Protein AF-A0A9D5IW85-F1 (afdb_monomer_lite)

Foldseek 3Di:
DDPPPVVVVVVVVVVVVVVVVVVVVVVVVVVVVCVVVVPPPDAWDKAWPPDDPPDAAEAQDKDKTKIKTADDPFWWAKKFKDKQQFTQDIDGDTHRMDIDIGIDHHHDFAKIKIKMWIATPVRHIDIDIDIHGYDYADQQCPLPQHPVQAPDSNAAAHVLLSRDDDPQQQQRLNDHDQLAPPSNAADDSVVSRHHDPCQDQQCPQPQHPVQALCSNAAPHVVVSRDHPVQQVDQQCPQNQRPSQAPDSVAAPHVVVSRHNDPDAPQQCPQPQHCVQAPPRNAAAHVLVSRHHAPAQQCPQRQHCVQAPCRNAADHVVVSRDHDPQQVAQQCPLPQGCVQAPCSNAADDVVNSRDQDPQQQQRQNAHCVQAPCSNAADHPVRRGTHGDDRDDPPDDDDDDDDDDPPDPQVVVQVDQQPCFQQQGHPLAPPSNDAPHSVVSRDHQEPCQQCQQSHHPVQAPPSNDQPDVVVSRDNDPQQCLQQPQGNVQAPCSNAADHSVNSRHFDPPDKFKKKKAFPKKFARQQFQDKWKWKDWPPDPDIQIAQPDDGDSDNGSRIGDNPPRRMDIDIDHLADKTKMKMWMWGHGPPPPDDIFTQFMDIDIDHNSQQNQGWDKDKGHGPVHIMMIIIGMHTPDND

Sequence (634 aa):
MQSNKGKVGFLKILIIGLLGVLLIAVFFVAYRYLKVAGQKVSSPAIEIILPQPPDSGTVQQPFNIKAIARERGDLVTSFQFYVNGFLAGSQTGSADFIPGNWNWTPTKEGVHTFSFLATNQSGIMNLFSMDFPVLPMADADSDGVADASDACPSEEGPALSSGCLLPDDIDRDGLTGSADVCPEEPGIVETKGCPSPDLPDSDRDGVPDPSDSCPGTPGLLEWDGCPPEAWVTDLDGDVTPDFMDTCPESTGSIEASGCPVTLPSDRDGDGVNDIEDRCIDEPGPASNGGCPVTEDRDGDGVPDSTDLCPDLAGLASYNGCRPEGWDSDEDADGVMDYLDRCFSEPGPIENFGCPYPGDRDGDGILDEEDNCPALPGPADNNGCPRLVLFVPGLSIQDVIFPGLTDPCALHDESCDFDGDGLTGDADDCPYQAGMVEYRGCPAFPNDQDGDGISDAYDECVTELGDPIMNGCPVAADPDRDTILGDMDDCPDQAGPPENHGCPRSGRITNVELHIVALITDPVWAGVYCYAQIPGQPTMLRLPERDWLFDRGSGAWNLGSRNRVTFAMRENGQASFKVFCWGQPWSASEFSRTLGEVIRTHRFEDWDGQIRAARGVGAGGWFEIHYRMCRNSCR

Radius of gyration: 37.79 Å; chains: 1; bounding box: 125×92×96 Å

Secondary structure (DSSP, 8-state):
----HHHHHHHHHHHHHHHHHHHHHHHHHHHHHHHHHT---PPPEEEEEES-TT--EETT--EEEEEEEE-SSS-EEEEEEEETTEEEEEEEEEESEEEEEEEE---S-EEEEEEEEEEETTS-EEEEEEEEEEEPPP-SS-SSS-TTT-SSTTS---GGGTTPPPTT-SS-SS--TTS-S-TTS--BTTTTSBPPP----SS-SSS-TTT-SSTTS---GGGTT--GGGGT--SS-SSS-TTT-SSTTS---GGGTT-----S--SS-SSS-TTT-SSTTS---GGGTTPPPS--SS-SSS-TTT-SSTTS---GGGTTPPPTTTT--SS-SSS-TTT-TTTTS---GGGTTPPPTT-SS-SSS-TTT-SSTTS---GGGTTPPB-----TT--SS------TT-TTTTSGGG--SSSSS--GGG-S-TTS---GGGTT--SSSS-SS-SSS-TTT-TTTTS---GGGTT---TT-TT-SS--GGG-S-TTS---GGGTT---TT-EEEEEEEEEEEEE-TTEEEEEEEEE-TT-SPEEEESSSS-----S-SB---TT--EEEEEEETTS-EEEEEEEEEEESSTTSPPEEEEEEEEEE-STT-EEEEEEEEEEETTEEEEEEEEEEES---

pLDDT: mean 76.3, std 12.68, range [28.84, 94.0]

Structure (mmCIF, N/CA/C/O backbone):
data_AF-A0A9D5IW85-F1
#
_entry.id   AF-A0A9D5IW85-F1
#
loop_
_atom_site.group_PDB
_atom_site.id
_atom_site.type_symbol
_atom_site.label_atom_id
_atom_site.label_alt_id
_atom_site.label_comp_id
_atom_site.label_asym_id
_atom_site.label_entity_id
_atom_site.label_seq_id
_atom_site.pdbx_PDB_ins_code
_atom_site.Cartn_x
_atom_site.Cartn_y
_atom_site.Cartn_z
_atom_site.occupancy
_atom_site.B_iso_or_equiv
_atom_site.auth_seq_id
_atom_site.auth_comp_id
_atom_site.auth_asym_id
_atom_site.auth_atom_id
_atom_site.pdbx_PDB_model_num
ATOM 1 N N . MET A 1 1 ? 85.967 -22.327 -43.381 1.00 52.03 1 MET A N 1
ATOM 2 C CA . MET A 1 1 ? 85.308 -21.015 -43.158 1.00 52.03 1 MET A CA 1
ATOM 3 C C . MET A 1 1 ? 85.175 -20.364 -44.533 1.00 52.03 1 MET A C 1
ATOM 5 O O . MET A 1 1 ? 86.185 -20.269 -45.195 1.00 52.03 1 MET A O 1
ATOM 9 N N . GLN A 1 2 ? 84.036 -19.998 -45.114 1.00 49.66 2 GLN A N 1
ATOM 10 C CA . GLN A 1 2 ? 82.841 -19.369 -44.562 1.00 49.66 2 GLN A CA 1
ATOM 11 C C . GLN A 1 2 ? 81.632 -19.699 -45.471 1.00 49.66 2 GLN A C 1
ATOM 13 O O . GLN A 1 2 ? 81.394 -19.015 -46.461 1.00 49.66 2 GLN A O 1
ATOM 18 N N . SER A 1 3 ? 80.842 -20.722 -45.134 1.00 52.91 3 SER A N 1
ATOM 19 C CA . SER A 1 3 ? 79.500 -20.922 -45.707 1.00 52.91 3 SER A CA 1
ATOM 20 C C . SER A 1 3 ? 78.474 -20.501 -44.657 1.00 52.91 3 SER A C 1
ATOM 22 O O . SER A 1 3 ? 77.940 -21.329 -43.933 1.00 52.91 3 SER A O 1
ATOM 24 N N . ASN A 1 4 ? 78.309 -19.189 -44.464 1.00 55.59 4 ASN A N 1
ATOM 25 C CA . ASN A 1 4 ? 77.299 -18.652 -43.536 1.00 55.59 4 ASN A CA 1
ATOM 26 C C . ASN A 1 4 ? 76.688 -17.307 -43.971 1.00 55.59 4 ASN A C 1
ATOM 28 O O . ASN A 1 4 ? 75.844 -16.764 -43.266 1.00 55.59 4 ASN A O 1
ATOM 32 N N . LYS A 1 5 ? 77.048 -16.770 -45.148 1.00 55.34 5 LYS A N 1
ATOM 33 C CA . LYS A 1 5 ? 76.490 -15.492 -45.633 1.00 55.34 5 LYS A CA 1
ATOM 34 C C . LYS A 1 5 ? 75.039 -15.600 -46.137 1.00 55.34 5 LYS A C 1
ATOM 36 O O . LYS A 1 5 ? 74.308 -14.624 -46.039 1.00 55.34 5 LYS A O 1
ATOM 41 N N . GLY A 1 6 ? 74.590 -16.774 -46.600 1.00 56.16 6 GLY A N 1
ATOM 42 C CA . GLY A 1 6 ? 73.223 -16.969 -47.120 1.00 56.16 6 GLY A CA 1
ATOM 43 C C . GLY A 1 6 ? 72.133 -17.106 -46.047 1.00 56.16 6 GLY A C 1
ATOM 44 O O . GLY A 1 6 ? 71.037 -16.577 -46.208 1.00 56.16 6 GLY A O 1
ATOM 45 N N . LYS A 1 7 ? 72.436 -17.751 -44.910 1.00 57.09 7 LYS A N 1
ATOM 46 C CA . LYS A 1 7 ? 71.456 -17.983 -43.828 1.00 57.09 7 LYS A CA 1
ATOM 47 C C . LYS A 1 7 ? 71.094 -16.706 -43.061 1.00 57.09 7 LYS A C 1
ATOM 49 O O . LYS A 1 7 ? 69.952 -16.546 -42.645 1.00 57.09 7 LYS A O 1
ATOM 54 N N . VAL A 1 8 ? 72.037 -15.771 -42.934 1.00 59.53 8 VAL A N 1
ATOM 55 C CA . VAL A 1 8 ? 71.808 -14.483 -42.254 1.00 59.53 8 VAL A CA 1
ATOM 56 C C . VAL A 1 8 ? 70.900 -13.561 -43.079 1.00 59.53 8 VAL A C 1
ATOM 58 O O . VAL A 1 8 ? 70.118 -12.810 -42.506 1.00 59.53 8 VAL A O 1
ATOM 61 N N . GLY A 1 9 ? 70.960 -13.630 -44.415 1.00 62.59 9 GLY A N 1
ATOM 62 C CA . GLY A 1 9 ? 70.079 -12.852 -45.295 1.00 62.59 9 GLY A CA 1
ATOM 63 C C . GLY A 1 9 ? 68.622 -13.314 -45.229 1.00 62.59 9 GLY A C 1
ATOM 64 O O . GLY A 1 9 ? 67.725 -12.490 -45.079 1.00 62.59 9 GLY A O 1
ATOM 65 N N . PHE A 1 10 ? 68.393 -14.629 -45.253 1.00 69.38 10 PHE A N 1
ATOM 66 C CA . PHE A 1 10 ? 67.047 -15.202 -45.176 1.00 69.38 10 PHE A CA 1
ATOM 67 C C . PHE A 1 10 ? 66.373 -14.931 -43.823 1.00 69.38 10 PHE A C 1
ATOM 69 O O . PHE A 1 10 ? 65.218 -14.517 -43.782 1.00 69.38 10 PHE A O 1
ATOM 76 N N . LEU A 1 11 ? 67.116 -15.066 -42.716 1.00 71.19 11 LEU A N 1
ATOM 77 C CA . LEU A 1 11 ? 66.591 -14.783 -41.378 1.00 71.19 11 LEU A CA 1
ATOM 78 C C . LEU A 1 11 ? 66.202 -13.303 -41.211 1.00 71.19 11 LEU A C 1
ATOM 80 O O . LEU A 1 11 ? 65.178 -13.001 -40.608 1.00 71.19 11 LEU A O 1
ATOM 84 N N . LYS A 1 12 ? 66.974 -12.376 -41.795 1.00 74.31 12 LYS A N 1
ATOM 85 C CA . LYS A 1 12 ? 66.642 -10.942 -41.781 1.00 74.31 12 LYS A CA 1
ATOM 86 C C . LYS A 1 12 ? 65.359 -10.633 -42.553 1.00 74.31 12 LYS A C 1
ATOM 88 O O . LYS A 1 12 ? 64.550 -9.855 -42.065 1.00 74.31 12 LYS A O 1
ATOM 93 N N . ILE A 1 13 ? 65.154 -11.252 -43.716 1.00 76.75 13 ILE A N 1
ATOM 94 C CA . ILE A 1 13 ? 63.927 -11.071 -44.511 1.00 76.75 13 ILE A CA 1
ATOM 95 C C . ILE A 1 13 ? 62.710 -11.610 -43.749 1.00 76.75 13 ILE A C 1
ATOM 97 O O . ILE A 1 13 ? 61.668 -10.962 -43.724 1.00 76.75 13 ILE A O 1
ATOM 101 N N . LEU A 1 14 ? 62.861 -12.748 -43.068 1.00 77.88 14 LEU A N 1
ATOM 102 C CA . LEU A 1 14 ? 61.782 -13.364 -42.296 1.00 77.88 14 LEU A CA 1
ATOM 103 C C . LEU A 1 14 ? 61.394 -12.521 -41.068 1.00 77.88 14 LEU A C 1
ATOM 105 O O . LEU A 1 14 ? 60.210 -12.334 -40.808 1.00 77.88 14 LEU A O 1
ATOM 109 N N . ILE A 1 15 ? 62.377 -11.942 -40.370 1.00 80.19 15 ILE A N 1
ATOM 110 C CA . ILE A 1 15 ? 62.146 -11.025 -39.240 1.00 80.19 15 ILE A CA 1
ATOM 111 C C . ILE A 1 15 ? 61.473 -9.725 -39.704 1.00 80.19 15 ILE A C 1
ATOM 113 O O . ILE A 1 15 ? 60.545 -9.256 -39.051 1.00 80.19 15 ILE A O 1
ATOM 117 N N . ILE A 1 16 ? 61.896 -9.157 -40.839 1.00 81.75 16 ILE A N 1
ATOM 118 C CA . ILE A 1 16 ? 61.271 -7.951 -41.408 1.00 81.75 16 ILE A CA 1
ATOM 119 C C . ILE A 1 16 ? 59.822 -8.240 -41.827 1.00 81.75 16 ILE A C 1
ATOM 121 O O . ILE A 1 16 ? 58.942 -7.424 -41.567 1.00 81.75 16 ILE A O 1
ATOM 125 N N . GLY A 1 17 ? 59.556 -9.412 -42.414 1.00 82.81 17 GLY A N 1
ATOM 126 C CA . GLY A 1 17 ? 58.199 -9.851 -42.743 1.00 82.81 17 GLY A CA 1
ATOM 127 C C . GLY A 1 17 ? 57.306 -9.990 -41.506 1.00 82.81 17 GLY A C 1
ATOM 128 O O . GLY A 1 17 ? 56.194 -9.470 -41.493 1.00 82.81 17 GLY A O 1
ATOM 129 N N . LEU A 1 18 ? 57.812 -10.617 -40.439 1.00 82.69 18 LEU A N 1
ATOM 130 C CA . LEU A 1 18 ? 57.090 -10.784 -39.170 1.00 82.69 18 LEU A CA 1
ATOM 131 C C . LEU A 1 18 ? 56.807 -9.448 -38.473 1.00 82.69 18 LEU A C 1
ATOM 133 O O . LEU A 1 18 ? 55.692 -9.231 -38.007 1.00 82.69 18 LEU A O 1
ATOM 137 N N . LEU A 1 19 ? 57.778 -8.530 -38.456 1.00 84.31 19 LEU A N 1
ATOM 138 C CA . LEU A 1 19 ? 57.585 -7.169 -37.943 1.00 84.31 19 LEU A CA 1
ATOM 139 C C . LEU A 1 19 ? 56.558 -6.385 -38.768 1.00 84.31 19 LEU A C 1
ATOM 141 O O . LEU A 1 19 ? 55.767 -5.641 -38.196 1.00 84.31 19 LEU A O 1
ATOM 145 N N . GLY A 1 20 ? 56.535 -6.574 -40.091 1.00 87.69 20 GLY A N 1
ATOM 146 C CA . GLY A 1 20 ? 55.529 -5.979 -40.970 1.00 87.69 20 GLY A CA 1
ATOM 147 C C . GLY A 1 20 ? 54.113 -6.473 -40.667 1.00 87.69 20 GLY A C 1
ATOM 148 O O . GLY A 1 20 ? 53.198 -5.664 -40.538 1.00 87.69 20 GLY A O 1
ATOM 149 N N . VAL A 1 21 ? 53.933 -7.785 -40.481 1.00 87.19 21 VAL A N 1
ATOM 150 C CA . VAL A 1 21 ? 52.634 -8.373 -40.101 1.00 87.19 21 VAL A CA 1
ATOM 151 C C . VAL A 1 21 ? 52.203 -7.912 -38.707 1.00 87.19 21 VAL A C 1
ATOM 153 O O . VAL A 1 21 ? 51.040 -7.562 -38.519 1.00 87.19 21 VAL A O 1
ATOM 156 N N . LEU A 1 22 ? 53.135 -7.838 -37.751 1.00 87.31 22 LEU A N 1
ATOM 157 C CA . LEU A 1 22 ? 52.861 -7.330 -36.406 1.00 87.31 22 LEU A CA 1
ATOM 158 C C . LEU A 1 22 ? 52.404 -5.863 -36.443 1.00 87.31 22 LEU A C 1
ATOM 160 O O . LEU A 1 22 ? 51.430 -5.511 -35.791 1.00 87.31 22 LEU A O 1
ATOM 164 N N . LEU A 1 23 ? 53.058 -5.017 -37.244 1.00 89.44 23 LEU A N 1
ATOM 165 C CA . LEU A 1 23 ? 52.668 -3.615 -37.427 1.00 89.44 23 LEU A CA 1
ATOM 166 C C . LEU A 1 23 ? 51.272 -3.473 -38.038 1.00 89.44 23 LEU A C 1
ATOM 168 O O . LEU A 1 23 ? 50.496 -2.635 -37.587 1.00 89.44 23 LEU A O 1
ATOM 172 N N . ILE A 1 24 ? 50.934 -4.303 -39.028 1.00 88.75 24 ILE A N 1
ATOM 173 C CA . ILE A 1 24 ? 49.595 -4.316 -39.633 1.00 88.75 24 ILE A CA 1
ATOM 174 C C . ILE A 1 24 ? 48.549 -4.772 -38.609 1.00 88.75 24 ILE A C 1
ATOM 176 O O . ILE A 1 24 ? 47.490 -4.157 -38.517 1.00 88.75 24 ILE A O 1
ATOM 180 N N . ALA A 1 25 ? 48.846 -5.797 -37.806 1.00 86.25 25 ALA A N 1
ATOM 181 C CA . ALA A 1 25 ? 47.953 -6.264 -36.749 1.00 86.25 25 ALA A CA 1
ATOM 182 C C . ALA A 1 25 ? 47.739 -5.191 -35.669 1.00 86.25 25 ALA A C 1
ATOM 184 O O . ALA A 1 25 ? 46.600 -4.908 -35.311 1.00 86.25 25 ALA A O 1
ATOM 185 N N . VAL A 1 26 ? 48.809 -4.531 -35.213 1.00 89.12 26 VAL A N 1
ATOM 186 C CA . VAL A 1 26 ? 48.731 -3.414 -34.257 1.00 89.12 26 VAL A CA 1
ATOM 187 C C . VAL A 1 26 ? 47.931 -2.252 -34.841 1.00 89.12 26 VAL A C 1
ATOM 189 O O . VAL A 1 26 ? 47.094 -1.691 -34.143 1.00 89.12 26 VAL A O 1
ATOM 192 N N . PHE A 1 27 ? 48.116 -1.921 -36.122 1.00 91.56 27 PHE A N 1
ATOM 193 C CA . PHE A 1 27 ? 47.315 -0.900 -36.795 1.00 91.56 27 PHE A CA 1
ATOM 194 C C . PHE A 1 27 ? 45.836 -1.292 -36.879 1.00 91.56 27 PHE A C 1
ATOM 196 O O . PHE A 1 27 ? 44.975 -0.455 -36.639 1.00 91.56 27 PHE A O 1
ATOM 203 N N . PHE A 1 28 ? 45.520 -2.555 -37.175 1.00 87.12 28 PHE A N 1
ATOM 204 C CA . PHE A 1 28 ? 44.138 -3.030 -37.255 1.00 87.12 28 PHE A CA 1
ATOM 205 C C . PHE A 1 28 ? 43.456 -3.026 -35.881 1.00 87.12 28 PHE A C 1
ATOM 207 O O . PHE A 1 28 ? 42.308 -2.600 -35.768 1.00 87.12 28 PHE A O 1
ATOM 214 N N . VAL A 1 29 ? 44.175 -3.430 -34.828 1.00 84.38 29 VAL A N 1
ATOM 215 C CA . VAL A 1 29 ? 43.710 -3.348 -33.435 1.00 84.38 29 VAL A CA 1
ATOM 216 C C . VAL A 1 29 ? 43.530 -1.892 -33.015 1.00 84.38 29 VAL A C 1
ATOM 218 O O . VAL A 1 29 ? 42.480 -1.554 -32.486 1.00 84.38 29 VAL A O 1
ATOM 221 N N . ALA A 1 30 ? 44.484 -1.009 -33.316 1.00 82.12 30 ALA A N 1
ATOM 222 C CA . ALA A 1 30 ? 44.379 0.419 -33.022 1.00 82.12 30 ALA A CA 1
ATOM 223 C C . ALA A 1 30 ? 43.234 1.087 -33.797 1.00 82.12 30 ALA A C 1
ATOM 225 O O . ALA A 1 30 ? 42.508 1.895 -33.235 1.00 82.12 30 ALA A O 1
ATOM 226 N N . TYR A 1 31 ? 43.019 0.726 -35.063 1.00 84.00 31 TYR A N 1
ATOM 227 C CA . TYR A 1 31 ? 41.902 1.215 -35.870 1.00 84.00 31 TYR A CA 1
ATOM 228 C C . TYR A 1 31 ? 40.554 0.734 -35.322 1.00 84.00 31 TYR A C 1
ATOM 230 O O . TYR A 1 31 ? 39.616 1.521 -35.222 1.00 84.00 31 TYR A O 1
ATOM 238 N N . ARG A 1 32 ? 40.450 -0.539 -34.918 1.00 77.00 32 ARG A N 1
ATOM 239 C CA . ARG A 1 32 ? 39.250 -1.082 -34.261 1.00 77.00 32 ARG A CA 1
ATOM 240 C C . ARG A 1 32 ? 39.013 -0.412 -32.910 1.00 77.00 32 ARG A C 1
ATOM 242 O O . ARG A 1 32 ? 37.892 0.005 -32.656 1.00 77.00 32 ARG A O 1
ATOM 249 N N . TYR A 1 33 ? 40.060 -0.232 -32.111 1.00 73.06 33 TYR A N 1
ATOM 250 C CA . TYR A 1 33 ? 40.008 0.477 -30.836 1.00 73.06 33 TYR A CA 1
ATOM 251 C C . TYR A 1 33 ? 39.564 1.931 -31.021 1.00 73.06 33 TYR A C 1
ATOM 253 O O . TYR A 1 33 ? 38.658 2.368 -30.334 1.00 73.06 33 TYR A O 1
ATOM 261 N N . LEU A 1 34 ? 40.110 2.663 -31.997 1.00 71.00 34 LEU A N 1
ATOM 262 C CA . LEU A 1 34 ? 39.708 4.043 -32.300 1.00 71.00 34 LEU A CA 1
ATOM 263 C C . LEU A 1 34 ? 38.285 4.138 -32.866 1.00 71.00 34 LEU A C 1
ATOM 265 O O . LEU A 1 34 ? 37.593 5.116 -32.600 1.00 71.00 34 LEU A O 1
ATOM 269 N N . LYS A 1 35 ? 37.829 3.136 -33.628 1.00 66.00 35 LYS A N 1
ATOM 270 C CA . LYS A 1 35 ? 36.449 3.073 -34.127 1.00 66.00 35 LYS A CA 1
ATOM 271 C C . LYS A 1 35 ? 35.448 2.819 -32.993 1.00 66.00 35 LYS A C 1
ATOM 273 O O . LYS A 1 35 ? 34.393 3.438 -32.990 1.00 66.00 35 LYS A O 1
ATOM 278 N N . VAL A 1 36 ? 35.789 1.947 -32.041 1.00 56.09 36 VAL A N 1
ATOM 279 C CA . VAL A 1 36 ? 34.958 1.639 -30.863 1.00 56.09 36 VAL A CA 1
ATOM 280 C C . VAL A 1 36 ? 35.003 2.783 -29.845 1.00 56.09 36 VAL A C 1
ATOM 282 O O . VAL A 1 36 ? 33.963 3.230 -29.385 1.00 56.09 36 VAL A O 1
ATOM 285 N N . ALA A 1 37 ? 36.180 3.348 -29.570 1.00 53.19 37 ALA A N 1
ATOM 286 C CA . ALA A 1 37 ? 36.353 4.484 -28.661 1.00 53.19 37 ALA A CA 1
ATOM 287 C C . ALA A 1 37 ? 35.798 5.815 -29.216 1.00 53.19 37 ALA A C 1
ATOM 289 O O . ALA A 1 37 ? 35.704 6.794 -28.481 1.00 53.19 37 ALA A O 1
ATOM 290 N N . GLY A 1 38 ? 35.465 5.875 -30.513 1.00 46.59 38 GLY A N 1
ATOM 291 C CA . GLY A 1 38 ? 34.928 7.060 -31.189 1.00 46.59 38 GLY A CA 1
ATOM 292 C C . GLY A 1 38 ? 33.399 7.126 -31.274 1.00 46.59 38 GLY A C 1
ATOM 293 O O . GLY A 1 38 ? 32.873 8.191 -31.597 1.00 46.59 38 GLY A O 1
ATOM 294 N N . GLN A 1 39 ? 32.677 6.035 -30.990 1.00 48.91 39 GLN A N 1
ATOM 295 C CA . GLN A 1 39 ? 31.220 6.081 -30.853 1.00 48.91 39 GLN A CA 1
ATOM 296 C C . GLN A 1 39 ? 30.882 6.646 -29.475 1.00 48.91 39 GLN A C 1
ATOM 298 O O . GLN A 1 39 ? 30.829 5.927 -28.482 1.00 48.91 39 GLN A O 1
ATOM 303 N N . LYS A 1 40 ? 30.674 7.963 -29.409 1.00 47.78 40 LYS A N 1
ATOM 304 C CA . LYS A 1 40 ? 29.948 8.552 -28.287 1.00 47.78 40 LYS A CA 1
ATOM 305 C C . LYS A 1 40 ? 28.507 8.073 -28.393 1.00 47.78 40 LYS A C 1
ATOM 307 O O . LYS A 1 40 ? 27.777 8.537 -29.260 1.00 47.78 40 LYS A O 1
ATOM 312 N N . VAL A 1 41 ? 28.152 7.118 -27.548 1.00 53.41 41 VAL A N 1
ATOM 313 C CA . VAL A 1 41 ? 26.770 6.750 -27.248 1.00 53.41 41 VAL A CA 1
ATOM 314 C C . VAL A 1 41 ? 26.140 8.002 -26.632 1.00 53.41 41 VAL A C 1
ATOM 316 O O . VAL A 1 41 ? 26.484 8.367 -25.509 1.00 53.41 41 VAL A O 1
ATOM 319 N N . SER A 1 42 ? 25.357 8.750 -27.411 1.00 63.31 42 SER A N 1
ATOM 320 C CA . SER A 1 42 ? 24.519 9.827 -26.881 1.00 63.31 42 SER A CA 1
ATOM 321 C C . SER A 1 42 ? 23.143 9.262 -26.582 1.00 63.31 42 SER A C 1
ATOM 323 O O . SER A 1 42 ? 22.664 8.394 -27.304 1.00 63.31 42 SER A O 1
ATOM 325 N N . SER A 1 43 ? 22.542 9.721 -25.494 1.00 74.94 43 SER A N 1
ATOM 326 C CA . SER A 1 43 ? 21.131 9.510 -25.212 1.00 74.94 43 SER A CA 1
ATOM 327 C C . SER A 1 43 ? 20.336 10.759 -25.628 1.00 74.94 43 SER A C 1
ATOM 329 O O . SER A 1 43 ? 20.909 11.860 -25.677 1.00 74.94 43 SER A O 1
ATOM 331 N N . PRO A 1 44 ? 19.032 10.628 -25.939 1.00 77.75 44 PRO A N 1
ATOM 332 C CA . PRO A 1 44 ? 18.173 11.772 -26.234 1.00 77.75 44 PRO A CA 1
ATOM 333 C C . PRO A 1 44 ? 18.155 12.784 -25.085 1.00 77.75 44 PRO A C 1
ATOM 335 O O . PRO A 1 44 ? 17.966 12.418 -23.933 1.00 77.75 44 PRO A O 1
ATOM 338 N N . ALA A 1 45 ? 18.308 14.073 -25.364 1.00 82.94 45 ALA A N 1
ATOM 339 C CA . ALA A 1 45 ? 18.104 15.126 -24.375 1.00 82.94 45 ALA A CA 1
ATOM 340 C C . ALA A 1 45 ? 16.605 15.411 -24.205 1.00 82.94 45 ALA A C 1
ATOM 342 O O . ALA A 1 45 ? 15.892 15.549 -25.199 1.00 82.94 45 ALA A O 1
ATOM 343 N N . ILE A 1 46 ? 16.146 15.544 -22.962 1.00 85.75 46 ILE A N 1
ATOM 344 C CA . ILE A 1 46 ? 14.760 15.888 -22.631 1.00 85.75 46 ILE A CA 1
ATOM 345 C C . ILE A 1 46 ? 14.724 17.327 -22.117 1.00 85.75 46 ILE A C 1
ATOM 347 O O . ILE A 1 46 ? 15.484 17.700 -21.227 1.00 85.75 46 ILE A O 1
ATOM 351 N N . GLU A 1 47 ? 13.856 18.138 -22.711 1.00 90.44 47 GLU A N 1
ATOM 352 C CA . GLU A 1 47 ? 13.626 19.538 -22.363 1.00 90.44 47 GLU A CA 1
ATOM 353 C C . GLU A 1 47 ? 12.159 19.710 -21.955 1.00 90.44 47 GLU A C 1
ATOM 355 O O . GLU A 1 47 ? 11.257 19.554 -22.782 1.00 90.44 47 GLU A O 1
ATOM 360 N N . ILE A 1 48 ? 11.908 20.021 -20.683 1.00 91.12 48 ILE A N 1
ATOM 361 C CA . ILE A 1 48 ? 10.556 20.288 -20.178 1.00 91.12 48 ILE A CA 1
ATOM 362 C C . ILE A 1 48 ? 10.192 21.741 -20.493 1.00 91.12 48 ILE A C 1
ATOM 364 O O . ILE A 1 48 ? 10.963 22.646 -20.182 1.00 91.12 48 ILE A O 1
ATOM 368 N N . ILE A 1 49 ? 9.031 21.964 -21.117 1.00 91.88 49 ILE A N 1
ATOM 369 C CA . ILE A 1 49 ? 8.488 23.301 -21.410 1.00 91.88 49 ILE A CA 1
ATOM 370 C C . ILE A 1 49 ? 7.498 23.725 -20.319 1.00 91.88 49 ILE A C 1
ATOM 372 O O . ILE A 1 49 ? 7.537 24.869 -19.879 1.00 91.88 49 ILE A O 1
ATOM 376 N N . LEU A 1 50 ? 6.595 22.822 -19.922 1.00 88.25 50 LEU A N 1
ATOM 377 C CA . LEU A 1 50 ? 5.602 23.003 -18.860 1.00 88.25 50 LEU A CA 1
ATOM 378 C C . LEU A 1 50 ? 5.392 21.655 -18.151 1.00 88.25 50 LEU A C 1
ATOM 380 O O . LEU A 1 50 ? 5.232 20.655 -18.860 1.00 88.25 50 LEU A O 1
ATOM 384 N N . PRO A 1 51 ? 5.347 21.606 -16.811 1.00 83.75 51 PRO A N 1
ATOM 385 C CA . PRO A 1 51 ? 5.515 22.721 -15.862 1.00 83.75 51 PRO A CA 1
ATOM 386 C C . PRO A 1 51 ? 6.972 23.220 -15.745 1.00 83.75 51 PRO A C 1
ATOM 388 O O . PRO A 1 51 ? 7.904 22.552 -16.190 1.00 83.75 51 PRO A O 1
ATOM 391 N N . GLN A 1 52 ? 7.186 24.408 -15.173 1.00 79.69 52 GLN A N 1
ATOM 392 C CA . GLN A 1 52 ? 8.494 24.940 -14.761 1.00 79.69 52 GLN A CA 1
ATOM 393 C C . GLN A 1 52 ? 8.464 25.287 -13.264 1.00 79.69 52 GLN A C 1
ATOM 395 O O . GLN A 1 52 ? 7.510 25.909 -12.816 1.00 79.69 52 GLN A O 1
ATOM 400 N N . PRO A 1 53 ? 9.494 24.975 -12.460 1.00 71.38 53 PRO A N 1
ATOM 401 C CA . PRO A 1 53 ? 9.497 25.362 -11.047 1.00 71.38 53 PRO A CA 1
ATOM 402 C C . PRO A 1 53 ? 9.359 26.891 -10.873 1.00 71.38 53 PRO A C 1
ATOM 404 O O . PRO A 1 53 ? 10.095 27.628 -11.541 1.00 71.38 53 PRO A O 1
ATOM 407 N N . PRO A 1 54 ? 8.485 27.406 -9.980 1.00 68.75 54 PRO A N 1
ATOM 408 C CA . PRO A 1 54 ? 7.738 26.715 -8.919 1.00 68.75 54 PRO A CA 1
ATOM 409 C C . PRO A 1 54 ? 6.249 26.427 -9.243 1.00 68.75 54 PRO A C 1
ATOM 411 O O . PRO A 1 54 ? 5.380 26.701 -8.417 1.00 68.75 54 PRO A O 1
ATOM 414 N N . ASP A 1 55 ? 5.924 25.917 -10.431 1.00 83.12 55 ASP A N 1
ATOM 415 C CA . ASP A 1 55 ? 4.544 25.543 -10.781 1.00 83.12 55 ASP A CA 1
ATOM 416 C C . ASP A 1 55 ? 3.972 24.449 -9.851 1.00 83.12 55 ASP A C 1
ATOM 418 O O . ASP A 1 55 ? 4.696 23.570 -9.380 1.00 83.12 55 ASP A O 1
ATOM 422 N N . SER A 1 56 ? 2.658 24.500 -9.619 1.00 85.25 56 SER A N 1
ATOM 423 C CA . SER A 1 56 ? 1.879 23.526 -8.838 1.00 85.25 56 SER A CA 1
ATOM 424 C C . SER A 1 56 ? 0.522 23.270 -9.501 1.00 85.25 56 SER A C 1
ATOM 426 O O . SER A 1 56 ? 0.072 24.068 -10.331 1.00 85.25 56 SER A O 1
ATOM 428 N N . GLY A 1 57 ? -0.101 22.141 -9.167 1.00 83.81 57 GLY A N 1
ATOM 429 C CA . GLY A 1 57 ? -1.450 21.773 -9.596 1.00 83.81 57 GLY A CA 1
ATOM 430 C C . GLY A 1 57 ? -2.467 21.867 -8.462 1.00 83.81 57 GLY A C 1
ATOM 431 O O . GLY A 1 57 ? -2.111 22.069 -7.304 1.00 83.81 57 GLY A O 1
ATOM 432 N N . THR A 1 58 ? -3.737 21.672 -8.799 1.00 85.38 58 THR A N 1
ATOM 433 C CA . THR A 1 58 ? -4.837 21.566 -7.832 1.00 85.38 58 THR A CA 1
ATOM 434 C C . THR A 1 58 ? -5.635 20.315 -8.154 1.00 85.38 58 THR A C 1
ATOM 436 O O . THR A 1 58 ? -5.846 20.025 -9.335 1.00 85.38 58 THR A O 1
ATOM 439 N N . VAL A 1 59 ? -6.060 19.583 -7.123 1.00 82.12 59 VAL A N 1
ATOM 440 C CA . VAL A 1 59 ? -6.909 18.392 -7.26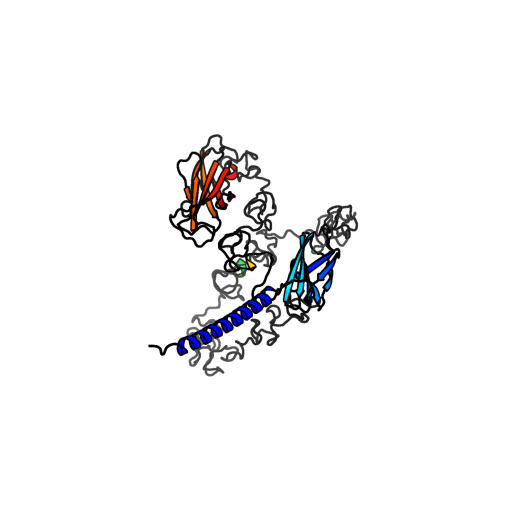5 1.00 82.12 59 VAL A CA 1
ATOM 441 C C . VAL A 1 59 ? -8.106 18.696 -8.180 1.00 82.12 59 VAL A C 1
ATOM 443 O O . VAL A 1 59 ? -8.683 19.782 -8.142 1.00 82.12 59 VAL A O 1
ATOM 446 N N . GLN A 1 60 ? -8.415 17.754 -9.073 1.00 78.12 60 GLN A N 1
ATOM 447 C CA . GLN A 1 60 ? -9.468 17.803 -10.095 1.00 78.12 60 GLN A CA 1
ATOM 448 C C . GLN A 1 60 ? -9.353 18.905 -11.167 1.00 78.12 60 GLN A C 1
ATOM 450 O O . GLN A 1 60 ? -10.209 18.987 -12.052 1.00 78.12 60 GLN A O 1
ATOM 455 N N . GLN A 1 61 ? -8.284 19.710 -11.186 1.00 80.81 61 GLN A N 1
ATOM 456 C CA . GLN A 1 61 ? -8.057 20.680 -12.262 1.00 80.81 61 GLN A CA 1
ATOM 457 C C . GLN A 1 61 ? -7.119 20.130 -13.348 1.00 80.81 61 GLN A C 1
ATOM 459 O O . GLN A 1 61 ? -5.983 19.759 -13.049 1.00 80.81 61 GLN A O 1
ATOM 464 N N . PRO A 1 62 ? -7.536 20.111 -14.631 1.00 84.62 62 PRO A N 1
ATOM 465 C CA . PRO A 1 62 ? -6.695 19.604 -15.707 1.00 84.62 62 PRO A CA 1
ATOM 466 C C . PRO A 1 62 ? -5.485 20.514 -15.942 1.00 84.62 62 PRO A C 1
ATOM 468 O O . PRO A 1 62 ? -5.614 21.721 -16.162 1.00 84.62 62 PRO A O 1
ATOM 471 N N . PHE A 1 63 ? -4.305 19.907 -15.980 1.00 84.88 63 PHE A N 1
ATOM 472 C CA . PHE A 1 63 ? -3.029 20.554 -16.236 1.00 84.88 63 PHE A CA 1
ATOM 473 C C . PHE A 1 63 ? -2.446 20.098 -17.578 1.00 84.88 63 PHE A C 1
ATOM 475 O O . PHE A 1 63 ? -2.548 18.931 -17.961 1.00 84.88 63 PHE A O 1
ATOM 482 N N . ASN A 1 64 ? -1.819 21.020 -18.314 1.00 89.81 64 ASN A N 1
ATOM 483 C CA . ASN A 1 64 ? -1.202 20.715 -19.603 1.00 89.81 64 ASN A CA 1
ATOM 484 C C . ASN A 1 64 ? 0.319 20.560 -19.463 1.00 89.81 64 ASN A C 1
ATOM 486 O O . ASN A 1 64 ? 1.018 21.499 -19.081 1.00 89.81 64 ASN A O 1
ATOM 490 N N . ILE A 1 65 ? 0.827 19.389 -19.837 1.00 92.94 65 ILE A N 1
ATOM 491 C CA . ILE A 1 65 ? 2.243 19.032 -19.795 1.00 92.94 65 ILE A CA 1
ATOM 492 C C . ILE A 1 65 ? 2.823 19.126 -21.200 1.00 92.94 65 ILE A C 1
ATOM 494 O O . ILE A 1 65 ? 2.313 18.519 -22.144 1.00 92.94 65 ILE A O 1
ATOM 498 N N . LYS A 1 66 ? 3.934 19.854 -21.340 1.00 94.00 66 LYS A N 1
ATOM 499 C CA . LYS A 1 66 ? 4.662 19.982 -22.606 1.00 94.00 66 LYS A CA 1
ATOM 500 C C . LYS A 1 66 ? 6.139 19.720 -22.404 1.00 94.00 66 LYS A C 1
ATOM 502 O O . LYS A 1 66 ? 6.782 20.375 -21.590 1.00 94.00 66 LYS A O 1
ATOM 507 N N . ALA A 1 67 ? 6.700 18.847 -23.227 1.00 93.44 67 ALA A N 1
ATOM 508 C CA . ALA A 1 67 ? 8.126 18.551 -23.226 1.00 93.44 67 ALA A CA 1
ATOM 509 C C . ALA A 1 67 ? 8.620 18.237 -24.642 1.00 93.44 67 ALA A C 1
ATOM 511 O O . ALA A 1 67 ? 7.828 18.033 -25.563 1.00 93.44 67 ALA A O 1
ATOM 512 N N . ILE A 1 68 ? 9.934 18.219 -24.847 1.00 93.12 68 ILE A N 1
ATOM 513 C CA . ILE A 1 68 ? 10.554 17.864 -26.124 1.00 93.12 68 ILE A CA 1
ATOM 514 C C . ILE A 1 68 ? 11.718 16.914 -25.867 1.00 93.12 68 ILE A C 1
ATOM 516 O O . ILE A 1 68 ? 12.635 17.242 -25.119 1.00 93.12 68 ILE A O 1
ATOM 520 N N . ALA A 1 69 ? 11.731 15.784 -26.568 1.00 90.31 69 ALA A N 1
ATOM 521 C CA . ALA A 1 69 ? 12.914 14.947 -26.707 1.00 90.31 69 ALA A CA 1
ATOM 522 C C . ALA A 1 69 ? 13.698 15.365 -27.959 1.00 90.31 69 ALA A C 1
ATOM 524 O O . ALA A 1 69 ? 13.103 15.534 -29.026 1.00 90.31 69 ALA A O 1
ATOM 525 N N . ARG A 1 70 ? 15.018 15.550 -27.856 1.00 90.88 70 ARG A N 1
ATOM 526 C CA . ARG A 1 70 ? 15.908 15.928 -28.970 1.00 90.88 70 ARG A CA 1
ATOM 527 C C . ARG A 1 70 ? 17.184 15.105 -28.963 1.00 90.88 70 ARG A C 1
ATOM 529 O O . ARG A 1 70 ? 17.811 14.957 -27.923 1.00 90.88 70 ARG A O 1
ATOM 536 N N . GLU A 1 71 ? 17.666 14.707 -30.132 1.00 83.50 71 GLU A N 1
ATOM 537 C CA . GLU A 1 71 ? 18.982 14.080 -30.259 1.00 83.50 71 GLU A CA 1
ATOM 538 C C . GLU A 1 71 ? 19.785 14.651 -31.436 1.00 83.50 71 GLU A C 1
ATOM 540 O O . GLU A 1 71 ? 19.243 15.203 -32.393 1.00 83.50 71 GLU A O 1
ATOM 545 N N . ARG A 1 72 ? 21.120 14.581 -31.340 1.00 75.94 72 ARG A N 1
ATOM 546 C CA . ARG A 1 72 ? 22.036 14.941 -32.427 1.00 75.94 72 ARG A CA 1
ATOM 547 C C . ARG A 1 72 ? 22.866 13.734 -32.836 1.00 75.94 72 ARG A C 1
ATOM 549 O O . ARG A 1 72 ? 23.846 13.417 -32.170 1.00 75.94 72 ARG A O 1
ATOM 556 N N . GLY A 1 73 ? 22.551 13.167 -33.995 1.00 69.75 73 GLY A N 1
ATOM 557 C CA . GLY A 1 73 ? 23.324 12.077 -34.600 1.00 69.75 73 GLY A CA 1
ATOM 558 C C . GLY A 1 73 ? 22.620 10.720 -34.600 1.00 69.75 73 GLY A C 1
ATOM 559 O O . GLY A 1 73 ? 23.128 9.818 -35.261 1.00 69.75 73 GLY A O 1
ATOM 560 N N . ASP A 1 74 ? 21.465 10.615 -33.941 1.00 76.69 74 ASP A N 1
ATOM 561 C CA . ASP A 1 74 ? 20.512 9.503 -34.021 1.00 76.69 74 ASP A CA 1
ATOM 562 C C . ASP A 1 74 ? 19.064 10.050 -33.981 1.00 76.69 74 ASP A C 1
ATOM 564 O O . ASP A 1 74 ? 18.870 11.243 -33.721 1.00 76.69 74 ASP A O 1
ATOM 568 N N . LEU A 1 75 ? 18.067 9.214 -34.288 1.00 84.25 75 LEU A N 1
ATOM 569 C CA . LEU A 1 75 ? 16.646 9.585 -34.323 1.00 84.25 75 LEU A CA 1
ATOM 570 C C . LEU A 1 75 ? 15.932 9.158 -33.041 1.00 84.25 75 LEU A C 1
ATOM 572 O O . LEU A 1 75 ? 16.018 8.000 -32.639 1.00 84.25 75 LEU A O 1
ATOM 576 N N . VAL A 1 76 ? 15.146 10.060 -32.452 1.00 83.81 76 VAL A N 1
ATOM 577 C CA . VAL A 1 76 ? 14.229 9.718 -31.359 1.00 83.81 76 VAL A CA 1
ATOM 578 C C . VAL A 1 76 ? 13.058 8.925 -31.941 1.00 83.81 76 VAL A C 1
ATOM 580 O O . VAL A 1 76 ? 12.488 9.314 -32.965 1.00 83.81 76 VAL A O 1
ATOM 583 N N . THR A 1 77 ? 12.717 7.810 -31.296 1.00 84.69 77 THR A N 1
ATOM 584 C CA . THR A 1 77 ? 11.686 6.862 -31.743 1.00 84.69 77 THR A CA 1
ATOM 585 C C . THR A 1 77 ? 10.469 6.784 -30.833 1.00 84.69 77 THR A C 1
ATOM 587 O O . THR A 1 77 ? 9.352 6.609 -31.321 1.00 84.69 77 THR A O 1
ATOM 590 N N . SER A 1 78 ? 10.655 6.987 -29.531 1.00 83.06 78 SER A N 1
ATOM 591 C CA . SER A 1 78 ? 9.562 7.108 -28.570 1.00 83.06 78 SER A CA 1
ATOM 592 C C . SER A 1 78 ? 9.825 8.247 -27.594 1.00 83.06 78 SER A C 1
ATOM 594 O O . SER A 1 78 ? 10.973 8.580 -27.285 1.00 83.06 78 SER A O 1
ATOM 596 N N . PHE A 1 79 ? 8.740 8.856 -27.128 1.00 88.56 79 PHE A N 1
ATOM 597 C CA . PHE A 1 79 ? 8.744 9.817 -26.045 1.00 88.56 79 PHE A CA 1
ATOM 598 C C . PHE A 1 79 ? 7.497 9.624 -25.185 1.00 88.56 79 PHE A C 1
ATOM 600 O O . PHE A 1 79 ? 6.381 9.888 -25.625 1.00 88.56 79 PHE A O 1
ATOM 607 N N . GLN A 1 80 ? 7.694 9.119 -23.977 1.00 82.12 80 GLN A N 1
ATOM 608 C CA . GLN A 1 80 ? 6.646 8.711 -23.054 1.00 82.12 80 GLN A CA 1
ATOM 609 C C . GLN A 1 80 ? 6.652 9.605 -21.817 1.00 82.12 80 GLN A C 1
ATOM 611 O O . GLN A 1 80 ? 7.705 10.075 -21.383 1.00 82.12 80 GLN A O 1
ATOM 616 N N . PHE A 1 81 ? 5.467 9.829 -21.268 1.00 85.81 81 PHE A N 1
ATOM 617 C CA . PHE A 1 81 ? 5.218 10.591 -20.059 1.00 85.81 81 PHE A CA 1
ATOM 618 C C . PHE A 1 81 ? 4.524 9.699 -19.039 1.00 85.81 81 PHE A C 1
ATOM 620 O O . PHE A 1 81 ? 3.558 9.007 -19.361 1.00 85.81 81 PHE A O 1
ATOM 627 N N . TYR A 1 82 ? 5.032 9.748 -17.818 1.00 78.44 82 TYR A N 1
ATOM 628 C CA . TYR A 1 82 ? 4.591 8.956 -16.692 1.00 78.44 82 TYR A CA 1
ATOM 629 C C . TYR A 1 82 ? 4.285 9.857 -15.501 1.00 78.44 82 TYR A C 1
ATOM 631 O O . TYR A 1 82 ? 4.982 10.850 -15.273 1.00 78.44 82 TYR A O 1
ATOM 639 N N . VAL A 1 83 ? 3.279 9.472 -14.725 1.00 77.19 83 VAL A N 1
ATOM 640 C CA . VAL A 1 83 ? 2.934 10.091 -13.443 1.00 77.19 83 VAL A CA 1
ATOM 641 C C . VAL A 1 83 ? 2.999 9.008 -12.379 1.00 77.19 83 VAL A C 1
ATOM 643 O O . VAL A 1 83 ? 2.337 7.987 -12.514 1.00 77.19 83 VAL A O 1
ATOM 646 N N . ASN A 1 84 ? 3.820 9.204 -11.347 1.00 72.81 84 ASN A N 1
ATOM 647 C CA . ASN A 1 84 ? 4.050 8.224 -10.279 1.00 72.81 84 ASN A CA 1
ATOM 648 C C . ASN A 1 84 ? 4.424 6.822 -10.815 1.00 72.81 84 ASN A C 1
ATOM 650 O O . ASN A 1 84 ? 4.056 5.811 -10.235 1.00 72.81 84 ASN A O 1
ATOM 654 N N . GLY A 1 85 ? 5.133 6.764 -11.951 1.00 56.34 85 GLY A N 1
ATOM 655 C CA . GLY A 1 85 ? 5.531 5.510 -12.611 1.00 56.34 85 GLY A CA 1
ATOM 656 C C . GLY A 1 85 ? 4.514 4.924 -13.602 1.00 56.34 85 GLY A C 1
ATOM 657 O O . GLY A 1 85 ? 4.859 4.009 -14.353 1.00 56.34 85 GLY A O 1
ATOM 658 N N . PHE A 1 86 ? 3.304 5.480 -13.685 1.00 60.03 86 PHE A N 1
ATOM 659 C CA . PHE A 1 86 ? 2.236 5.009 -14.572 1.00 60.03 86 PHE A CA 1
ATOM 660 C C . PHE A 1 86 ? 2.206 5.760 -15.895 1.00 60.03 86 PHE A C 1
ATOM 662 O O . PHE A 1 86 ? 2.387 6.979 -15.912 1.00 60.03 86 PHE A O 1
ATOM 669 N N . LEU A 1 87 ? 2.006 5.051 -17.012 1.00 67.94 87 LEU A N 1
ATOM 670 C CA . LEU A 1 87 ? 2.020 5.659 -18.343 1.00 67.94 87 LEU A CA 1
ATOM 671 C C . LEU A 1 87 ? 0.823 6.603 -18.508 1.00 67.94 87 LEU A C 1
ATOM 673 O O . LEU A 1 87 ? -0.298 6.169 -18.732 1.00 67.94 87 LEU A O 1
ATOM 677 N N . ALA A 1 88 ? 1.079 7.908 -18.468 1.00 75.94 88 ALA A N 1
ATOM 678 C CA . ALA A 1 88 ? 0.068 8.941 -18.685 1.00 75.94 88 ALA A CA 1
ATOM 679 C C . ALA A 1 88 ? -0.060 9.331 -20.169 1.00 75.94 88 ALA A C 1
ATOM 681 O O . ALA A 1 88 ? -1.049 9.930 -20.592 1.00 75.94 88 ALA A O 1
ATOM 682 N N . GLY A 1 89 ? 0.943 9.012 -20.990 1.00 77.81 89 GLY A N 1
ATOM 683 C CA . GLY A 1 89 ? 0.814 9.101 -22.438 1.00 77.81 89 GLY A CA 1
ATOM 684 C C . GLY A 1 89 ? 2.111 8.860 -23.195 1.00 77.81 89 GLY A C 1
ATOM 685 O O . GLY A 1 89 ? 3.212 8.971 -22.666 1.00 77.81 89 GLY A O 1
ATOM 686 N N . SER A 1 90 ? 1.992 8.562 -24.487 1.00 83.19 90 SER A N 1
ATOM 687 C CA . SER A 1 90 ? 3.125 8.192 -25.339 1.00 83.19 90 SER A CA 1
ATOM 688 C C . SER A 1 90 ? 3.041 8.866 -26.700 1.00 83.19 90 SER A C 1
ATOM 690 O O . SER A 1 90 ? 1.962 9.023 -27.266 1.00 83.19 90 SER A O 1
ATOM 692 N N . GLN A 1 91 ? 4.195 9.246 -27.236 1.00 86.25 91 GLN A N 1
ATOM 693 C CA . GLN A 1 91 ? 4.372 9.694 -28.607 1.00 86.25 91 GLN A CA 1
ATOM 694 C C . GLN A 1 91 ? 5.406 8.802 -29.284 1.00 86.25 91 GLN A C 1
ATOM 696 O O . GLN A 1 91 ? 6.493 8.575 -28.755 1.00 86.25 91 GLN A O 1
ATOM 701 N N . THR A 1 92 ? 5.097 8.318 -30.481 1.00 85.25 92 THR A N 1
ATOM 702 C CA . THR A 1 92 ? 6.032 7.534 -31.298 1.00 85.25 92 THR A CA 1
ATOM 703 C C . THR A 1 92 ? 6.373 8.285 -32.577 1.00 85.25 92 THR A C 1
ATOM 705 O O . THR A 1 92 ? 5.594 9.096 -33.083 1.00 85.25 92 THR A O 1
ATOM 708 N N . GLY A 1 93 ? 7.575 8.065 -33.098 1.00 83.19 93 GLY A N 1
ATOM 709 C CA . GLY A 1 93 ? 8.051 8.771 -34.279 1.00 83.19 93 GLY A CA 1
ATOM 710 C C . GLY A 1 93 ? 9.397 8.262 -34.771 1.00 83.19 93 GLY A C 1
ATOM 711 O O . GLY A 1 93 ? 9.868 7.204 -34.381 1.00 83.19 93 GLY A O 1
ATOM 712 N N . SER A 1 94 ? 10.009 9.008 -35.684 1.00 87.06 94 SER A N 1
ATOM 713 C CA . SER A 1 94 ? 11.390 8.787 -36.117 1.00 87.06 94 SER A CA 1
ATOM 714 C C . SER A 1 94 ? 11.929 10.117 -36.630 1.00 87.06 94 SER A C 1
ATOM 716 O O . SER A 1 94 ? 11.820 10.447 -37.812 1.00 87.06 94 SER A O 1
ATOM 718 N N . ALA A 1 95 ? 12.383 10.954 -35.701 1.00 89.19 95 ALA A N 1
ATOM 719 C CA . ALA A 1 95 ? 12.784 12.327 -35.986 1.00 89.19 95 ALA A CA 1
ATOM 720 C C . ALA A 1 95 ? 13.904 12.785 -35.046 1.00 89.19 95 ALA A C 1
ATOM 722 O O . ALA A 1 95 ? 14.052 12.266 -33.943 1.00 89.19 95 ALA A O 1
ATOM 723 N N . ASP A 1 96 ? 14.649 13.816 -35.455 1.00 86.31 96 ASP A N 1
ATOM 724 C CA . ASP A 1 96 ? 15.677 14.455 -34.614 1.00 86.31 96 ASP A CA 1
ATOM 725 C C . ASP A 1 96 ? 15.086 15.041 -33.314 1.00 86.31 96 ASP A C 1
ATOM 727 O O . ASP A 1 96 ? 15.805 15.302 -32.347 1.00 86.31 96 ASP A O 1
ATOM 731 N N . PHE A 1 97 ? 13.773 15.298 -33.296 1.00 91.00 97 PHE A N 1
ATOM 732 C CA . PHE A 1 97 ? 13.037 15.671 -32.097 1.00 91.00 97 PHE A CA 1
ATOM 733 C C . PHE A 1 97 ? 11.574 15.218 -32.145 1.00 91.00 97 PHE A C 1
ATOM 735 O O . PHE A 1 97 ? 10.948 15.259 -33.205 1.00 91.00 97 PHE A O 1
ATOM 742 N N . ILE A 1 98 ? 11.018 14.865 -30.984 1.00 92.12 98 ILE A N 1
ATOM 743 C CA . ILE A 1 98 ? 9.598 14.533 -30.794 1.00 92.12 98 ILE A CA 1
ATOM 744 C C . ILE A 1 98 ? 9.022 15.450 -29.701 1.00 92.12 98 ILE A C 1
ATOM 746 O O . ILE A 1 98 ? 9.547 15.460 -28.585 1.00 92.12 98 ILE A O 1
ATOM 750 N N . PRO A 1 99 ? 7.977 16.250 -29.993 1.00 93.44 99 PRO A N 1
ATOM 751 C CA . PRO A 1 99 ? 7.268 17.017 -28.977 1.00 93.44 99 PRO A CA 1
ATOM 752 C C . PRO A 1 99 ? 6.222 16.154 -28.256 1.00 93.44 99 PRO A C 1
ATOM 754 O O . PRO A 1 99 ? 5.449 15.437 -28.887 1.00 93.44 99 PRO A O 1
ATOM 757 N N . GLY A 1 100 ? 6.169 16.282 -26.936 1.00 91.31 100 GLY A N 1
ATOM 758 C CA . GLY A 1 100 ? 5.137 15.736 -26.064 1.00 91.31 100 GLY A CA 1
ATOM 759 C C . GLY A 1 100 ? 4.146 16.817 -25.640 1.00 91.31 100 GLY A C 1
ATOM 760 O O . GLY A 1 100 ? 4.552 17.932 -25.301 1.00 91.31 100 GLY A O 1
ATOM 761 N N . ASN A 1 101 ? 2.854 16.501 -25.697 1.00 93.06 101 ASN A N 1
ATOM 762 C CA . ASN A 1 101 ? 1.775 17.362 -25.221 1.00 93.06 101 ASN A CA 1
ATOM 763 C C . ASN A 1 101 ? 0.688 16.472 -24.620 1.00 93.06 101 ASN A C 1
ATOM 765 O O . ASN A 1 101 ? 0.010 15.763 -25.365 1.00 93.06 101 ASN A O 1
ATOM 769 N N . TRP A 1 102 ? 0.554 16.517 -23.301 1.00 91.06 102 TRP A N 1
ATOM 770 C CA . TRP A 1 102 ? -0.355 15.675 -22.532 1.00 91.06 102 TRP A CA 1
ATOM 771 C C . TRP A 1 102 ? -1.245 16.541 -21.648 1.00 91.06 102 TRP A C 1
ATOM 773 O O . TRP A 1 102 ? -0.861 17.643 -21.253 1.00 91.06 102 TRP A O 1
ATOM 783 N N . ASN A 1 103 ? -2.441 16.044 -21.354 1.00 89.62 103 ASN A N 1
ATOM 784 C CA . ASN A 1 103 ? -3.314 16.614 -20.338 1.00 89.62 103 ASN A CA 1
ATOM 785 C C . ASN A 1 103 ? -3.410 15.604 -19.204 1.00 89.62 103 ASN A C 1
ATOM 787 O O . ASN A 1 103 ? -3.635 14.426 -19.467 1.00 89.62 103 ASN A O 1
ATOM 791 N N . TRP A 1 104 ? -3.245 16.069 -17.976 1.00 87.31 104 TRP A N 1
ATOM 792 C CA . TRP A 1 104 ? -3.360 15.243 -16.784 1.00 87.31 104 TRP A CA 1
ATOM 793 C C . TRP A 1 104 ? -4.186 15.979 -15.740 1.00 87.31 104 TRP A C 1
ATOM 795 O O . TRP A 1 104 ? -4.001 17.179 -15.544 1.00 87.31 104 TRP A O 1
ATOM 805 N N . THR A 1 105 ? -5.088 15.261 -15.083 1.00 84.69 105 THR A N 1
ATOM 806 C CA . THR A 1 105 ? -5.939 15.793 -14.020 1.00 84.69 105 THR A CA 1
ATOM 807 C C . THR A 1 105 ? -5.616 15.017 -12.744 1.00 84.69 105 THR A C 1
ATOM 809 O O . THR A 1 105 ? -5.879 13.815 -12.712 1.00 84.69 105 THR A O 1
ATOM 812 N N . PRO A 1 106 ? -5.026 15.644 -11.714 1.00 81.75 106 PRO A N 1
ATOM 813 C CA . PRO A 1 106 ? -4.734 14.962 -10.460 1.00 81.75 106 PRO A CA 1
ATOM 814 C C . PRO A 1 106 ? -6.019 14.637 -9.701 1.00 81.75 106 PRO A C 1
ATOM 816 O O . PRO A 1 106 ? -6.921 15.469 -9.614 1.00 81.75 106 PRO A O 1
ATOM 819 N N . THR A 1 107 ? -6.086 13.449 -9.110 1.00 75.81 107 THR A N 1
ATOM 820 C CA . THR A 1 107 ? -7.213 12.999 -8.276 1.00 75.81 107 THR A CA 1
ATOM 821 C C . THR A 1 107 ? -6.905 13.041 -6.781 1.00 75.81 107 THR A C 1
ATOM 823 O O . THR A 1 107 ? -7.832 13.090 -5.982 1.00 75.81 107 THR A O 1
ATOM 826 N N . LYS A 1 108 ? -5.620 13.065 -6.407 1.00 73.38 108 LYS A N 1
ATOM 827 C CA . LYS A 1 108 ? -5.134 13.111 -5.025 1.00 73.38 108 LYS A CA 1
ATOM 828 C C . LYS A 1 108 ? -4.228 14.326 -4.831 1.00 73.38 108 LYS A C 1
ATOM 830 O O . LYS A 1 108 ? -3.587 14.773 -5.781 1.00 73.38 108 LYS A O 1
ATOM 835 N N . GLU A 1 109 ? -4.218 14.879 -3.626 1.00 79.88 109 GLU A N 1
ATOM 836 C CA . GLU A 1 109 ? -3.256 15.906 -3.226 1.00 79.88 109 GLU A CA 1
ATOM 837 C C . GLU A 1 109 ? -1.892 15.297 -2.865 1.00 79.88 109 GLU A C 1
ATOM 839 O O . GLU A 1 109 ? -1.764 14.089 -2.656 1.00 79.88 109 GLU A O 1
ATOM 844 N N . GLY A 1 110 ? -0.865 16.144 -2.779 1.00 80.62 110 GLY A N 1
ATOM 845 C CA . GLY A 1 110 ? 0.485 15.743 -2.393 1.00 80.62 110 GLY A CA 1
ATOM 846 C C . GLY A 1 110 ? 1.506 15.898 -3.516 1.00 80.62 110 GLY A C 1
ATOM 847 O O . GLY A 1 110 ? 1.311 16.637 -4.483 1.00 80.62 110 GLY A O 1
ATOM 848 N N . VAL A 1 111 ? 2.657 15.246 -3.362 1.00 78.62 111 VAL A N 1
ATOM 849 C CA . VAL A 1 111 ? 3.756 15.333 -4.330 1.00 78.62 111 VAL A CA 1
ATOM 850 C C . VAL A 1 111 ? 3.636 14.196 -5.337 1.00 78.62 111 VAL A C 1
ATOM 852 O O . VAL A 1 111 ? 3.682 13.028 -4.966 1.00 78.62 111 VAL A O 1
ATOM 855 N N . HIS A 1 112 ? 3.512 14.545 -6.617 1.00 77.69 112 HIS A N 1
ATOM 856 C CA . HIS A 1 112 ? 3.508 13.586 -7.719 1.00 77.69 112 HIS A CA 1
ATOM 857 C C . HIS A 1 112 ? 4.835 13.631 -8.474 1.00 77.69 112 HIS A C 1
ATOM 859 O O . HIS A 1 112 ? 5.367 14.706 -8.746 1.00 77.69 112 HIS A O 1
ATOM 865 N N . THR A 1 113 ? 5.352 12.476 -8.879 1.00 80.44 113 THR A N 1
ATOM 866 C CA . THR A 1 113 ? 6.572 12.376 -9.681 1.00 80.44 113 THR A CA 1
ATOM 867 C C . THR A 1 113 ? 6.220 12.314 -11.163 1.00 80.44 113 THR A C 1
ATOM 869 O O . THR A 1 113 ? 5.614 11.357 -11.642 1.00 80.44 113 THR A O 1
ATOM 872 N N . PHE A 1 114 ? 6.624 13.330 -11.918 1.00 86.00 114 PHE A N 1
ATOM 873 C CA . PHE A 1 114 ? 6.542 13.350 -13.375 1.00 86.00 114 PHE A CA 1
ATOM 874 C C . PHE A 1 114 ? 7.810 12.774 -13.979 1.00 86.00 114 PHE A C 1
ATOM 876 O O . PHE A 1 114 ? 8.899 13.285 -13.732 1.00 86.00 114 PHE A O 1
ATOM 883 N N . SER A 1 115 ? 7.661 11.764 -14.828 1.00 81.44 115 SER A N 1
ATOM 884 C CA . SER A 1 115 ? 8.765 11.049 -15.459 1.00 81.44 115 SER A CA 1
ATOM 885 C C . SER A 1 115 ? 8.619 11.065 -16.978 1.00 81.44 115 SER A C 1
ATOM 887 O O . SER A 1 115 ? 7.564 10.777 -17.530 1.00 81.44 115 SER A O 1
ATOM 889 N N . PHE A 1 116 ? 9.691 11.411 -17.679 1.00 84.94 116 PHE A N 1
ATOM 890 C CA . PHE A 1 116 ? 9.726 11.538 -19.132 1.00 84.94 116 PHE A CA 1
ATOM 891 C C . PHE A 1 116 ? 10.797 10.611 -19.682 1.00 84.94 116 PHE A C 1
ATOM 893 O O . PHE A 1 116 ? 11.973 10.796 -19.376 1.00 84.94 116 PHE A O 1
ATOM 900 N N . LEU A 1 117 ? 10.407 9.646 -20.509 1.00 79.94 117 LEU A N 1
ATOM 901 C CA . LEU A 1 117 ? 11.307 8.653 -21.090 1.00 79.94 117 LEU A CA 1
ATOM 902 C C . LEU A 1 117 ? 11.403 8.852 -22.600 1.00 79.94 117 LEU A C 1
ATOM 904 O O . LEU A 1 117 ? 10.398 8.794 -23.304 1.00 79.94 117 LEU A O 1
ATOM 908 N N . ALA A 1 118 ? 12.611 9.062 -23.111 1.00 78.88 118 ALA A N 1
ATOM 909 C CA . ALA A 1 118 ? 12.873 9.179 -24.540 1.00 78.88 118 ALA A CA 1
ATOM 910 C C . ALA A 1 118 ? 13.818 8.073 -25.011 1.00 78.88 118 ALA A C 1
ATOM 912 O O . ALA A 1 118 ? 14.903 7.923 -24.449 1.00 78.88 118 ALA A O 1
ATOM 913 N N . THR A 1 119 ? 13.449 7.364 -26.079 1.00 76.94 119 THR A N 1
ATOM 914 C CA . THR A 1 119 ? 14.250 6.269 -26.651 1.00 76.94 119 THR A CA 1
ATOM 915 C C . THR A 1 119 ? 14.627 6.577 -28.088 1.00 76.94 119 THR A C 1
ATOM 917 O O . THR A 1 119 ? 13.774 6.962 -28.895 1.00 76.94 119 THR A O 1
ATOM 920 N N . ASN A 1 120 ? 15.894 6.384 -28.444 1.00 80.06 120 ASN A N 1
ATOM 921 C CA . ASN A 1 120 ? 16.357 6.530 -29.821 1.00 80.06 120 ASN A CA 1
ATOM 922 C C . ASN A 1 120 ? 16.321 5.229 -30.622 1.00 80.06 120 ASN A C 1
ATOM 924 O O . ASN A 1 120 ? 16.065 4.151 -30.093 1.00 80.06 120 ASN A O 1
ATOM 928 N N . GLN A 1 121 ? 16.588 5.332 -31.921 1.00 76.50 121 GLN A N 1
ATOM 929 C CA . GLN A 1 121 ? 16.569 4.205 -32.850 1.00 76.50 121 GLN A CA 1
ATOM 930 C C . GLN A 1 121 ? 17.579 3.108 -32.483 1.00 76.50 121 GLN A C 1
ATOM 932 O O . GLN A 1 121 ? 17.356 1.938 -32.796 1.00 76.50 121 GLN A O 1
ATOM 937 N N . SER A 1 122 ? 18.672 3.468 -31.808 1.00 68.44 122 SER A N 1
ATOM 938 C CA . SER A 1 122 ? 19.657 2.520 -31.284 1.00 68.44 122 SER A CA 1
ATOM 939 C C . SER A 1 122 ? 19.225 1.839 -29.973 1.00 68.44 122 SER A C 1
ATOM 941 O O . SER A 1 122 ? 19.984 1.026 -29.447 1.00 68.44 122 SER A O 1
ATOM 943 N N . GLY A 1 123 ? 18.034 2.148 -29.445 1.00 60.47 123 GLY A N 1
ATOM 944 C CA . GLY A 1 123 ? 17.502 1.609 -28.189 1.00 60.47 123 GLY A CA 1
ATOM 945 C C . GLY A 1 123 ? 18.071 2.271 -26.931 1.00 60.47 123 GLY A C 1
ATOM 946 O O . GLY A 1 123 ? 17.839 1.791 -25.826 1.00 60.47 123 GLY A O 1
ATOM 947 N N . ILE A 1 124 ? 18.832 3.359 -27.076 1.00 63.41 124 ILE A N 1
ATOM 948 C CA . ILE A 1 124 ? 19.393 4.106 -25.950 1.00 63.41 124 ILE A CA 1
ATOM 949 C C . ILE A 1 124 ? 18.316 5.041 -25.417 1.00 63.41 124 ILE A C 1
ATOM 951 O O . ILE A 1 124 ? 17.657 5.758 -26.175 1.00 63.41 124 ILE A O 1
ATOM 955 N N . MET A 1 125 ? 18.175 5.043 -24.099 1.00 65.25 125 MET A N 1
ATOM 956 C CA . MET A 1 125 ? 17.121 5.762 -23.403 1.00 65.25 125 MET A CA 1
ATOM 957 C C . MET A 1 125 ? 17.686 6.901 -22.563 1.00 65.25 125 MET A C 1
ATOM 959 O O . MET A 1 125 ? 18.837 6.858 -22.123 1.00 65.25 125 MET A O 1
ATOM 963 N N . ASN A 1 126 ? 16.868 7.922 -22.337 1.00 70.25 126 ASN A N 1
ATOM 964 C CA . ASN A 1 126 ? 17.083 8.909 -21.290 1.00 70.25 126 ASN A CA 1
ATOM 965 C C . ASN A 1 126 ? 15.792 9.091 -20.498 1.00 70.25 126 ASN A C 1
ATOM 967 O O . ASN A 1 126 ? 14.724 9.191 -21.104 1.00 70.25 126 ASN A O 1
ATOM 971 N N . LEU A 1 127 ? 15.909 9.166 -19.176 1.00 72.25 127 LEU A N 1
ATOM 972 C CA . LEU A 1 127 ? 14.803 9.429 -18.269 1.00 72.25 127 LEU A CA 1
ATOM 973 C C . LEU A 1 127 ? 15.063 10.745 -17.537 1.00 72.25 127 LEU A C 1
ATOM 975 O O . LEU A 1 127 ? 16.146 10.962 -16.996 1.00 72.25 127 LEU A O 1
ATOM 979 N N . PHE A 1 128 ? 14.061 11.615 -17.512 1.00 78.50 128 PHE A N 1
ATOM 980 C CA . PHE A 1 128 ? 14.054 12.814 -16.684 1.00 78.50 128 PHE A CA 1
ATOM 981 C C . PHE A 1 128 ? 12.869 12.748 -15.728 1.00 78.50 128 PHE A C 1
ATOM 983 O O . PHE A 1 128 ? 11.745 12.565 -16.191 1.00 78.50 128 PHE A O 1
ATOM 990 N N . SER A 1 129 ? 13.115 12.934 -14.432 1.00 78.25 129 SER A N 1
ATOM 991 C CA . SER A 1 129 ? 12.068 12.959 -13.410 1.00 78.25 129 SER A CA 1
ATOM 992 C C . SER A 1 129 ? 12.068 14.280 -12.650 1.00 78.25 129 SER A C 1
ATOM 994 O O . SER A 1 129 ? 13.127 14.874 -12.432 1.00 78.25 129 SER A O 1
ATOM 996 N N . MET A 1 130 ? 10.885 14.737 -12.252 1.00 80.88 130 MET A N 1
ATOM 997 C CA . MET A 1 130 ? 10.705 15.904 -11.395 1.00 80.88 130 MET A CA 1
ATOM 998 C C . MET A 1 130 ? 9.498 15.741 -10.477 1.00 80.88 130 MET A C 1
ATOM 1000 O O . MET A 1 130 ? 8.508 15.122 -10.861 1.00 80.88 130 MET A O 1
ATOM 1004 N N . ASP A 1 131 ? 9.570 16.372 -9.312 1.00 85.00 131 ASP A N 1
ATOM 1005 C CA . ASP A 1 131 ? 8.453 16.445 -8.378 1.00 85.00 131 ASP A CA 1
ATOM 1006 C C . ASP A 1 131 ? 7.526 17.603 -8.749 1.00 85.00 131 ASP A C 1
ATOM 1008 O O . ASP A 1 131 ? 7.972 18.713 -9.064 1.00 85.00 131 ASP A O 1
ATOM 1012 N N . PHE A 1 132 ? 6.226 17.336 -8.711 1.00 85.88 132 PHE A N 1
ATOM 1013 C CA . PHE A 1 132 ? 5.167 18.286 -8.997 1.00 85.88 132 PHE A CA 1
ATOM 1014 C C . PHE A 1 132 ? 4.154 18.294 -7.842 1.00 85.88 132 PHE A C 1
ATOM 1016 O O . PHE A 1 132 ? 3.445 17.305 -7.641 1.00 85.88 132 PHE A O 1
ATOM 1023 N N . PRO A 1 133 ? 4.085 19.382 -7.056 1.00 87.25 133 PRO A N 1
ATOM 1024 C CA . PRO A 1 133 ? 3.150 19.476 -5.944 1.00 87.25 133 PRO A CA 1
ATOM 1025 C C . PRO A 1 133 ? 1.725 19.742 -6.444 1.00 87.25 133 PRO A C 1
ATOM 1027 O O . PRO A 1 133 ? 1.495 20.646 -7.254 1.00 87.25 133 PRO A O 1
ATOM 1030 N N . VAL A 1 134 ? 0.766 18.985 -5.918 1.00 85.25 134 VAL A N 1
ATOM 1031 C CA . VAL A 1 134 ? -0.673 19.181 -6.099 1.00 85.25 134 VAL A CA 1
ATOM 1032 C C . VAL A 1 134 ? -1.279 19.599 -4.767 1.00 85.25 134 VAL A C 1
ATOM 1034 O O . VAL A 1 134 ? -1.115 18.923 -3.755 1.00 85.25 134 VAL A O 1
ATOM 1037 N N . LEU A 1 135 ? -1.969 20.733 -4.783 1.00 85.44 135 LEU A N 1
ATOM 1038 C CA . LEU A 1 135 ? -2.645 21.299 -3.623 1.00 85.44 135 LEU A CA 1
ATOM 1039 C C . LEU A 1 135 ? -4.097 20.800 -3.540 1.00 85.44 135 LEU A C 1
ATOM 1041 O O . LEU A 1 135 ? -4.704 20.566 -4.598 1.00 85.44 135 LEU A O 1
ATOM 1045 N N . PRO A 1 136 ? -4.671 20.698 -2.326 1.00 80.19 136 PRO A N 1
ATOM 1046 C CA . PRO A 1 136 ? -6.103 20.475 -2.158 1.00 80.19 136 PRO A CA 1
ATOM 1047 C C . PRO A 1 136 ? -6.912 21.576 -2.843 1.00 80.19 136 PRO A C 1
ATOM 1049 O O . PRO A 1 136 ? -6.416 22.678 -3.115 1.00 80.19 136 PRO A O 1
ATOM 1052 N N . MET A 1 137 ? -8.178 21.277 -3.133 1.00 79.75 137 MET A N 1
ATOM 1053 C CA . MET A 1 137 ? -9.122 22.316 -3.536 1.00 79.75 137 MET A CA 1
ATOM 1054 C C . MET A 1 137 ? -9.322 23.306 -2.379 1.00 79.75 137 MET A C 1
ATOM 1056 O O . MET A 1 137 ? -9.191 22.938 -1.216 1.00 79.75 137 MET A O 1
ATOM 1060 N N . ALA A 1 138 ? -9.590 24.573 -2.700 1.00 83.69 138 ALA A N 1
ATOM 1061 C CA . ALA A 1 138 ? -9.924 25.554 -1.674 1.00 83.69 138 ALA A CA 1
ATOM 1062 C C . ALA A 1 138 ? -11.247 25.165 -0.998 1.00 83.69 138 ALA A C 1
ATOM 1064 O O . ALA A 1 138 ? -12.181 24.767 -1.692 1.00 83.69 138 ALA A O 1
ATOM 1065 N N . ASP A 1 139 ? -11.273 25.280 0.323 1.00 84.44 139 ASP A N 1
ATOM 1066 C CA . ASP A 1 139 ? -12.407 25.025 1.207 1.00 84.44 139 ASP A CA 1
ATOM 1067 C C . ASP A 1 139 ? -12.332 26.102 2.306 1.00 84.44 139 ASP A C 1
ATOM 1069 O O . ASP A 1 139 ? -11.456 26.077 3.180 1.00 84.44 139 ASP A O 1
ATOM 1073 N N . ALA A 1 140 ? -13.103 27.174 2.126 1.00 89.94 140 ALA A N 1
ATOM 1074 C CA . ALA A 1 140 ? -12.941 28.426 2.854 1.00 89.94 140 ALA A CA 1
ATOM 1075 C C . ALA A 1 140 ? -13.538 28.404 4.269 1.00 89.94 140 ALA A C 1
ATOM 1077 O O . ALA A 1 140 ? -13.047 29.141 5.134 1.00 89.94 140 ALA A O 1
ATOM 1078 N N . ASP A 1 141 ? -14.571 27.602 4.502 1.00 86.81 141 ASP A N 1
ATOM 1079 C CA . ASP A 1 141 ? -15.203 27.368 5.804 1.00 86.81 141 ASP A CA 1
ATOM 1080 C C . ASP A 1 141 ? -14.832 26.013 6.422 1.00 86.81 141 ASP A C 1
ATOM 1082 O O . ASP A 1 141 ? -15.064 25.830 7.613 1.00 86.81 141 ASP A O 1
ATOM 1086 N N . SER A 1 142 ? -14.100 25.161 5.698 1.00 88.62 142 SER A N 1
ATOM 1087 C CA . SER A 1 142 ? -13.517 23.913 6.206 1.00 88.62 142 SER A CA 1
ATOM 1088 C C . SER A 1 142 ? -14.560 22.872 6.614 1.00 88.62 142 SER A C 1
ATOM 1090 O O . SER A 1 142 ? -14.344 22.130 7.576 1.00 88.62 142 SER A O 1
ATOM 1092 N N . ASP A 1 143 ? -15.676 22.809 5.888 1.00 84.06 143 ASP A N 1
ATOM 1093 C CA . ASP A 1 143 ? -16.754 21.844 6.126 1.00 84.06 143 ASP A CA 1
ATOM 1094 C C . ASP A 1 143 ? -16.588 20.513 5.364 1.00 84.06 143 ASP A C 1
ATOM 1096 O O . ASP A 1 143 ? -17.371 19.576 5.550 1.00 84.06 143 ASP A O 1
ATOM 1100 N N . GLY A 1 144 ? -15.529 20.394 4.555 1.00 81.69 144 GLY A N 1
ATOM 1101 C CA . GLY A 1 144 ? -15.223 19.208 3.758 1.00 81.69 144 GLY A CA 1
ATOM 1102 C C . GLY A 1 144 ? -15.810 19.242 2.345 1.00 81.69 144 GLY A C 1
ATOM 1103 O O . GLY A 1 144 ? -15.565 18.317 1.560 1.00 81.69 144 GLY A O 1
ATOM 1104 N N . VAL A 1 145 ? -16.548 20.293 1.981 1.00 83.19 145 VAL A N 1
ATOM 1105 C CA . VAL A 1 145 ? -17.045 20.552 0.632 1.00 83.19 145 VAL A CA 1
ATOM 1106 C C . VAL A 1 145 ? -16.218 21.674 0.010 1.00 83.19 145 VAL A C 1
ATOM 1108 O O . VAL A 1 145 ? -16.259 22.825 0.408 1.00 83.19 145 VAL A O 1
ATOM 1111 N N . ALA A 1 146 ? -15.456 21.363 -1.038 1.00 83.69 146 ALA A N 1
ATOM 1112 C CA . ALA A 1 146 ? -14.632 22.381 -1.689 1.00 83.69 146 ALA A CA 1
ATOM 1113 C C . ALA A 1 146 ? -15.470 23.547 -2.259 1.00 83.69 146 ALA A C 1
ATOM 1115 O O . ALA A 1 146 ? -16.478 23.297 -2.921 1.00 83.69 146 ALA A O 1
ATOM 1116 N N . ASP A 1 147 ? -14.959 24.784 -2.185 1.00 84.56 147 ASP A N 1
ATOM 1117 C CA . ASP A 1 147 ? -15.595 26.050 -2.617 1.00 84.56 147 ASP A CA 1
ATOM 1118 C C . ASP A 1 147 ? -16.258 26.000 -4.009 1.00 84.56 147 ASP A C 1
ATOM 1120 O O . ASP A 1 147 ? -17.164 26.768 -4.332 1.00 84.56 147 ASP A O 1
ATOM 1124 N N . ALA A 1 148 ? -15.731 25.162 -4.908 1.00 83.44 148 ALA A N 1
ATOM 1125 C CA . ALA A 1 148 ? -16.233 25.020 -6.274 1.00 83.44 148 ALA A CA 1
ATOM 1126 C C . ALA A 1 148 ? -17.516 24.174 -6.374 1.00 83.44 148 ALA A C 1
ATOM 1128 O O . ALA A 1 148 ? -18.266 24.325 -7.343 1.00 83.44 148 ALA A O 1
ATOM 1129 N N . SER A 1 149 ? -17.724 23.280 -5.409 1.00 82.12 149 SER A N 1
ATOM 1130 C CA . SER A 1 149 ? -18.870 22.372 -5.286 1.00 82.12 149 SER A CA 1
ATOM 1131 C C . SER A 1 149 ? -19.775 22.741 -4.110 1.00 82.12 149 SER A C 1
ATOM 1133 O O . SER A 1 149 ? -20.888 22.227 -4.024 1.00 82.12 149 SER A O 1
ATOM 1135 N N . ASP A 1 150 ? -19.311 23.642 -3.252 1.00 89.44 150 ASP A N 1
ATOM 1136 C CA . ASP A 1 150 ? -20.055 24.201 -2.143 1.00 89.44 150 ASP A CA 1
ATOM 1137 C C . ASP A 1 150 ? -20.997 25.323 -2.619 1.00 89.44 150 ASP A C 1
ATOM 1139 O O . ASP A 1 150 ? -20.621 26.275 -3.316 1.00 89.44 150 ASP A O 1
ATOM 1143 N N . ALA A 1 151 ? -22.277 25.182 -2.286 1.00 92.88 151 ALA A N 1
ATOM 1144 C CA . ALA A 1 151 ? -23.297 26.177 -2.573 1.00 92.88 151 ALA A CA 1
ATOM 1145 C C . ALA A 1 151 ? -23.250 27.368 -1.593 1.00 92.88 151 ALA A C 1
ATOM 1147 O O . ALA A 1 151 ? -23.771 28.443 -1.928 1.00 92.88 151 ALA A O 1
ATOM 1148 N N . CYS A 1 152 ? -22.593 27.208 -0.444 1.00 91.94 152 CYS A N 1
ATOM 1149 C CA . CYS A 1 152 ? -22.407 28.187 0.614 1.00 91.94 152 CYS A CA 1
ATOM 1150 C C . CYS A 1 152 ? -20.937 28.297 1.111 1.00 91.94 152 CYS A C 1
ATOM 1152 O O . CYS A 1 152 ? -20.759 28.200 2.312 1.00 91.94 152 CYS A O 1
ATOM 1154 N N . PRO A 1 153 ? -19.943 28.714 0.276 1.00 90.56 153 PRO A N 1
ATOM 1155 C CA . PRO A 1 153 ? -18.475 28.707 0.554 1.00 90.56 153 PRO A CA 1
ATOM 1156 C C . PRO A 1 153 ? -17.930 29.586 1.698 1.00 90.56 153 PRO A C 1
ATOM 1158 O O . PRO A 1 153 ? -16.845 30.161 1.613 1.00 90.56 153 PRO A O 1
ATOM 1161 N N . SER A 1 154 ? -18.740 29.896 2.695 1.00 92.75 154 SER A N 1
ATOM 1162 C CA . SER A 1 154 ? -18.376 30.716 3.851 1.00 92.75 154 SER A CA 1
ATOM 1163 C C . SER A 1 154 ? -19.222 30.386 5.088 1.00 92.75 154 SER A C 1
ATOM 1165 O O . SER A 1 154 ? -19.192 31.145 6.062 1.00 92.75 154 SER A O 1
ATOM 1167 N N . GLU A 1 155 ? -20.033 29.336 5.021 1.00 90.69 155 GLU A N 1
ATOM 1168 C CA . GLU A 1 155 ? -20.959 28.867 6.039 1.00 90.69 155 GLU A CA 1
ATOM 1169 C C . GLU A 1 155 ? -20.908 27.340 6.090 1.00 90.69 155 GLU A C 1
ATOM 1171 O O . GLU A 1 155 ? -21.513 26.694 5.252 1.00 90.69 155 GLU A O 1
ATOM 1176 N N . GLU A 1 156 ? -20.282 26.798 7.138 1.00 89.25 156 GLU A N 1
ATOM 1177 C CA . GLU A 1 156 ? -20.112 25.352 7.322 1.00 89.25 156 GLU A CA 1
ATOM 1178 C C . GLU A 1 156 ? -21.439 24.578 7.229 1.00 89.25 156 GLU A C 1
ATOM 1180 O O . GLU A 1 156 ? -22.326 24.769 8.072 1.00 89.25 156 GLU A O 1
ATOM 1185 N N . GLY A 1 157 ? -21.553 23.653 6.274 1.00 88.25 157 GLY A N 1
ATOM 1186 C CA . GLY A 1 157 ? -22.700 22.767 6.111 1.00 88.25 157 GLY A CA 1
ATOM 1187 C C . GLY A 1 157 ? -22.331 21.332 5.701 1.00 88.25 157 GLY A C 1
ATOM 1188 O O . GLY A 1 157 ? -21.215 21.033 5.296 1.00 88.25 157 GLY A O 1
ATOM 1189 N N . PRO A 1 158 ? -23.261 20.372 5.826 1.00 86.25 158 PRO A N 1
ATOM 1190 C CA . PRO A 1 158 ? -22.986 18.986 5.456 1.00 86.25 158 PRO A CA 1
ATOM 1191 C C . PRO A 1 158 ? -22.897 18.786 3.930 1.00 86.25 158 PRO A C 1
ATOM 1193 O O . PRO A 1 158 ? -23.593 19.424 3.137 1.00 86.25 158 PRO A O 1
ATOM 1196 N N . ALA A 1 159 ? -22.098 17.807 3.490 1.00 84.06 159 ALA A N 1
ATOM 1197 C CA . ALA A 1 159 ? -21.950 17.467 2.067 1.00 84.06 159 ALA A CA 1
ATOM 1198 C C . ALA A 1 159 ? -23.285 17.111 1.382 1.00 84.06 159 ALA A C 1
ATOM 1200 O O . ALA A 1 159 ? -23.503 17.419 0.207 1.00 84.06 159 ALA A O 1
ATOM 1201 N N . LEU A 1 160 ? -24.212 16.520 2.139 1.00 84.44 160 LEU A N 1
ATOM 1202 C CA . LEU A 1 160 ? -25.565 16.165 1.708 1.00 84.44 160 LEU A CA 1
ATOM 1203 C C . LEU A 1 160 ? -26.418 17.364 1.279 1.00 84.44 160 LEU A C 1
ATOM 1205 O O . LEU A 1 160 ? -27.226 17.246 0.355 1.00 84.44 160 LEU A O 1
ATOM 1209 N N . SER A 1 161 ? -26.185 18.532 1.875 1.00 86.19 161 SER A N 1
ATOM 1210 C CA . SER A 1 161 ? -26.811 19.800 1.498 1.00 86.19 161 SER A CA 1
ATOM 1211 C C . SER A 1 161 ? -25.905 20.669 0.618 1.00 86.19 161 SER A C 1
ATOM 1213 O O . SER A 1 161 ? -26.179 21.857 0.441 1.00 86.19 161 SER A O 1
ATOM 1215 N N . SER A 1 162 ? -24.862 20.078 0.019 1.00 88.94 162 SER A N 1
ATOM 1216 C CA . SER A 1 162 ? -23.859 20.784 -0.793 1.00 88.94 162 SER A CA 1
ATOM 1217 C C . SER A 1 162 ? -23.178 21.930 -0.033 1.00 88.94 162 SER A C 1
ATOM 1219 O O . SER A 1 162 ? -23.071 23.020 -0.587 1.00 88.94 162 SER A O 1
ATOM 1221 N N . GLY A 1 163 ? -22.787 21.688 1.225 1.00 88.88 163 GLY A N 1
ATOM 1222 C CA . GLY A 1 163 ? -22.052 22.645 2.069 1.00 88.88 163 GLY A CA 1
ATOM 1223 C C . GLY A 1 163 ? -22.920 23.752 2.674 1.00 88.88 163 GLY A C 1
ATOM 1224 O O . GLY A 1 163 ? -22.440 24.683 3.291 1.00 88.88 163 GLY A O 1
ATOM 1225 N N . CYS A 1 164 ? -24.250 23.677 2.549 1.00 90.81 164 CYS A N 1
ATOM 1226 C CA . CYS A 1 164 ? -25.138 24.706 3.097 1.00 90.81 164 CYS A CA 1
ATOM 1227 C C . CYS A 1 164 ? -25.833 24.277 4.389 1.00 90.81 164 CYS A C 1
ATOM 1229 O O . CYS A 1 164 ? -26.426 23.199 4.460 1.00 90.81 164 CYS A O 1
ATOM 1231 N N . LEU A 1 165 ? -25.949 25.186 5.359 1.00 88.62 165 LEU A N 1
ATOM 1232 C CA . LEU A 1 165 ? -26.920 25.021 6.442 1.00 88.62 165 LEU A CA 1
ATOM 1233 C C . LEU A 1 165 ? -28.347 25.198 5.918 1.00 88.62 165 LEU A C 1
ATOM 1235 O O . LEU A 1 165 ? -28.722 26.232 5.354 1.00 88.62 165 LEU A O 1
ATOM 1239 N N . LEU A 1 166 ? -29.181 24.187 6.145 1.00 86.06 166 LEU A N 1
ATOM 1240 C CA . LEU A 1 166 ? -30.600 24.251 5.829 1.00 86.06 166 LEU A CA 1
ATOM 1241 C C . LEU A 1 166 ? -31.368 24.759 7.066 1.00 86.06 166 LEU A C 1
ATOM 1243 O O . LEU A 1 166 ? -31.280 24.165 8.132 1.00 86.06 166 LEU A O 1
ATOM 1247 N N . PRO A 1 167 ? -32.155 25.852 6.972 1.00 83.88 167 PRO A N 1
ATOM 1248 C CA . PRO A 1 167 ? -32.830 26.439 8.139 1.00 83.88 167 PRO A CA 1
ATOM 1249 C C . PRO A 1 167 ? -33.834 25.521 8.849 1.00 83.88 167 PRO A C 1
ATOM 1251 O O . PRO A 1 167 ? -34.174 25.774 10.005 1.00 83.88 167 PRO A O 1
ATOM 1254 N N . ASP A 1 168 ? -34.343 24.520 8.129 1.00 87.56 168 ASP A N 1
ATOM 1255 C CA . ASP A 1 168 ? -35.321 23.541 8.607 1.00 87.56 168 ASP A CA 1
ATOM 1256 C C . ASP A 1 168 ? -34.668 22.183 8.958 1.00 87.56 168 ASP A C 1
ATOM 1258 O O . ASP A 1 168 ? -35.389 21.254 9.311 1.00 87.56 168 ASP A O 1
ATOM 1262 N N . ASP A 1 169 ? -33.338 22.074 8.851 1.00 86.62 169 ASP A N 1
ATOM 1263 C CA . ASP A 1 169 ? -32.522 20.915 9.240 1.00 86.62 169 ASP A CA 1
ATOM 1264 C C . ASP A 1 169 ? -32.023 21.126 10.677 1.00 86.62 169 ASP A C 1
ATOM 1266 O O . ASP A 1 169 ? -31.199 22.003 10.961 1.00 86.62 169 ASP A O 1
ATOM 1270 N N . ILE A 1 170 ? -32.640 20.416 11.618 1.00 89.69 170 ILE A N 1
ATOM 1271 C CA . ILE A 1 170 ? -32.491 20.676 13.055 1.00 89.69 170 ILE A CA 1
ATOM 1272 C C . ILE A 1 170 ? -31.265 19.949 13.620 1.00 89.69 170 ILE A C 1
ATOM 1274 O O . ILE A 1 170 ? -30.600 20.502 14.504 1.00 89.69 170 ILE A O 1
ATOM 1278 N N . ASP A 1 171 ? -30.970 18.748 13.129 1.00 85.50 171 ASP A N 1
ATOM 1279 C CA . ASP A 1 171 ? -29.858 17.894 13.560 1.00 85.50 171 ASP A CA 1
ATOM 1280 C C . ASP A 1 171 ? -28.621 17.981 12.655 1.00 85.50 171 ASP A C 1
ATOM 1282 O O . ASP A 1 171 ? -27.545 17.544 13.069 1.00 85.50 171 ASP A O 1
ATOM 1286 N N . ARG A 1 172 ? -28.732 18.693 11.527 1.00 88.38 172 ARG A N 1
ATOM 1287 C CA . ARG A 1 172 ? -27.641 19.074 10.620 1.00 88.38 172 ARG A CA 1
ATOM 1288 C C . ARG A 1 172 ? -27.021 17.894 9.890 1.00 88.38 172 ARG A C 1
ATOM 1290 O O . ARG A 1 172 ? -25.818 17.908 9.621 1.00 88.38 172 ARG A O 1
ATOM 1297 N N . ASP A 1 173 ? -27.823 16.893 9.557 1.00 85.12 173 ASP A N 1
ATOM 1298 C CA . ASP A 1 173 ? -27.371 15.765 8.744 1.00 85.12 173 ASP A CA 1
ATOM 1299 C C . ASP A 1 173 ? -27.505 16.010 7.225 1.00 85.12 173 ASP A C 1
ATOM 1301 O O . ASP A 1 173 ? -27.051 15.211 6.401 1.00 85.12 173 ASP A O 1
ATOM 1305 N N . GLY A 1 174 ? -28.061 17.165 6.837 1.00 87.75 174 GLY A N 1
ATOM 1306 C CA . GLY A 1 174 ? -28.240 17.587 5.452 1.00 87.75 174 GLY A CA 1
ATOM 1307 C C . GLY A 1 174 ? -29.553 17.119 4.823 1.00 87.75 174 GLY A C 1
ATOM 1308 O O . GLY A 1 174 ? -29.785 17.384 3.636 1.00 87.75 174 GLY A O 1
ATOM 1309 N N . LEU A 1 175 ? -30.429 16.454 5.579 1.00 87.50 175 LEU A N 1
ATOM 1310 C CA . LEU A 1 175 ? -31.757 16.029 5.152 1.00 87.50 175 LEU A CA 1
ATOM 1311 C C . LEU A 1 175 ? -32.839 16.910 5.800 1.00 87.50 175 LEU A C 1
ATOM 1313 O O . LEU A 1 175 ? -32.663 17.529 6.837 1.00 87.50 175 LEU A O 1
ATOM 1317 N N . THR A 1 176 ? -33.986 17.060 5.128 1.00 87.38 176 THR A N 1
ATOM 1318 C CA . THR A 1 176 ? -35.117 17.835 5.670 1.00 87.38 176 THR A CA 1
ATOM 1319 C C . THR A 1 176 ? -36.466 17.250 5.270 1.00 87.38 176 THR A C 1
ATOM 1321 O O . THR A 1 176 ? -36.639 16.581 4.241 1.00 87.38 176 THR A O 1
ATOM 1324 N N . GLY A 1 177 ? -37.491 17.580 6.056 1.00 86.56 177 GLY A N 1
ATOM 1325 C CA . GLY A 1 177 ? -38.886 17.371 5.689 1.00 86.56 177 GLY A CA 1
ATOM 1326 C C . GLY A 1 177 ? -39.273 15.896 5.634 1.00 86.56 177 GLY A C 1
ATOM 1327 O O . GLY A 1 177 ? -39.386 15.248 6.659 1.00 86.56 177 GLY A O 1
ATOM 1328 N N . SER A 1 178 ? -39.597 15.380 4.444 1.00 85.88 178 SER A N 1
ATOM 1329 C CA . SER A 1 178 ? -39.982 13.968 4.269 1.00 85.88 178 SER A CA 1
ATOM 1330 C C . SER A 1 178 ? -38.823 13.058 3.864 1.00 85.88 178 SER A C 1
ATOM 1332 O O . SER A 1 178 ? -39.040 11.857 3.702 1.00 85.88 178 SER A O 1
ATOM 1334 N N . ALA A 1 179 ? -37.651 13.637 3.587 1.00 84.94 179 ALA A N 1
ATOM 1335 C CA . ALA A 1 179 ? -36.427 12.888 3.311 1.00 84.94 179 ALA A CA 1
ATOM 1336 C C . ALA A 1 179 ? -35.718 12.458 4.606 1.00 84.94 179 ALA A C 1
ATOM 1338 O O . ALA A 1 179 ? -34.969 11.488 4.579 1.00 84.94 179 ALA A O 1
ATOM 1339 N N . ASP A 1 180 ? -36.033 13.144 5.701 1.00 89.06 180 ASP A N 1
ATOM 1340 C CA . ASP A 1 180 ? -35.526 12.940 7.048 1.00 89.06 180 ASP A CA 1
ATOM 1341 C C . ASP A 1 180 ? -36.642 12.361 7.937 1.00 89.06 180 ASP A C 1
ATOM 1343 O O . ASP A 1 180 ? -37.721 12.944 8.103 1.00 89.06 180 ASP A O 1
ATOM 1347 N N . VAL A 1 181 ? -36.425 11.138 8.410 1.00 92.12 181 VAL A N 1
ATOM 1348 C CA . VAL A 1 181 ? -37.361 10.377 9.240 1.00 92.12 181 VAL A CA 1
ATOM 1349 C C . VAL A 1 181 ? -37.123 10.636 10.729 1.00 92.12 181 VAL A C 1
ATOM 1351 O O . VAL A 1 181 ? -38.079 10.470 11.498 1.00 92.12 181 VAL A O 1
ATOM 1354 N N . CYS A 1 182 ? -35.928 11.075 11.133 1.00 86.19 182 CYS A N 1
ATOM 1355 C CA . CYS A 1 182 ? -35.585 11.371 12.521 1.00 86.19 182 CYS A CA 1
ATOM 1356 C C . CYS A 1 182 ? -35.033 12.802 12.676 1.00 86.19 182 CYS A C 1
ATOM 1358 O O . CYS A 1 182 ? -33.901 12.942 13.103 1.00 86.19 182 CYS A O 1
ATOM 1360 N N . PRO A 1 183 ? -35.865 13.857 12.522 1.00 89.19 183 PRO A N 1
ATOM 1361 C CA . PRO A 1 183 ? -35.410 15.248 12.362 1.00 89.19 183 PRO A CA 1
ATOM 1362 C C . PRO A 1 183 ? -34.840 15.935 13.603 1.00 89.19 183 PRO A C 1
ATOM 1364 O O . PRO A 1 183 ? -34.861 17.158 13.707 1.00 89.19 183 PRO A O 1
ATOM 1367 N N . GLU A 1 184 ? -34.487 15.174 14.628 1.00 90.38 184 GLU A N 1
ATOM 1368 C CA . GLU A 1 184 ? -33.839 15.666 15.842 1.00 90.38 184 GLU A CA 1
ATOM 1369 C C . GLU A 1 184 ? -32.569 14.854 16.162 1.00 90.38 184 GLU A C 1
ATOM 1371 O O . GLU A 1 184 ? -31.912 15.139 17.166 1.00 90.38 184 GLU A O 1
ATOM 1376 N N . GLU A 1 185 ? -32.227 13.850 15.347 1.00 87.44 185 GLU A N 1
ATOM 1377 C CA . GLU A 1 185 ? -31.116 12.928 15.557 1.00 87.44 185 GLU A CA 1
ATOM 1378 C C . GLU A 1 185 ? -30.381 12.677 14.231 1.00 87.44 185 GLU A C 1
ATOM 1380 O O . GLU A 1 185 ? -30.946 12.053 13.335 1.00 87.44 185 GLU A O 1
ATOM 1385 N N . PRO A 1 186 ? -29.100 13.068 14.119 1.00 82.19 186 PRO A N 1
ATOM 1386 C CA . PRO A 1 186 ? -28.402 13.039 12.841 1.00 82.19 186 PRO A CA 1
ATOM 1387 C C . PRO A 1 186 ? -28.241 11.609 12.307 1.00 82.19 186 PRO A C 1
ATOM 1389 O O . PRO A 1 186 ? -27.855 10.697 13.050 1.00 82.19 186 PRO A O 1
ATOM 1392 N N . GLY A 1 187 ? -28.494 11.416 11.010 1.00 82.19 187 GLY A N 1
ATOM 1393 C CA . GLY A 1 187 ? -28.379 10.127 10.331 1.00 82.19 187 GLY A CA 1
ATOM 1394 C C . GLY A 1 187 ? -27.763 10.188 8.933 1.00 82.19 187 GLY A C 1
ATOM 1395 O O . GLY A 1 187 ? -27.235 11.202 8.495 1.00 82.19 187 GLY A O 1
ATOM 1396 N N . ILE A 1 188 ? -27.803 9.061 8.216 1.00 81.44 188 ILE A N 1
ATOM 1397 C CA . ILE A 1 188 ? -27.297 8.943 6.837 1.00 81.44 188 ILE A CA 1
ATOM 1398 C C . ILE A 1 188 ? -28.446 8.720 5.846 1.00 81.44 188 ILE A C 1
ATOM 1400 O O . ILE A 1 188 ? -29.591 8.450 6.222 1.00 81.44 188 ILE A O 1
ATOM 1404 N N . VAL A 1 189 ? -28.161 8.812 4.546 1.00 77.88 189 VAL A N 1
ATOM 1405 C CA . VAL A 1 189 ? -29.174 8.641 3.487 1.00 77.88 189 VAL A CA 1
ATOM 1406 C C . VAL A 1 189 ? -29.787 7.244 3.521 1.00 77.88 189 VAL A C 1
ATOM 1408 O O . VAL A 1 189 ? -31.001 7.093 3.355 1.00 77.88 189 VAL A O 1
ATOM 1411 N N . GLU A 1 190 ? -28.964 6.227 3.769 1.00 77.12 190 GLU A N 1
ATOM 1412 C CA . GLU A 1 190 ? -29.342 4.816 3.826 1.00 77.12 190 GLU A CA 1
ATOM 1413 C C . GLU A 1 190 ? -30.393 4.557 4.914 1.00 77.12 190 GLU A C 1
ATOM 1415 O O . GLU A 1 190 ? -31.320 3.764 4.716 1.00 77.12 190 GLU A O 1
ATOM 1420 N N . THR A 1 191 ? -30.302 5.280 6.033 1.00 78.31 191 THR A N 1
ATOM 1421 C CA . THR A 1 191 ? -31.240 5.217 7.161 1.00 78.31 191 THR A CA 1
ATOM 1422 C C . THR A 1 191 ? -32.334 6.286 7.099 1.00 78.31 191 THR A C 1
ATOM 1424 O O . THR A 1 191 ? -33.203 6.312 7.969 1.00 78.31 191 THR A O 1
ATOM 1427 N N . LYS A 1 192 ? -32.357 7.109 6.040 1.00 85.56 192 LYS A N 1
ATOM 1428 C CA . LYS A 1 192 ? -33.275 8.245 5.844 1.00 85.56 192 LYS A CA 1
ATOM 1429 C C . LYS A 1 192 ? -33.200 9.283 6.965 1.00 85.56 192 LYS A C 1
ATOM 1431 O O . LYS A 1 192 ? -34.240 9.676 7.488 1.00 85.56 192 LYS A O 1
ATOM 1436 N N . GLY A 1 193 ? -31.989 9.696 7.322 1.00 83.62 193 GLY A N 1
ATOM 1437 C CA . GLY A 1 193 ? -31.766 10.706 8.359 1.00 83.62 193 GLY A CA 1
ATOM 1438 C C . GLY A 1 193 ? -32.091 10.192 9.751 1.00 83.62 193 GLY A C 1
ATOM 1439 O O . GLY A 1 193 ? -32.687 10.888 10.548 1.00 83.62 193 GLY A O 1
ATOM 1440 N N . CYS A 1 194 ? -31.805 8.915 10.018 1.00 83.19 194 CYS A N 1
ATOM 1441 C CA . CYS A 1 194 ? -31.879 8.359 11.365 1.00 83.19 194 CYS A CA 1
ATOM 1442 C C . CYS A 1 194 ? -30.514 7.816 11.787 1.00 83.19 194 CYS A C 1
ATOM 1444 O O . CYS A 1 194 ? -29.808 7.251 10.943 1.00 83.19 194 CYS A O 1
ATOM 1446 N N . PRO A 1 195 ? -30.137 7.906 13.068 1.00 76.38 195 PRO A N 1
ATOM 1447 C CA . PRO A 1 195 ? -28.939 7.240 13.550 1.00 76.38 195 PRO A CA 1
ATOM 1448 C C . PRO A 1 195 ? -29.046 5.737 13.270 1.00 76.38 195 PRO A C 1
ATOM 1450 O O . PRO A 1 195 ? -30.117 5.132 13.410 1.00 76.38 195 PRO A O 1
ATOM 1453 N N . SER A 1 196 ? -27.940 5.135 12.825 1.00 64.88 196 SER A N 1
ATOM 1454 C CA . SER A 1 196 ? -27.858 3.678 12.715 1.00 64.88 196 SER A CA 1
ATOM 1455 C C . SER A 1 196 ? -28.183 3.089 14.093 1.00 64.88 196 SER A C 1
ATOM 1457 O O . SER A 1 196 ? -27.671 3.608 15.087 1.00 64.88 196 SER A O 1
ATOM 1459 N N . PRO A 1 197 ? -29.063 2.078 14.216 1.00 62.28 197 PRO A N 1
ATOM 1460 C CA . PRO A 1 197 ? -29.293 1.463 15.513 1.00 62.28 197 PRO A CA 1
ATOM 1461 C C . PRO A 1 197 ? -27.955 0.940 16.038 1.00 62.28 197 PRO A C 1
ATOM 1463 O O . PRO A 1 197 ? -27.276 0.223 15.305 1.00 62.28 197 PRO A O 1
ATOM 1466 N N . ASP A 1 198 ? -27.607 1.285 17.283 1.00 61.34 198 ASP A N 1
ATOM 1467 C CA . ASP A 1 198 ? -26.514 0.660 18.036 1.00 61.34 198 ASP A CA 1
ATOM 1468 C C . ASP A 1 198 ? -26.831 -0.835 18.164 1.00 61.34 198 ASP A C 1
ATOM 1470 O O . ASP A 1 198 ? -27.455 -1.308 19.122 1.00 61.34 198 ASP A O 1
ATOM 1474 N N . LEU A 1 199 ? -26.499 -1.582 17.121 1.00 65.06 199 LEU A N 1
ATOM 1475 C CA . LEU A 1 199 ? -26.460 -3.021 17.166 1.00 65.06 199 LEU A CA 1
ATOM 1476 C C . LEU A 1 199 ? -25.285 -3.375 18.090 1.00 65.06 199 LEU A C 1
ATOM 1478 O O . LEU A 1 199 ? -24.242 -2.726 18.015 1.00 65.06 199 LEU A O 1
ATOM 1482 N N . PRO A 1 200 ? -25.471 -4.319 19.026 1.00 77.19 200 PRO A N 1
ATOM 1483 C CA . PRO A 1 200 ? -24.384 -4.745 19.893 1.00 77.19 200 PRO A CA 1
ATOM 1484 C C . PRO A 1 200 ? -23.216 -5.225 19.028 1.00 77.19 200 PRO A C 1
ATOM 1486 O O . PRO A 1 200 ? -23.448 -5.893 18.027 1.00 77.19 200 PRO A O 1
ATOM 1489 N N . ASP A 1 201 ? -22.015 -4.818 19.413 1.00 77.25 201 ASP A N 1
ATOM 1490 C CA . ASP A 1 201 ? -20.737 -5.131 18.779 1.00 77.25 201 ASP A CA 1
ATOM 1491 C C . ASP A 1 201 ? -19.793 -5.516 19.931 1.00 77.25 201 ASP A C 1
ATOM 1493 O O . ASP A 1 201 ? -19.367 -4.681 20.747 1.00 77.25 201 ASP A O 1
ATOM 1497 N N . SER A 1 202 ? -19.671 -6.823 20.130 1.00 89.44 202 SER A N 1
ATOM 1498 C CA . SER A 1 202 ? -19.150 -7.458 21.335 1.00 89.44 202 SER A CA 1
ATOM 1499 C C . SER A 1 202 ? -17.622 -7.458 21.381 1.00 89.44 202 SER A C 1
ATOM 1501 O O . SER A 1 202 ? -17.059 -7.395 22.483 1.00 89.44 202 SER A O 1
ATOM 1503 N N . ASP A 1 203 ? -16.955 -7.458 20.230 1.00 81.44 203 ASP A N 1
ATOM 1504 C CA . ASP A 1 203 ? -15.499 -7.395 20.102 1.00 81.44 203 ASP A CA 1
ATOM 1505 C C . ASP A 1 203 ? -14.971 -6.070 19.529 1.00 81.44 203 ASP A C 1
ATOM 1507 O O . ASP A 1 203 ? -13.784 -5.779 19.707 1.00 81.44 203 ASP A O 1
ATOM 1511 N N . ARG A 1 204 ? -15.869 -5.194 19.063 1.00 87.38 204 ARG A N 1
ATOM 1512 C CA . ARG A 1 204 ? -15.622 -3.793 18.692 1.00 87.38 204 ARG A CA 1
ATOM 1513 C C . ARG A 1 204 ? -14.775 -3.636 17.443 1.00 87.38 204 ARG A C 1
ATOM 1515 O O . ARG A 1 204 ? -13.929 -2.738 17.390 1.00 87.38 204 ARG A O 1
ATOM 1522 N N . ASP A 1 205 ? -15.003 -4.488 16.461 1.00 82.12 205 ASP A N 1
ATOM 1523 C CA . ASP A 1 205 ? -14.302 -4.456 15.182 1.00 82.12 205 ASP A CA 1
ATOM 1524 C C . ASP A 1 205 ? -15.005 -3.589 14.113 1.00 82.12 205 ASP A C 1
ATOM 1526 O O . ASP A 1 205 ? -14.458 -3.335 13.037 1.00 82.12 205 ASP A O 1
ATOM 1530 N N . GLY A 1 206 ? -16.190 -3.056 14.439 1.00 76.62 206 GLY A N 1
ATOM 1531 C CA . GLY A 1 206 ? -16.996 -2.221 13.552 1.00 76.62 206 GLY A CA 1
ATOM 1532 C C . GLY A 1 206 ? -18.030 -2.993 12.726 1.00 76.62 206 GLY A C 1
ATOM 1533 O O . GLY A 1 206 ? -18.788 -2.364 11.977 1.00 76.62 206 GLY A O 1
ATOM 1534 N N . VAL A 1 207 ? -18.107 -4.316 12.876 1.00 78.00 207 VAL A N 1
ATOM 1535 C CA . VAL A 1 207 ? -19.147 -5.193 12.341 1.00 78.00 207 VAL A CA 1
ATOM 1536 C C . VAL A 1 207 ? -20.081 -5.586 13.493 1.00 78.00 207 VAL A C 1
ATOM 1538 O O . VAL A 1 207 ? -19.677 -6.231 14.446 1.00 78.00 207 VAL A O 1
ATOM 1541 N N . PRO A 1 208 ? -21.368 -5.205 13.471 1.00 82.69 208 PRO A N 1
ATOM 1542 C CA . PRO A 1 208 ? -22.237 -5.529 14.599 1.00 82.69 208 PRO A CA 1
ATOM 1543 C C . PRO A 1 208 ? -22.520 -7.032 14.733 1.00 82.69 208 PRO A C 1
ATOM 1545 O O . PRO A 1 208 ? -22.762 -7.671 13.714 1.00 82.69 208 PRO A O 1
ATOM 1548 N N . ASP A 1 209 ? -22.678 -7.550 15.962 1.00 81.00 209 ASP A N 1
ATOM 1549 C CA . ASP A 1 209 ? -22.903 -8.972 16.303 1.00 81.00 209 ASP A CA 1
ATOM 1550 C C . ASP A 1 209 ? -23.880 -9.724 15.369 1.00 81.00 209 ASP A C 1
ATOM 1552 O O . ASP A 1 209 ? -23.663 -10.900 15.089 1.00 81.00 209 ASP A O 1
ATOM 1556 N N . PRO A 1 210 ? -25.012 -9.143 14.899 1.00 80.75 210 PRO A N 1
ATOM 1557 C CA . PRO A 1 210 ? -25.929 -9.852 13.998 1.00 80.75 210 PRO A CA 1
ATOM 1558 C C . PRO A 1 210 ? -25.418 -10.020 12.559 1.00 80.75 210 PRO A C 1
ATOM 1560 O O . PRO A 1 210 ? -26.001 -10.801 11.805 1.00 80.75 210 PRO A O 1
ATOM 1563 N N . SER A 1 211 ? -24.419 -9.232 12.178 1.00 77.00 211 SER A N 1
ATOM 1564 C CA . SER A 1 211 ? -23.758 -9.192 10.872 1.00 77.00 211 SER A CA 1
ATOM 1565 C C . SER A 1 211 ? -22.312 -9.694 10.940 1.00 77.00 211 SER A C 1
ATOM 1567 O O . SER A 1 211 ? -21.649 -9.724 9.910 1.00 77.00 211 SER A O 1
ATOM 1569 N N . ASP A 1 212 ? -21.849 -10.060 12.133 1.00 83.94 212 ASP A N 1
ATOM 1570 C CA . ASP A 1 212 ? -20.506 -10.531 12.428 1.00 83.94 212 ASP A CA 1
ATOM 1571 C C . ASP A 1 212 ? -20.516 -12.060 12.605 1.00 83.94 212 ASP A C 1
ATOM 1573 O O . ASP A 1 212 ? -21.305 -12.629 13.370 1.00 83.94 212 ASP A O 1
ATOM 1577 N N . SER A 1 213 ? -19.667 -12.741 11.842 1.00 87.56 213 SER A N 1
ATOM 1578 C CA . SER A 1 213 ? -19.482 -14.191 11.865 1.00 87.56 213 SER A CA 1
ATOM 1579 C C . SER A 1 213 ? -18.590 -14.651 13.022 1.00 87.56 213 SER A C 1
ATOM 1581 O O . SER A 1 213 ? -18.658 -15.820 13.411 1.00 87.56 213 SER A O 1
ATOM 1583 N N . CYS A 1 214 ? -17.817 -13.743 13.622 1.00 86.88 214 CYS A N 1
ATOM 1584 C CA . CYS A 1 214 ? -16.946 -13.973 14.765 1.00 86.88 214 CYS A CA 1
ATOM 1585 C C . CYS A 1 214 ? -17.142 -12.955 15.917 1.00 86.88 214 CYS A C 1
ATOM 1587 O O . CYS A 1 214 ? -16.132 -12.471 16.410 1.00 86.88 214 CYS A O 1
ATOM 1589 N N . PRO A 1 215 ? -18.347 -12.784 16.519 1.00 87.62 215 PRO A N 1
ATOM 1590 C CA . PRO A 1 215 ? -18.684 -11.682 17.454 1.00 87.62 215 PRO A CA 1
ATOM 1591 C C . PRO A 1 215 ? -17.876 -11.551 18.761 1.00 87.62 215 PRO A C 1
ATOM 1593 O O . PRO A 1 215 ? -18.249 -10.819 19.675 1.00 87.62 215 PRO A O 1
ATOM 1596 N N . GLY A 1 216 ? -16.866 -12.384 18.984 1.00 87.19 216 GLY A N 1
ATOM 1597 C CA . GLY A 1 216 ? -15.999 -12.325 20.158 1.00 87.19 216 GLY A CA 1
ATOM 1598 C C . GLY A 1 216 ? -14.522 -12.191 19.810 1.00 87.19 216 GLY A C 1
ATOM 1599 O O . GLY A 1 216 ? -13.691 -12.362 20.705 1.00 87.19 216 GLY A O 1
ATOM 1600 N N . THR A 1 217 ? -14.175 -11.998 18.541 1.00 89.25 217 THR A N 1
ATOM 1601 C CA . THR A 1 217 ? -12.805 -11.910 18.041 1.00 89.25 217 THR A CA 1
ATOM 1602 C C . THR A 1 217 ? -12.749 -10.915 16.882 1.00 89.25 217 THR A C 1
ATOM 1604 O O . THR A 1 217 ? -13.209 -11.267 15.803 1.00 89.25 217 THR A O 1
ATOM 1607 N N . PRO A 1 218 ? -12.083 -9.757 17.056 1.00 86.75 218 PRO A N 1
ATOM 1608 C CA . PRO A 1 218 ? -12.120 -8.697 16.059 1.00 86.75 218 PRO A CA 1
ATOM 1609 C C . PRO A 1 218 ? -11.640 -9.136 14.673 1.00 86.75 218 PRO A C 1
ATOM 1611 O O . PRO A 1 218 ? -10.555 -9.721 14.554 1.00 86.75 218 PRO A O 1
ATOM 1614 N N . GLY A 1 219 ? -12.398 -8.789 13.637 1.00 83.56 219 GLY A N 1
ATOM 1615 C CA . GLY A 1 219 ? -12.075 -8.999 12.234 1.00 83.56 219 GLY A CA 1
ATOM 1616 C C . GLY A 1 219 ? -12.258 -7.750 11.374 1.00 83.56 219 GLY A C 1
ATOM 1617 O O . GLY A 1 219 ? -12.314 -6.623 11.854 1.00 83.56 219 GLY A O 1
ATOM 1618 N N . LEU A 1 220 ? -12.255 -7.931 10.052 1.00 77.06 220 LEU A N 1
ATOM 1619 C CA . LEU A 1 220 ? -12.516 -6.838 9.109 1.00 77.06 220 LEU A CA 1
ATOM 1620 C C . LEU A 1 220 ? -13.886 -7.037 8.461 1.00 77.06 220 LEU A C 1
ATOM 1622 O O . LEU A 1 220 ? -14.322 -8.166 8.237 1.00 77.06 220 LEU A O 1
ATOM 1626 N N . LEU A 1 221 ? -14.506 -5.935 8.032 1.00 69.94 221 LEU A N 1
ATOM 1627 C CA . LEU A 1 221 ? -15.783 -5.952 7.311 1.00 69.94 221 LEU A CA 1
ATOM 1628 C C . LEU A 1 221 ? -15.756 -6.810 6.031 1.00 69.94 221 LEU A C 1
ATOM 1630 O O . LEU A 1 221 ? -16.757 -7.432 5.700 1.00 69.94 221 LEU A O 1
ATOM 1634 N N . GLU A 1 222 ? -14.625 -6.861 5.317 1.00 74.81 222 GLU A N 1
ATOM 1635 C CA . GLU A 1 222 ? -14.451 -7.698 4.112 1.00 74.81 222 GLU A CA 1
ATOM 1636 C C . GLU A 1 222 ? -14.511 -9.208 4.413 1.00 74.81 222 GLU A C 1
ATOM 1638 O O . GLU A 1 222 ? -14.782 -10.006 3.520 1.00 74.81 222 GLU A O 1
ATOM 1643 N N . TRP A 1 223 ? -14.309 -9.589 5.676 1.00 75.75 223 TRP A N 1
ATOM 1644 C CA . TRP A 1 223 ? -14.274 -10.971 6.156 1.00 75.75 223 TRP A CA 1
ATOM 1645 C C . TRP A 1 223 ? -15.433 -11.282 7.109 1.00 75.75 223 TRP A C 1
ATOM 1647 O O . TRP A 1 223 ? -15.303 -12.150 7.971 1.00 75.75 223 TRP A O 1
ATOM 1657 N N . ASP A 1 224 ? -16.548 -10.557 6.965 1.00 82.81 224 ASP A N 1
ATOM 1658 C CA . ASP A 1 224 ? -17.752 -10.684 7.791 1.00 82.81 224 ASP A CA 1
ATOM 1659 C C . ASP A 1 224 ? -17.457 -10.620 9.306 1.00 82.81 224 ASP A C 1
ATOM 1661 O O . ASP A 1 224 ? -18.043 -11.379 10.070 1.00 82.81 224 ASP A O 1
ATOM 1665 N N . GLY A 1 225 ? -16.527 -9.757 9.736 1.00 85.75 225 GLY A N 1
ATOM 1666 C CA . GLY A 1 225 ? -16.157 -9.577 11.153 1.00 85.75 225 GLY A CA 1
ATOM 1667 C C . GLY A 1 225 ? -15.214 -10.649 11.720 1.00 85.75 225 GLY A C 1
ATOM 1668 O O . GLY A 1 225 ? -14.860 -10.649 12.890 1.00 85.75 225 GLY A O 1
ATOM 1669 N N . CYS A 1 226 ? -14.703 -11.555 10.880 1.00 86.12 226 CYS A N 1
ATOM 1670 C CA . CYS A 1 226 ? -13.704 -12.541 11.293 1.00 86.12 226 CYS A CA 1
ATOM 1671 C C . CYS A 1 226 ? -12.268 -12.118 10.940 1.00 86.12 226 CYS A C 1
ATOM 1673 O O . CYS A 1 226 ? -12.029 -11.527 9.880 1.00 86.12 226 CYS A O 1
ATOM 1675 N N . PRO A 1 227 ? -11.264 -12.458 11.767 1.00 84.31 227 PRO A N 1
ATOM 1676 C CA . PRO A 1 227 ? -9.869 -12.296 11.390 1.00 84.31 227 PRO A CA 1
ATOM 1677 C C . PRO A 1 227 ? -9.484 -13.309 10.290 1.00 84.31 227 PRO A C 1
ATOM 1679 O O . PRO A 1 227 ? -10.050 -14.408 10.236 1.00 84.31 227 PRO A O 1
ATOM 1682 N N . PRO A 1 228 ? -8.496 -13.006 9.426 1.00 75.81 228 PRO A N 1
ATOM 1683 C CA . PRO A 1 228 ? -8.099 -13.893 8.330 1.00 75.81 228 PRO A CA 1
ATOM 1684 C C . PRO A 1 228 ? -7.691 -15.296 8.796 1.00 75.81 228 PRO A C 1
ATOM 1686 O O . PRO A 1 228 ? -7.903 -16.277 8.083 1.00 75.81 228 PRO A O 1
ATOM 1689 N N . GLU A 1 229 ? -7.133 -15.423 10.006 1.00 77.69 229 GLU A N 1
ATOM 1690 C CA . GLU A 1 229 ? -6.734 -16.723 10.545 1.00 77.69 229 GLU A CA 1
ATOM 1691 C C . GLU A 1 229 ? -7.935 -17.618 10.894 1.00 77.69 229 GLU A C 1
ATOM 1693 O O . GLU A 1 229 ? -7.806 -18.843 10.857 1.00 77.69 229 GLU A O 1
ATOM 1698 N N . ALA A 1 230 ? -9.110 -17.050 11.193 1.00 76.00 230 ALA A N 1
ATOM 1699 C CA . ALA A 1 230 ? -10.312 -17.824 11.518 1.00 76.00 230 ALA A CA 1
ATOM 1700 C C . ALA A 1 230 ? -10.813 -18.653 10.322 1.00 76.00 230 ALA A C 1
ATOM 1702 O O . ALA A 1 230 ? -11.313 -19.756 10.513 1.00 76.00 230 ALA A O 1
ATOM 1703 N N . TRP A 1 231 ? -10.593 -18.181 9.090 1.00 74.56 231 TRP A N 1
ATOM 1704 C CA . TRP A 1 231 ? -10.982 -18.868 7.850 1.00 74.56 231 TRP A CA 1
ATOM 1705 C C . TRP A 1 231 ? -10.119 -20.084 7.500 1.00 74.56 231 TRP A C 1
ATOM 1707 O O . TRP A 1 231 ? -10.511 -20.901 6.670 1.00 74.56 231 TRP A O 1
ATOM 1717 N N . VAL A 1 232 ? -8.951 -20.217 8.132 1.00 77.12 232 VAL A N 1
ATOM 1718 C CA . VAL A 1 232 ? -8.009 -21.330 7.913 1.00 77.12 232 VAL A CA 1
ATOM 1719 C C . VAL A 1 232 ? -7.798 -22.186 9.161 1.00 77.12 232 VAL A C 1
ATOM 1721 O O . VAL A 1 232 ? -7.047 -23.163 9.119 1.00 77.12 232 VAL A O 1
ATOM 1724 N N . THR A 1 233 ? -8.433 -21.818 10.274 1.00 79.62 233 THR A N 1
ATOM 1725 C CA . THR A 1 233 ? -8.399 -22.596 11.509 1.00 79.62 233 THR A CA 1
ATOM 1726 C C . THR A 1 233 ? -9.495 -23.656 11.442 1.00 79.62 233 THR A C 1
ATOM 1728 O O . THR A 1 233 ? -10.677 -23.330 11.446 1.00 79.62 233 THR A O 1
ATOM 1731 N N . ASP A 1 234 ? -9.071 -24.912 11.342 1.00 85.31 234 ASP A N 1
ATOM 1732 C CA . ASP A 1 234 ? -9.906 -26.114 11.285 1.00 85.31 234 ASP A CA 1
ATOM 1733 C C . ASP A 1 234 ? -9.250 -27.155 12.211 1.00 85.31 234 ASP A C 1
ATOM 1735 O O . ASP A 1 234 ? -8.240 -27.787 11.870 1.00 85.31 234 ASP A O 1
ATOM 1739 N N . LEU A 1 235 ? -9.725 -27.208 13.456 1.00 92.06 235 LEU A N 1
ATOM 1740 C CA . LEU A 1 235 ? -9.111 -27.948 14.555 1.00 92.06 235 LEU A CA 1
ATOM 1741 C C . LEU A 1 235 ? -9.249 -29.465 14.381 1.00 92.06 235 LEU A C 1
ATOM 1743 O O . LEU A 1 235 ? -8.344 -30.206 14.795 1.00 92.06 235 LEU A O 1
ATOM 1747 N N . ASP A 1 236 ? -10.342 -29.935 13.786 1.00 86.38 236 ASP A N 1
ATOM 1748 C CA . ASP A 1 236 ? -10.595 -31.358 13.571 1.00 86.38 236 ASP A CA 1
ATOM 1749 C C . ASP A 1 236 ? -10.322 -31.842 12.136 1.00 86.38 236 ASP A C 1
ATOM 1751 O O . ASP A 1 236 ? -10.112 -33.046 11.933 1.00 86.38 236 ASP A O 1
ATOM 1755 N N . GLY A 1 237 ? -10.151 -30.923 11.186 1.00 89.81 237 GLY A N 1
ATOM 1756 C CA . GLY A 1 237 ? -9.714 -31.184 9.821 1.00 89.81 237 GLY A CA 1
ATOM 1757 C C . GLY A 1 237 ? -10.838 -31.616 8.881 1.00 89.81 237 GLY A C 1
ATOM 1758 O O . GLY A 1 237 ? -10.558 -32.367 7.936 1.00 89.81 237 GLY A O 1
ATOM 1759 N N . ASP A 1 238 ? -12.089 -31.240 9.153 1.00 88.94 238 ASP A N 1
ATOM 1760 C CA . ASP A 1 238 ? -13.267 -31.673 8.394 1.00 88.94 238 ASP A CA 1
ATOM 1761 C C . ASP A 1 238 ? -13.661 -30.765 7.216 1.00 88.94 238 ASP A C 1
ATOM 1763 O O . ASP A 1 238 ? -14.675 -31.025 6.565 1.00 88.94 238 ASP A O 1
ATOM 1767 N N . VAL A 1 239 ? -12.817 -29.773 6.901 1.00 86.44 239 VAL A N 1
ATOM 1768 C CA . VAL A 1 239 ? -12.979 -28.710 5.892 1.00 86.44 239 VAL A CA 1
ATOM 1769 C C . VAL A 1 239 ? -13.996 -27.616 6.236 1.00 86.44 239 VAL A C 1
ATOM 1771 O O . VAL A 1 239 ? -14.192 -26.703 5.428 1.00 86.44 239 VAL A O 1
ATOM 1774 N N . THR A 1 240 ? -14.614 -27.669 7.415 1.00 86.31 240 THR A N 1
ATOM 1775 C CA . THR A 1 240 ? -15.444 -26.601 7.980 1.00 86.31 240 THR A CA 1
ATOM 1776 C C . THR A 1 240 ? -14.590 -25.790 8.962 1.00 86.31 240 THR A C 1
ATOM 1778 O O . THR A 1 240 ? -14.130 -26.340 9.953 1.00 86.31 240 THR A O 1
ATOM 1781 N N . PRO A 1 241 ? -14.352 -24.484 8.736 1.00 85.81 241 PRO A N 1
ATOM 1782 C CA . PRO A 1 241 ? -13.599 -23.669 9.691 1.00 85.81 241 PRO A CA 1
ATOM 1783 C C . PRO A 1 241 ? -14.262 -23.634 11.077 1.00 85.81 241 PRO A C 1
ATOM 1785 O O . PRO A 1 241 ? -15.490 -23.579 11.161 1.00 85.81 241 PRO A O 1
ATOM 1788 N N . ASP A 1 242 ? -13.469 -23.559 12.151 1.00 84.94 242 ASP A N 1
ATOM 1789 C CA . ASP A 1 242 ? -13.921 -23.665 13.553 1.00 84.94 242 ASP A CA 1
ATOM 1790 C C . ASP A 1 242 ? -15.099 -22.737 13.901 1.00 84.94 242 ASP A C 1
ATOM 1792 O O . ASP A 1 242 ? -15.972 -23.095 14.689 1.00 84.94 242 ASP A O 1
ATOM 1796 N N . PHE A 1 243 ? -15.136 -21.523 13.339 1.00 84.31 243 PHE A N 1
ATOM 1797 C CA . PHE A 1 243 ? -16.206 -20.553 13.611 1.00 84.31 243 PHE A CA 1
ATOM 1798 C C . PHE A 1 243 ? -17.530 -20.899 12.902 1.00 84.31 243 PHE A C 1
ATOM 1800 O O . PHE A 1 243 ? -18.600 -20.477 13.341 1.00 84.31 243 PHE A O 1
ATOM 1807 N N . MET A 1 244 ? -17.467 -21.691 11.827 1.00 84.12 244 MET A N 1
ATOM 1808 C CA . MET A 1 244 ? -18.619 -22.236 11.100 1.00 84.12 244 MET A CA 1
ATOM 1809 C C . MET A 1 244 ? -18.994 -23.651 11.570 1.00 84.12 244 MET A C 1
ATOM 1811 O O . MET A 1 244 ? -20.063 -24.156 11.209 1.00 84.12 244 MET A O 1
ATOM 1815 N N . ASP A 1 245 ? -18.136 -24.280 12.373 1.00 87.19 245 ASP A N 1
ATOM 1816 C CA . ASP A 1 245 ? -18.301 -25.628 12.894 1.00 87.19 245 ASP A CA 1
ATOM 1817 C C . ASP A 1 245 ? -19.023 -25.627 14.255 1.00 87.19 245 ASP A C 1
ATOM 1819 O O . ASP A 1 245 ? -18.633 -25.000 15.241 1.00 87.19 245 ASP A O 1
ATOM 1823 N N . THR A 1 246 ? -20.133 -26.360 14.327 1.00 91.56 246 THR A N 1
ATOM 1824 C CA . THR A 1 246 ? -20.924 -26.505 15.554 1.00 91.56 246 THR A CA 1
ATOM 1825 C C . THR A 1 246 ? -20.253 -27.427 16.581 1.00 91.56 246 THR A C 1
ATOM 1827 O O . THR A 1 246 ? -20.590 -27.377 17.771 1.00 91.56 246 THR A O 1
ATOM 1830 N N . CYS A 1 247 ? -19.315 -28.275 16.165 1.00 86.81 247 CYS A N 1
ATOM 1831 C CA . CYS A 1 247 ? -18.500 -29.085 17.052 1.00 86.81 247 CYS A CA 1
ATOM 1832 C C . CYS A 1 247 ? -17.039 -29.232 16.568 1.00 86.81 247 CYS A C 1
ATOM 1834 O O . CYS A 1 247 ? -16.617 -30.352 16.293 1.00 86.81 247 CYS A O 1
ATOM 1836 N N . PRO A 1 248 ? -16.229 -28.160 16.723 1.00 88.81 248 PRO A N 1
ATOM 1837 C CA . PRO A 1 248 ? -14.851 -28.012 16.204 1.00 88.81 248 PRO A CA 1
ATOM 1838 C C . PRO A 1 248 ? -13.804 -29.029 16.688 1.00 88.81 248 PRO A C 1
ATOM 1840 O O . PRO A 1 248 ? -12.628 -28.961 16.354 1.00 88.81 248 PRO A O 1
ATOM 1843 N N . GLU A 1 249 ? -14.174 -29.926 17.600 1.00 91.81 249 GLU A N 1
ATOM 1844 C CA . GLU A 1 249 ? -13.284 -30.976 18.107 1.00 91.81 249 GLU A CA 1
ATOM 1845 C C . GLU A 1 249 ? -13.652 -32.355 17.527 1.00 91.81 249 GLU A C 1
ATOM 1847 O O . GLU A 1 249 ? -13.204 -33.388 18.041 1.00 91.81 249 GLU A O 1
ATOM 1852 N N . SER A 1 250 ? -14.572 -32.435 16.566 1.00 89.81 250 SER A N 1
ATOM 1853 C CA . SER A 1 250 ? -15.208 -33.678 16.140 1.00 89.81 250 SER A CA 1
ATOM 1854 C C . SER A 1 250 ? -15.649 -33.634 14.684 1.00 89.81 250 SER A C 1
ATOM 1856 O O . SER A 1 250 ? -16.785 -33.282 14.402 1.00 89.81 250 SER A O 1
ATOM 1858 N N . THR A 1 251 ? -14.811 -34.209 13.821 1.00 86.88 251 THR A N 1
ATOM 1859 C CA . THR A 1 251 ? -15.022 -34.244 12.371 1.00 86.88 251 THR A CA 1
ATOM 1860 C C . THR A 1 251 ? -16.453 -34.580 11.953 1.00 86.88 251 THR A C 1
ATOM 1862 O O . THR A 1 251 ? -16.980 -35.646 12.318 1.00 86.88 251 THR A O 1
ATOM 1865 N N . GLY A 1 252 ? -17.036 -33.746 11.106 1.00 86.44 252 GLY A N 1
ATOM 1866 C CA . GLY A 1 252 ? -18.358 -33.903 10.535 1.00 86.44 252 GLY A CA 1
ATOM 1867 C C . GLY A 1 252 ? -18.410 -33.591 9.046 1.00 86.44 252 GLY A C 1
ATOM 1868 O O . GLY A 1 252 ? -17.536 -33.958 8.267 1.00 86.44 252 GLY A O 1
ATOM 1869 N N . SER A 1 253 ? -19.544 -33.051 8.613 1.00 84.19 253 SER A N 1
ATOM 1870 C CA . SER A 1 253 ? -19.759 -32.669 7.217 1.00 84.19 253 SER A CA 1
ATOM 1871 C C . SER A 1 253 ? -20.364 -31.278 7.168 1.00 84.19 253 SER A C 1
ATOM 1873 O O . SER A 1 253 ? -21.156 -30.926 8.045 1.00 84.19 253 SER A O 1
ATOM 1875 N N . ILE A 1 254 ? -20.093 -30.532 6.096 1.00 76.88 254 ILE A N 1
ATOM 1876 C CA . ILE A 1 254 ? -20.700 -29.215 5.843 1.00 76.88 254 ILE A CA 1
ATOM 1877 C C . ILE A 1 254 ? -22.237 -29.256 5.928 1.00 76.88 254 ILE A C 1
ATOM 1879 O O . ILE A 1 254 ? -22.855 -28.342 6.472 1.00 76.88 254 ILE A O 1
ATOM 1883 N N . GLU A 1 255 ? -22.876 -30.337 5.462 1.00 78.12 255 GLU A N 1
ATOM 1884 C CA . GLU A 1 255 ? -24.340 -30.505 5.528 1.00 78.12 255 GLU A CA 1
ATOM 1885 C C . GLU A 1 255 ? -24.874 -30.627 6.966 1.00 78.12 255 GLU A C 1
ATOM 1887 O O . GLU A 1 255 ? -26.052 -30.365 7.221 1.00 78.12 255 GLU A O 1
ATOM 1892 N N . ALA A 1 256 ? -24.009 -31.013 7.902 1.00 82.06 256 ALA A N 1
ATOM 1893 C CA . ALA A 1 256 ? -24.286 -31.120 9.326 1.00 82.06 256 ALA A CA 1
ATOM 1894 C C . ALA A 1 256 ? -23.590 -30.016 10.146 1.00 82.06 256 ALA A C 1
ATOM 1896 O O . ALA A 1 256 ? -23.474 -30.166 11.361 1.00 82.06 256 ALA A O 1
ATOM 1897 N N . SER A 1 257 ? -23.160 -28.920 9.505 1.00 87.38 257 SER A N 1
ATOM 1898 C CA . SER A 1 257 ? -22.474 -27.787 10.150 1.00 87.38 257 SER A CA 1
ATOM 1899 C C . SER A 1 257 ? -21.234 -28.215 10.940 1.00 87.38 257 SER A C 1
ATOM 1901 O O . SER A 1 257 ? -21.133 -27.914 12.127 1.00 87.38 257 SER A O 1
ATOM 1903 N N . GLY A 1 258 ? -20.362 -28.993 10.293 1.00 85.75 258 GLY A N 1
ATOM 1904 C CA . GLY A 1 258 ? -19.124 -29.526 10.873 1.00 85.75 258 GLY A CA 1
ATOM 1905 C C . GLY A 1 258 ? -19.339 -30.655 11.886 1.00 85.75 258 GLY A C 1
ATOM 1906 O O . GLY A 1 258 ? -18.407 -31.267 12.383 1.00 85.75 258 GLY A O 1
ATOM 1907 N N . CYS A 1 259 ? -20.599 -31.048 12.139 1.00 86.56 259 CYS A N 1
ATOM 1908 C CA . CYS A 1 259 ? -20.883 -32.078 13.128 1.00 86.56 259 CYS A CA 1
ATOM 1909 C C . CYS A 1 259 ? -21.004 -33.512 12.611 1.00 86.56 259 CYS A C 1
ATOM 1911 O O . CYS A 1 259 ? -21.539 -33.752 11.521 1.00 86.56 259 CYS A O 1
ATOM 1913 N N . PRO A 1 260 ? -20.605 -34.512 13.429 1.00 81.81 260 PRO A N 1
ATOM 1914 C CA . PRO A 1 260 ? -20.815 -35.908 13.109 1.00 81.81 260 PRO A CA 1
ATOM 1915 C C . PRO A 1 260 ? -22.310 -36.171 12.985 1.00 81.81 260 PRO A C 1
ATOM 1917 O O . PRO A 1 260 ? -23.090 -35.999 13.932 1.00 81.81 260 PRO A O 1
ATOM 1920 N N . VAL A 1 261 ? -22.721 -36.641 11.813 1.00 66.62 261 VAL A N 1
ATOM 1921 C CA . VAL A 1 261 ? -24.088 -37.100 11.604 1.00 66.62 261 VAL A CA 1
ATOM 1922 C C . VAL A 1 261 ? -24.281 -38.333 12.484 1.00 66.62 261 VAL A C 1
ATOM 1924 O O . VAL A 1 261 ? -23.697 -39.389 12.244 1.00 66.62 261 VAL A O 1
ATOM 1927 N N . THR A 1 262 ? -25.080 -38.212 13.546 1.00 63.28 262 THR A N 1
ATOM 1928 C CA . THR A 1 262 ? -25.482 -39.378 14.343 1.00 63.28 262 THR A CA 1
ATOM 1929 C C . THR A 1 262 ? -26.457 -40.206 13.518 1.00 63.28 262 THR A C 1
ATOM 1931 O O . THR A 1 262 ? -27.677 -40.051 13.595 1.00 63.28 262 THR A O 1
ATOM 1934 N N . LEU A 1 263 ? -25.901 -41.069 12.671 1.00 55.59 263 LEU A N 1
ATOM 1935 C CA . LEU A 1 263 ? -26.676 -42.038 11.921 1.00 55.59 263 LEU A CA 1
ATOM 1936 C C . LEU A 1 263 ? -27.396 -42.985 12.904 1.00 55.59 263 LEU A C 1
ATOM 1938 O O . LEU A 1 263 ? -26.885 -43.277 13.993 1.00 55.59 263 LEU A O 1
ATOM 1942 N N . PRO A 1 264 ? -28.611 -43.454 12.562 1.00 61.03 264 PRO A N 1
ATOM 1943 C CA . PRO A 1 264 ? -29.237 -44.562 13.271 1.00 61.03 264 PRO A CA 1
ATOM 1944 C C . PRO A 1 264 ? -28.255 -45.739 13.367 1.00 61.03 264 PRO A C 1
ATOM 1946 O O . PRO A 1 264 ? -27.448 -45.915 12.466 1.00 61.03 264 PRO A O 1
ATOM 1949 N N . SER A 1 265 ? -28.336 -46.512 14.461 1.00 74.56 265 SER A N 1
ATOM 1950 C CA . SER A 1 265 ? -27.502 -47.697 14.745 1.00 74.56 265 SER A CA 1
ATOM 1951 C C . SER A 1 265 ? -27.066 -48.421 13.466 1.00 74.56 265 SER A C 1
ATOM 1953 O O . SER A 1 265 ? -27.933 -48.819 12.697 1.00 74.56 265 SER A O 1
ATOM 1955 N N . ASP A 1 266 ? -25.758 -48.560 13.274 1.00 77.62 266 ASP A N 1
ATOM 1956 C CA . ASP A 1 266 ? -25.087 -49.273 12.181 1.00 77.62 266 ASP A CA 1
ATOM 1957 C C . ASP A 1 266 ? -24.158 -50.293 12.858 1.00 77.62 266 ASP A C 1
ATOM 1959 O O . ASP A 1 266 ? -23.160 -49.933 13.493 1.00 77.62 266 ASP A O 1
ATOM 1963 N N . ARG A 1 267 ? -24.605 -51.549 12.919 1.00 83.88 267 ARG A N 1
ATOM 1964 C CA . ARG A 1 267 ? -24.021 -52.569 13.797 1.00 83.88 267 ARG A CA 1
ATOM 1965 C C . ARG A 1 267 ? -22.771 -53.226 13.228 1.00 83.88 267 ARG A C 1
ATOM 1967 O O . ARG A 1 267 ? -21.911 -53.623 14.024 1.00 83.88 267 ARG A O 1
ATOM 1974 N N . ASP A 1 268 ? -22.681 -53.386 11.920 1.00 81.50 268 ASP A N 1
ATOM 1975 C CA . ASP A 1 268 ? -21.511 -53.946 11.248 1.00 81.50 268 ASP A CA 1
ATOM 1976 C C . ASP A 1 268 ? -20.573 -52.870 10.680 1.00 81.50 268 ASP A C 1
ATOM 1978 O O . ASP A 1 268 ? -19.415 -53.185 10.385 1.00 81.50 268 ASP A O 1
ATOM 1982 N N . GLY A 1 269 ? -20.997 -51.603 10.704 1.00 83.94 269 GLY A N 1
ATOM 1983 C CA . GLY A 1 269 ? -20.156 -50.431 10.486 1.00 83.94 269 GLY A CA 1
ATOM 1984 C C . GLY A 1 269 ? -19.828 -50.205 9.017 1.00 83.94 269 GLY A C 1
ATOM 1985 O O . GLY A 1 269 ? -18.712 -49.772 8.714 1.00 83.94 269 GLY A O 1
ATOM 1986 N N . ASP A 1 270 ? -20.744 -50.558 8.117 1.00 81.44 270 ASP A N 1
ATOM 1987 C CA . ASP A 1 270 ? -20.554 -50.473 6.668 1.00 81.44 270 ASP A CA 1
ATOM 1988 C C . ASP A 1 270 ? -21.072 -49.167 6.036 1.00 81.44 270 ASP A C 1
ATOM 1990 O O . ASP A 1 270 ? -20.875 -48.931 4.838 1.00 81.44 270 ASP A O 1
ATOM 1994 N N . GLY A 1 271 ? -21.665 -48.282 6.846 1.00 78.88 271 GLY A N 1
ATOM 1995 C CA . GLY A 1 271 ? -22.218 -47.002 6.412 1.00 78.88 271 GLY A CA 1
ATOM 1996 C C . GLY A 1 271 ? -23.684 -47.066 5.973 1.00 78.88 271 GLY A C 1
ATOM 1997 O O . GLY A 1 271 ? -24.242 -46.035 5.585 1.00 78.88 271 GLY A O 1
ATOM 1998 N N . VAL A 1 272 ? -24.333 -48.232 6.047 1.00 81.62 272 VAL A N 1
ATOM 1999 C CA . VAL A 1 272 ? -25.776 -48.422 5.872 1.00 81.62 272 VAL A CA 1
ATOM 2000 C C . VAL A 1 272 ? -26.408 -48.645 7.246 1.00 81.62 272 VAL A C 1
ATOM 2002 O O . VAL A 1 272 ? -26.036 -49.530 7.997 1.00 81.62 272 VAL A O 1
ATOM 2005 N N . ASN A 1 273 ? -27.403 -47.839 7.616 1.00 85.38 273 ASN A N 1
ATOM 2006 C CA . ASN A 1 273 ? -28.031 -47.994 8.933 1.00 85.38 273 ASN A CA 1
ATOM 2007 C C . ASN A 1 273 ? -28.807 -49.327 9.060 1.00 85.38 273 ASN A C 1
ATOM 2009 O O . ASN A 1 273 ? -29.395 -49.789 8.083 1.00 85.38 273 ASN A O 1
ATOM 2013 N N . ASP A 1 274 ? -28.939 -49.868 10.284 1.00 80.81 274 ASP A N 1
ATOM 2014 C CA . ASP A 1 274 ? -29.614 -51.147 10.614 1.00 80.81 274 ASP A CA 1
ATOM 2015 C C . ASP A 1 274 ? -31.046 -51.274 10.024 1.00 80.81 274 ASP A C 1
ATOM 2017 O O . ASP A 1 274 ? -31.621 -52.365 9.987 1.00 80.81 274 ASP A O 1
ATOM 2021 N N . ILE A 1 275 ? -31.694 -50.157 9.660 1.00 81.56 275 ILE A N 1
ATOM 2022 C CA . ILE A 1 275 ? -33.057 -50.130 9.103 1.00 81.56 275 ILE A CA 1
ATOM 2023 C C . ILE A 1 275 ? -33.040 -50.351 7.582 1.00 81.56 275 ILE A C 1
ATOM 2025 O O . ILE A 1 275 ? -33.976 -50.949 7.040 1.00 81.56 275 ILE A O 1
ATOM 2029 N N . GLU A 1 276 ? -32.009 -49.855 6.903 1.00 80.94 276 GLU A N 1
ATOM 2030 C CA . GLU A 1 276 ? -31.820 -49.922 5.451 1.00 80.94 276 GLU A CA 1
ATOM 2031 C C . GLU A 1 276 ? -30.864 -51.047 5.030 1.00 80.94 276 GLU A C 1
ATOM 2033 O O . GLU A 1 276 ? -30.882 -51.469 3.869 1.00 80.94 276 GLU A O 1
ATOM 2038 N N . ASP A 1 277 ? -30.111 -51.588 5.982 1.00 85.06 277 ASP A N 1
ATOM 2039 C CA . ASP A 1 277 ? -29.199 -52.700 5.798 1.00 85.06 277 ASP A CA 1
ATOM 2040 C C . ASP A 1 277 ? -29.930 -54.060 5.832 1.00 85.06 277 ASP A C 1
ATOM 2042 O O . ASP A 1 277 ? -30.652 -54.428 6.767 1.00 85.06 277 ASP A O 1
ATOM 2046 N N . ARG A 1 278 ? -29.762 -54.839 4.757 1.00 88.75 278 ARG A N 1
ATOM 2047 C CA . ARG A 1 278 ? -30.328 -56.189 4.624 1.00 88.75 278 ARG A CA 1
ATOM 2048 C C . ARG A 1 278 ? -29.497 -57.256 5.338 1.00 88.75 278 ARG A C 1
ATOM 2050 O O . ARG A 1 278 ? -30.000 -58.375 5.497 1.00 88.75 278 ARG A O 1
ATOM 2057 N N . CYS A 1 279 ? -28.267 -56.937 5.714 1.00 88.75 279 CYS A N 1
ATOM 2058 C CA . CYS A 1 279 ? -27.257 -57.835 6.236 1.00 88.75 279 CYS A CA 1
ATOM 2059 C C . CYS A 1 279 ? -26.653 -57.426 7.587 1.00 88.75 279 CYS A C 1
ATOM 2061 O O . CYS A 1 279 ? -25.708 -58.101 7.935 1.00 88.75 279 CYS A O 1
ATOM 2063 N N . ILE A 1 280 ? -27.282 -56.532 8.366 1.00 88.62 280 ILE A N 1
ATOM 2064 C CA . ILE A 1 280 ? -27.108 -56.062 9.779 1.00 88.62 280 ILE A CA 1
ATOM 2065 C C . ILE A 1 280 ? -25.878 -56.507 10.617 1.00 88.62 280 ILE A C 1
ATOM 2067 O O . ILE A 1 280 ? -25.449 -55.787 11.516 1.00 88.62 280 ILE A O 1
ATOM 2071 N N . ASP A 1 281 ? -25.391 -57.739 10.487 1.00 90.31 281 ASP A N 1
ATOM 2072 C CA . ASP A 1 281 ? -24.220 -58.264 11.189 1.00 90.31 281 ASP A CA 1
ATOM 2073 C C . ASP A 1 281 ? -23.021 -58.577 10.239 1.00 90.31 281 ASP A C 1
ATOM 2075 O O . ASP A 1 281 ? -22.028 -59.152 10.701 1.00 90.31 281 ASP A O 1
ATOM 2079 N N . GLU A 1 282 ? -23.091 -58.273 8.937 1.00 87.81 282 GLU A N 1
ATOM 2080 C CA . GLU A 1 282 ? -22.057 -58.542 7.923 1.00 87.81 282 GLU A CA 1
ATOM 2081 C C . GLU A 1 282 ? -21.873 -57.349 6.961 1.00 87.81 282 GLU A C 1
ATOM 2083 O O . GLU A 1 282 ? -22.718 -57.163 6.088 1.00 87.81 282 GLU A O 1
ATOM 2088 N N . PRO A 1 283 ? -20.719 -56.654 6.996 1.00 81.38 283 PRO A N 1
ATOM 2089 C CA . PRO A 1 283 ? -20.560 -55.375 6.312 1.00 81.38 283 PRO A CA 1
ATOM 2090 C C . PRO A 1 283 ? -20.574 -55.504 4.783 1.00 81.38 283 PRO A C 1
ATOM 2092 O O . PRO A 1 283 ? -19.880 -56.356 4.206 1.00 81.38 283 PRO A O 1
ATOM 2095 N N . GLY A 1 284 ? -21.291 -54.604 4.113 1.00 83.69 284 GLY A N 1
ATOM 2096 C CA . GLY A 1 284 ? -21.356 -54.497 2.662 1.00 83.69 284 GLY A CA 1
ATOM 2097 C C . GLY A 1 284 ? -21.666 -53.088 2.134 1.00 83.69 284 GLY A C 1
ATOM 2098 O O . GLY A 1 284 ? -22.091 -52.196 2.846 1.00 83.69 284 GLY A O 1
ATOM 2099 N N . PRO A 1 285 ? -21.460 -52.829 0.836 1.00 81.06 285 PRO A N 1
ATOM 2100 C CA . PRO A 1 285 ? -21.713 -51.508 0.275 1.00 81.06 285 PRO A CA 1
ATOM 2101 C C . PRO A 1 285 ? -23.217 -51.197 0.183 1.00 81.06 285 PRO A C 1
ATOM 2103 O O . PRO A 1 285 ? -24.047 -52.071 -0.102 1.00 81.06 285 PRO A O 1
ATOM 2106 N N . ALA A 1 286 ? -23.571 -49.913 0.305 1.00 79.50 286 ALA A N 1
ATOM 2107 C CA . ALA A 1 286 ? -24.942 -49.411 0.147 1.00 79.50 286 ALA A CA 1
ATOM 2108 C C . ALA A 1 286 ? -25.581 -49.785 -1.204 1.00 79.50 286 ALA A C 1
ATOM 2110 O O . ALA A 1 286 ? -26.783 -50.047 -1.285 1.00 79.50 286 ALA A O 1
ATOM 2111 N N . SER A 1 287 ? -24.767 -49.896 -2.259 1.00 71.94 287 SER A N 1
ATOM 2112 C CA . SER A 1 287 ? -25.165 -50.369 -3.595 1.00 71.94 287 SER A CA 1
ATOM 2113 C C . SER A 1 287 ? -25.794 -51.772 -3.572 1.00 71.94 287 SER A C 1
ATOM 2115 O O . SER A 1 287 ? -26.685 -52.073 -4.369 1.00 71.94 287 SER A O 1
ATOM 2117 N N . ASN A 1 288 ? -25.373 -52.621 -2.629 1.00 81.56 288 ASN A N 1
ATOM 2118 C CA . ASN A 1 288 ? -25.907 -53.956 -2.394 1.00 81.56 288 ASN A CA 1
ATOM 2119 C C . ASN A 1 288 ? -26.760 -54.014 -1.113 1.00 81.56 288 ASN A C 1
ATOM 2121 O O . ASN A 1 288 ? -27.013 -55.097 -0.579 1.00 81.56 288 ASN A O 1
ATOM 2125 N N . GLY A 1 289 ? -27.254 -52.867 -0.641 1.00 83.38 289 GLY A N 1
ATOM 2126 C CA . GLY A 1 289 ? -28.104 -52.745 0.543 1.00 83.38 289 GLY A CA 1
ATOM 2127 C C . GLY A 1 289 ? -27.469 -53.342 1.796 1.00 83.38 289 GLY A C 1
ATOM 2128 O O . GLY A 1 289 ? -28.121 -54.181 2.417 1.00 83.38 289 GLY A O 1
ATOM 2129 N N . GLY A 1 290 ? -26.205 -52.988 2.056 1.00 86.75 290 GLY A N 1
ATOM 2130 C CA . GLY A 1 290 ? -25.416 -53.384 3.234 1.00 86.75 290 GLY A CA 1
ATOM 2131 C C . GLY A 1 290 ? -24.937 -54.840 3.235 1.00 86.75 290 GLY A C 1
ATOM 2132 O O . GLY A 1 290 ? -24.386 -55.347 4.191 1.00 86.75 290 GLY A O 1
ATOM 2133 N N . CYS A 1 291 ? -25.119 -55.574 2.131 1.00 87.12 291 CYS A N 1
ATOM 2134 C CA . CYS A 1 291 ? -24.697 -56.975 2.058 1.00 87.12 291 CYS A CA 1
ATOM 2135 C C . CYS A 1 291 ? -23.324 -57.161 1.397 1.00 87.12 291 CYS A C 1
ATOM 2137 O O . CYS A 1 291 ? -23.071 -56.540 0.356 1.00 87.12 291 CYS A O 1
ATOM 2139 N N . PRO A 1 292 ? -22.484 -58.099 1.880 1.00 83.69 292 PRO A N 1
ATOM 2140 C CA . PRO A 1 292 ? -21.177 -58.374 1.298 1.00 83.69 292 PRO A CA 1
ATOM 2141 C C . PRO A 1 292 ? -21.263 -58.691 -0.196 1.00 83.69 292 PRO A C 1
ATOM 2143 O O . PRO A 1 292 ? -22.070 -59.519 -0.641 1.00 83.69 292 PRO A O 1
ATOM 2146 N N . VAL A 1 293 ? -20.398 -58.055 -0.983 1.00 75.25 293 VAL A N 1
ATOM 2147 C CA . VAL A 1 293 ? -20.250 -58.358 -2.406 1.00 75.25 293 VAL A CA 1
ATOM 2148 C C . VAL A 1 293 ? -19.234 -59.485 -2.551 1.00 75.25 293 VAL A C 1
ATOM 2150 O O . VAL A 1 293 ? -18.098 -59.395 -2.101 1.00 75.25 293 VAL A O 1
ATOM 2153 N N . THR A 1 294 ? -19.673 -60.605 -3.124 1.00 74.00 294 THR A N 1
ATOM 2154 C CA . THR A 1 294 ? -18.850 -61.828 -3.209 1.00 74.00 294 THR A CA 1
ATOM 2155 C C . THR A 1 294 ? -17.920 -61.862 -4.427 1.00 74.00 294 THR A C 1
ATOM 2157 O O . THR A 1 294 ? -16.994 -62.671 -4.444 1.00 74.00 294 THR A O 1
ATOM 2160 N N . GLU A 1 295 ? -18.139 -60.979 -5.409 1.00 79.94 295 GLU A N 1
ATOM 2161 C CA . GLU A 1 295 ? -17.313 -60.785 -6.610 1.00 79.94 295 GLU A CA 1
ATOM 2162 C C . GLU A 1 295 ? -17.297 -59.282 -6.972 1.00 79.94 295 GLU A C 1
ATOM 2164 O O . GLU A 1 295 ? -18.262 -58.781 -7.548 1.00 79.94 295 GLU A O 1
ATOM 2169 N N . ASP A 1 296 ? -16.238 -58.582 -6.554 1.00 81.75 296 ASP A N 1
ATOM 2170 C CA . ASP A 1 296 ? -15.917 -57.163 -6.810 1.00 81.75 296 ASP A CA 1
ATOM 2171 C C . ASP A 1 296 ? -14.384 -57.078 -6.924 1.00 81.75 296 ASP A C 1
ATOM 2173 O O . ASP A 1 296 ? -13.656 -57.305 -5.950 1.00 81.75 296 ASP A O 1
ATOM 2177 N N . ARG A 1 297 ? -13.879 -56.949 -8.151 1.00 88.50 297 ARG A N 1
ATOM 2178 C CA . ARG A 1 297 ? -12.464 -57.170 -8.468 1.00 88.50 297 ARG A CA 1
ATOM 2179 C C . ARG A 1 297 ? -11.606 -55.921 -8.316 1.00 88.50 297 ARG A C 1
ATOM 2181 O O . ARG A 1 297 ? -10.411 -56.069 -8.038 1.00 88.50 297 ARG A O 1
ATOM 2188 N N . ASP A 1 298 ? -12.168 -54.739 -8.511 1.00 82.75 298 ASP A N 1
ATOM 2189 C CA . ASP A 1 298 ? -11.471 -53.462 -8.357 1.00 82.75 298 ASP A CA 1
ATOM 2190 C C . ASP A 1 298 ? -11.771 -52.762 -7.023 1.00 82.75 298 ASP A C 1
ATOM 2192 O O . ASP A 1 298 ? -11.013 -51.869 -6.635 1.00 82.75 298 ASP A O 1
ATOM 2196 N N . GLY A 1 299 ? -12.749 -53.262 -6.265 1.00 85.00 299 GLY A N 1
ATOM 2197 C CA . GLY A 1 299 ? -13.010 -52.883 -4.883 1.00 85.00 299 GLY A CA 1
ATOM 2198 C C . GLY A 1 299 ? -13.738 -51.553 -4.745 1.00 85.00 299 GLY A C 1
ATOM 2199 O O . GLY A 1 299 ? -13.551 -50.880 -3.729 1.00 85.00 299 GLY A O 1
ATOM 2200 N N . ASP A 1 300 ? -14.515 -51.150 -5.750 1.00 82.56 300 ASP A N 1
ATOM 2201 C CA . ASP A 1 300 ? -15.257 -49.885 -5.749 1.00 82.56 300 ASP A CA 1
ATOM 2202 C C . ASP A 1 300 ? -16.647 -49.976 -5.093 1.00 82.56 300 ASP A C 1
ATOM 2204 O O . ASP A 1 300 ? -17.354 -48.974 -4.942 1.00 82.56 300 ASP A O 1
ATOM 2208 N N . GLY A 1 301 ? -17.027 -51.177 -4.645 1.00 78.81 301 GLY A N 1
ATOM 2209 C CA . GLY A 1 301 ? -18.296 -51.442 -3.989 1.00 78.81 301 GLY A CA 1
ATOM 2210 C C . GLY A 1 301 ? -19.448 -51.715 -4.956 1.00 78.81 301 GLY A C 1
ATOM 2211 O O . GLY A 1 301 ? -20.582 -51.877 -4.498 1.00 78.81 301 GLY A O 1
ATOM 2212 N N . VAL A 1 302 ? -19.222 -51.798 -6.268 1.00 82.44 302 VAL A N 1
ATOM 2213 C CA . VAL A 1 302 ? -20.196 -52.255 -7.265 1.00 82.44 302 VAL A CA 1
ATOM 2214 C C . VAL A 1 302 ? -19.865 -53.706 -7.654 1.00 82.44 302 VAL A C 1
ATOM 2216 O O . VAL A 1 302 ? -18.759 -54.007 -8.074 1.00 82.44 302 VAL A O 1
ATOM 2219 N N . PRO A 1 303 ? -20.806 -54.665 -7.551 1.00 85.06 303 PRO A N 1
ATOM 2220 C CA . PRO A 1 303 ? -20.526 -56.047 -7.951 1.00 85.06 303 PRO A CA 1
ATOM 2221 C C . PRO A 1 303 ? -20.104 -56.174 -9.421 1.00 85.06 303 PRO A C 1
ATOM 2223 O O . PRO A 1 303 ? -20.810 -55.636 -10.276 1.00 85.06 303 PRO A O 1
ATOM 2226 N N . ASP A 1 304 ? -19.105 -57.020 -9.731 1.00 84.25 304 ASP A N 1
ATOM 2227 C CA . ASP A 1 304 ? -18.593 -57.322 -11.094 1.00 84.25 304 ASP A CA 1
ATOM 2228 C C . ASP A 1 304 ? -19.729 -57.594 -12.107 1.00 84.25 304 ASP A C 1
ATOM 2230 O O . ASP A 1 304 ? -19.610 -57.378 -13.312 1.00 84.25 304 ASP A O 1
ATOM 2234 N N . SER A 1 305 ? -20.852 -58.146 -11.632 1.00 84.38 305 SER A N 1
ATOM 2235 C CA . SER A 1 305 ? -22.020 -58.485 -12.458 1.00 84.38 305 SER A CA 1
ATOM 2236 C C . SER A 1 305 ? -22.853 -57.283 -12.927 1.00 84.38 305 SER A C 1
ATOM 2238 O O . SER A 1 305 ? -23.651 -57.415 -13.859 1.00 84.38 305 SER A O 1
ATOM 2240 N N . THR A 1 306 ? -22.708 -56.150 -12.250 1.00 83.38 306 THR A N 1
ATOM 2241 C CA . THR A 1 306 ? -23.453 -54.897 -12.444 1.00 83.38 306 THR A CA 1
ATOM 2242 C C . THR A 1 306 ? -22.543 -53.702 -12.704 1.00 83.38 306 THR A C 1
ATOM 2244 O O . THR A 1 306 ? -23.039 -52.664 -13.134 1.00 83.38 306 THR A O 1
ATOM 2247 N N . ASP A 1 307 ? -21.244 -53.869 -12.484 1.00 85.56 307 ASP A N 1
ATOM 2248 C CA . ASP A 1 307 ? -20.206 -52.920 -12.833 1.00 85.56 307 ASP A CA 1
ATOM 2249 C C . ASP A 1 307 ? -19.938 -52.933 -14.352 1.00 85.56 307 ASP A C 1
ATOM 2251 O O . ASP A 1 307 ? -19.755 -53.981 -14.984 1.00 85.56 307 ASP A O 1
ATOM 2255 N N . LEU A 1 308 ? -19.980 -51.752 -14.969 1.00 90.38 308 LEU A N 1
ATOM 2256 C CA . LEU A 1 308 ? -19.642 -51.556 -16.378 1.00 90.38 308 LEU A CA 1
ATOM 2257 C C . LEU A 1 308 ? -18.125 -51.546 -16.624 1.00 90.38 308 LEU A C 1
ATOM 2259 O O . LEU A 1 308 ? -17.703 -51.770 -17.765 1.00 90.38 308 LEU A O 1
ATOM 2263 N N . CYS A 1 309 ? -17.326 -51.337 -15.580 1.00 88.44 309 CYS A N 1
ATOM 2264 C CA . CYS A 1 309 ? -15.875 -51.271 -15.583 1.00 88.44 309 CYS A CA 1
ATOM 2265 C C . CYS A 1 309 ? -15.208 -52.210 -14.538 1.00 88.44 309 CYS A C 1
ATOM 2267 O O . CYS A 1 309 ? -14.345 -51.724 -13.827 1.00 88.44 309 CYS A O 1
ATOM 2269 N N . PRO A 1 310 ? -15.415 -53.553 -14.558 1.00 88.00 310 PRO A N 1
ATOM 2270 C CA . PRO A 1 310 ? -15.026 -54.510 -13.486 1.00 88.00 310 PRO A CA 1
ATOM 2271 C C . PRO A 1 310 ? -13.532 -54.688 -13.163 1.00 88.00 310 PRO A C 1
ATOM 2273 O O . PRO A 1 310 ? -13.135 -55.674 -12.545 1.00 88.00 310 PRO A O 1
ATOM 2276 N N . ASP A 1 311 ? -12.663 -53.860 -13.726 1.00 90.31 311 ASP A N 1
ATOM 2277 C CA . ASP A 1 311 ? -11.218 -53.881 -13.509 1.00 90.31 311 ASP A CA 1
ATOM 2278 C C . ASP A 1 311 ? -10.687 -52.456 -13.200 1.00 90.31 311 ASP A C 1
ATOM 2280 O O . ASP A 1 311 ? -9.469 -52.242 -13.207 1.00 90.31 311 ASP A O 1
ATOM 2284 N N . LEU A 1 312 ? -11.565 -51.464 -13.004 1.00 86.12 312 LEU A N 1
ATOM 2285 C CA . LEU A 1 312 ? -11.231 -50.056 -12.818 1.00 86.12 312 LEU A CA 1
ATOM 2286 C C . LEU A 1 312 ? -12.250 -49.370 -11.899 1.00 86.12 312 LEU A C 1
ATOM 2288 O O . LEU A 1 312 ? -13.281 -48.905 -12.375 1.00 86.12 312 LEU A O 1
ATOM 2292 N N . ALA A 1 313 ? -11.842 -49.166 -10.646 1.00 81.94 313 ALA A N 1
ATOM 2293 C CA . ALA A 1 313 ? -12.692 -48.582 -9.622 1.00 81.94 313 ALA A CA 1
ATOM 2294 C C . ALA A 1 313 ? -13.332 -47.250 -10.052 1.00 81.94 313 ALA A C 1
ATOM 2296 O O . ALA A 1 313 ? -12.629 -46.309 -10.453 1.00 81.94 313 ALA A O 1
ATOM 2297 N N . GLY A 1 314 ? -14.656 -47.168 -9.939 1.00 84.50 314 GLY A N 1
ATOM 2298 C CA . GLY A 1 314 ? -15.450 -45.999 -10.280 1.00 84.50 314 GLY A CA 1
ATOM 2299 C C . GLY A 1 314 ? -16.475 -45.635 -9.212 1.00 84.50 314 GLY A C 1
ATOM 2300 O O . GLY A 1 314 ? -16.385 -46.015 -8.049 1.00 84.50 314 GLY A O 1
ATOM 2301 N N . LEU A 1 315 ? -17.439 -44.798 -9.595 1.00 82.06 315 LEU A N 1
ATOM 2302 C CA . LEU A 1 315 ? -18.502 -44.356 -8.693 1.00 82.06 315 LEU A CA 1
ATOM 2303 C C . LEU A 1 315 ? -19.777 -45.160 -8.959 1.00 82.06 315 LEU A C 1
ATOM 2305 O O . LEU A 1 315 ? -20.165 -45.378 -10.110 1.00 82.06 315 LEU A O 1
ATOM 2309 N N . ALA A 1 316 ? -20.514 -45.501 -7.900 1.00 79.06 316 ALA A N 1
ATOM 2310 C CA . ALA A 1 316 ? -21.805 -46.182 -8.021 1.00 79.06 316 ALA A CA 1
ATOM 2311 C C . ALA A 1 316 ? -22.819 -45.395 -8.883 1.00 79.06 316 ALA A C 1
ATOM 2313 O O . ALA A 1 316 ? -23.592 -45.989 -9.636 1.00 79.06 316 ALA A O 1
ATOM 2314 N N . SER A 1 317 ? -22.775 -44.056 -8.847 1.00 78.31 317 SER A N 1
ATOM 2315 C CA . SER A 1 317 ? -23.597 -43.169 -9.690 1.00 78.31 317 SER A CA 1
ATOM 2316 C C . SER A 1 317 ? -23.298 -43.289 -11.193 1.00 78.31 317 SER A C 1
ATOM 2318 O O . SER A 1 317 ? -24.141 -42.928 -12.015 1.00 78.31 317 SER A O 1
ATOM 2320 N N . TYR A 1 318 ? -22.143 -43.855 -11.549 1.00 82.06 318 TYR A N 1
ATOM 2321 C CA . TYR A 1 318 ? -21.685 -44.113 -12.913 1.00 82.06 318 TYR A CA 1
ATOM 2322 C C . TYR A 1 318 ? -21.602 -45.616 -13.238 1.00 82.06 318 TYR A C 1
ATOM 2324 O O . TYR A 1 318 ? -20.939 -46.009 -14.197 1.00 82.06 318 TYR A O 1
ATOM 2332 N N . ASN A 1 319 ? -22.327 -46.461 -12.492 1.00 86.12 319 ASN A N 1
ATOM 2333 C CA . ASN A 1 319 ? -22.330 -47.925 -12.636 1.00 86.12 319 ASN A CA 1
ATOM 2334 C C . ASN A 1 319 ? -20.916 -48.538 -12.586 1.00 86.12 319 ASN A C 1
ATOM 2336 O O . ASN A 1 319 ? -20.595 -49.377 -13.425 1.00 86.12 319 ASN A O 1
ATOM 2340 N N . GLY A 1 320 ? -20.090 -48.072 -11.645 1.00 84.69 320 GLY A N 1
ATOM 2341 C CA . GLY A 1 320 ? -18.730 -48.573 -11.399 1.00 84.69 320 GLY A CA 1
ATOM 2342 C C . GLY A 1 320 ? -17.666 -48.054 -12.373 1.00 84.69 320 GLY A C 1
ATOM 2343 O O . GLY A 1 320 ? -16.495 -48.380 -12.283 1.00 84.69 320 GLY A O 1
ATOM 2344 N N . CYS A 1 321 ? -18.023 -47.142 -13.285 1.00 84.31 321 CYS A N 1
ATOM 2345 C CA . CYS A 1 321 ? -17.043 -46.457 -14.128 1.00 84.31 321 CYS A CA 1
ATOM 2346 C C . CYS A 1 321 ? -16.660 -45.075 -13.579 1.00 84.31 321 CYS A C 1
ATOM 2348 O O . CYS A 1 321 ? -17.436 -44.404 -12.896 1.00 84.31 321 CYS A O 1
ATOM 2350 N N . ARG A 1 322 ? -15.468 -44.598 -13.946 1.00 80.12 322 ARG A N 1
ATOM 2351 C CA . ARG A 1 322 ? -15.090 -43.182 -13.810 1.00 80.12 322 ARG A CA 1
ATOM 2352 C C . ARG A 1 322 ? -15.750 -42.320 -14.906 1.00 80.12 322 ARG A C 1
ATOM 2354 O O . ARG A 1 322 ? -15.892 -42.811 -16.031 1.00 80.12 322 ARG A O 1
ATOM 2361 N N . PRO A 1 323 ? -16.098 -41.047 -14.643 1.00 73.69 323 PRO A N 1
ATOM 2362 C CA . PRO A 1 323 ? -16.487 -40.103 -15.692 1.00 73.69 323 PRO A CA 1
ATOM 2363 C C . PRO A 1 323 ? -15.337 -39.892 -16.695 1.00 73.69 323 PRO A C 1
ATOM 2365 O O . PRO A 1 323 ? -14.170 -39.814 -16.304 1.00 73.69 323 PRO A O 1
ATOM 2368 N N . GLU A 1 324 ? -15.640 -39.819 -17.994 1.00 64.12 324 GLU A N 1
ATOM 2369 C CA . GLU A 1 324 ? -14.638 -39.466 -19.013 1.00 64.12 324 GLU A CA 1
ATOM 2370 C C . GLU A 1 324 ? -14.224 -37.988 -18.847 1.00 64.12 324 GLU A C 1
ATOM 2372 O O . GLU A 1 324 ? -15.095 -37.128 -18.789 1.00 64.12 324 GLU A O 1
ATOM 2377 N N . GLY A 1 325 ? -12.915 -37.697 -18.775 1.00 64.31 325 GLY A N 1
ATOM 2378 C CA . GLY A 1 325 ? -12.372 -36.326 -18.749 1.00 64.31 325 GLY A CA 1
ATOM 2379 C C . GLY A 1 325 ? -12.265 -35.650 -17.374 1.00 64.31 325 GLY A C 1
ATOM 2380 O O . GLY A 1 325 ? -11.973 -34.466 -17.307 1.00 64.31 325 GLY A O 1
ATOM 2381 N N . TRP A 1 326 ? -12.483 -36.368 -16.266 1.00 66.94 326 TRP A N 1
ATOM 2382 C CA . TRP A 1 326 ? -12.475 -35.772 -14.916 1.00 66.94 326 TRP A CA 1
ATOM 2383 C C . TRP A 1 326 ? -11.127 -35.148 -14.490 1.00 66.94 326 TRP A C 1
ATOM 2385 O O . TRP A 1 326 ? -11.101 -34.341 -13.567 1.00 66.94 326 TRP A O 1
ATOM 2395 N N . ASP A 1 327 ? -10.024 -35.542 -15.134 1.00 71.75 327 ASP A N 1
ATOM 2396 C CA . ASP A 1 327 ? -8.653 -35.075 -14.905 1.00 71.75 327 ASP A CA 1
ATOM 2397 C C . ASP A 1 327 ? -8.151 -34.126 -16.010 1.00 71.75 327 ASP A C 1
ATOM 2399 O O . ASP A 1 327 ? -6.944 -33.939 -16.165 1.00 71.75 327 ASP A O 1
ATOM 2403 N N . SER A 1 328 ? -9.070 -33.575 -16.808 1.00 80.44 328 SER A N 1
ATOM 2404 C CA . SER A 1 328 ? -8.771 -32.676 -17.927 1.00 80.44 328 SER A CA 1
ATOM 2405 C C . SER A 1 328 ? -9.041 -31.216 -17.543 1.00 80.44 328 SER A C 1
ATOM 2407 O O . SER A 1 328 ? -10.028 -30.920 -16.871 1.00 80.44 328 SER A O 1
ATOM 2409 N N . ASP A 1 329 ? -8.107 -30.358 -17.936 1.00 81.88 329 ASP A N 1
ATOM 2410 C CA . ASP A 1 329 ? -8.086 -28.900 -17.789 1.00 81.88 329 ASP A CA 1
ATOM 2411 C C . ASP A 1 329 ? -7.392 -28.385 -19.070 1.00 81.88 329 ASP A C 1
ATOM 2413 O O . ASP A 1 329 ? -6.159 -28.412 -19.181 1.00 81.88 329 ASP A O 1
ATOM 2417 N N . GLU A 1 330 ? -8.180 -28.164 -20.132 1.00 87.44 330 GLU A N 1
ATOM 2418 C CA . GLU A 1 330 ? -7.703 -27.948 -21.508 1.00 87.44 330 GLU A CA 1
ATOM 2419 C C . GLU A 1 330 ? -7.082 -26.555 -21.714 1.00 87.44 330 GLU A C 1
ATOM 2421 O O . GLU A 1 330 ? -6.133 -26.435 -22.505 1.00 87.44 330 GLU A O 1
ATOM 2426 N N . ASP A 1 331 ? -7.536 -25.532 -20.989 1.00 81.19 331 ASP A N 1
ATOM 2427 C CA . ASP A 1 331 ? -6.987 -24.172 -21.044 1.00 81.19 331 ASP A CA 1
ATOM 2428 C C . ASP A 1 331 ? -6.077 -23.790 -19.864 1.00 81.19 331 ASP A C 1
ATOM 2430 O O . ASP A 1 331 ? -5.366 -22.781 -19.959 1.00 81.19 331 ASP A O 1
ATOM 2434 N N . ALA A 1 332 ? -5.953 -24.668 -18.863 1.00 87.12 332 ALA A N 1
ATOM 2435 C CA . ALA A 1 332 ? -4.990 -24.590 -17.770 1.00 87.12 332 ALA A CA 1
ATOM 2436 C C . ALA A 1 332 ? -5.168 -23.358 -16.868 1.00 87.12 332 ALA A C 1
ATOM 2438 O O . ALA A 1 332 ? -4.174 -22.815 -16.366 1.00 87.12 332 ALA A O 1
ATOM 2439 N N . ASP A 1 333 ? -6.410 -22.918 -16.662 1.00 80.38 333 ASP A N 1
ATOM 2440 C CA . ASP A 1 333 ? -6.753 -21.823 -15.748 1.00 80.38 333 ASP A CA 1
ATOM 2441 C C . ASP A 1 333 ? -6.963 -22.280 -14.287 1.00 80.38 333 ASP A C 1
ATOM 2443 O O . ASP A 1 333 ? -7.065 -21.454 -13.376 1.00 80.38 333 ASP A O 1
ATOM 2447 N N . GLY A 1 334 ? -6.930 -23.596 -14.041 1.00 79.00 334 GLY A N 1
ATOM 2448 C CA . GLY A 1 334 ? -7.127 -24.204 -12.725 1.00 79.00 334 GLY A CA 1
ATOM 2449 C C . GLY A 1 334 ? -8.579 -24.588 -12.420 1.00 79.00 334 GLY A C 1
ATOM 2450 O O . GLY A 1 334 ? -8.843 -25.138 -11.344 1.00 79.00 334 GLY A O 1
ATOM 2451 N N . VAL A 1 335 ? -9.508 -24.352 -13.349 1.00 80.81 335 VAL A N 1
ATOM 2452 C CA . VAL A 1 335 ? -10.892 -24.824 -13.328 1.00 80.81 335 VAL A CA 1
ATOM 2453 C C . VAL A 1 335 ? -11.005 -26.041 -14.254 1.00 80.81 335 VAL A C 1
ATOM 2455 O O . VAL A 1 335 ? -10.892 -25.952 -15.463 1.00 80.81 335 VAL A O 1
ATOM 2458 N N . MET A 1 336 ? -11.254 -27.227 -13.690 1.00 79.88 336 MET A N 1
ATOM 2459 C CA . MET A 1 336 ? -11.353 -28.468 -14.483 1.00 79.88 336 MET A CA 1
ATOM 2460 C C . MET A 1 336 ? -12.450 -28.378 -15.562 1.00 79.88 336 MET A C 1
ATOM 2462 O O . MET A 1 336 ? -13.529 -27.862 -15.272 1.00 79.88 336 MET A O 1
ATOM 2466 N N . ASP A 1 337 ? -12.265 -29.019 -16.726 1.00 80.31 337 ASP A N 1
ATOM 2467 C CA . ASP A 1 337 ? -13.156 -28.930 -17.908 1.00 80.31 337 ASP A CA 1
ATOM 2468 C C . ASP A 1 337 ? -14.652 -29.151 -17.606 1.00 80.31 337 ASP A C 1
ATOM 2470 O O . ASP A 1 337 ? -15.539 -28.651 -18.296 1.00 80.31 337 ASP A O 1
ATOM 2474 N N . TYR A 1 338 ? -14.966 -29.973 -16.600 1.00 77.06 338 TYR A N 1
ATOM 2475 C CA . TYR A 1 338 ? -16.347 -30.289 -16.225 1.00 77.06 338 TYR A CA 1
ATOM 2476 C C . TYR A 1 338 ? -17.000 -29.235 -15.308 1.00 77.06 338 TYR A C 1
ATOM 2478 O O . TYR A 1 338 ? -18.223 -29.259 -15.133 1.00 77.06 338 TYR A O 1
ATOM 2486 N N . LEU A 1 339 ? -16.198 -28.351 -14.710 1.00 76.25 339 LEU A N 1
ATOM 2487 C CA . LEU A 1 339 ? -16.599 -27.191 -13.906 1.00 76.25 339 LEU A CA 1
ATOM 2488 C C . LEU A 1 339 ? -16.454 -25.876 -14.680 1.00 76.25 339 LEU A C 1
ATOM 2490 O O . LEU A 1 339 ? -17.104 -24.893 -14.319 1.00 76.25 339 LEU A O 1
ATOM 2494 N N . ASP A 1 340 ? -15.656 -25.882 -15.744 1.00 82.25 340 ASP A N 1
ATOM 2495 C CA . ASP A 1 340 ? -15.411 -24.742 -16.607 1.00 82.25 340 ASP A CA 1
ATOM 2496 C C . ASP A 1 340 ? -16.510 -24.578 -17.676 1.00 82.25 340 ASP A C 1
ATOM 2498 O O . ASP A 1 340 ? -16.862 -25.482 -18.443 1.00 82.25 340 ASP A O 1
ATOM 2502 N N . ARG A 1 341 ? -17.107 -23.385 -17.724 1.00 86.50 341 ARG A N 1
ATOM 2503 C CA . ARG A 1 341 ? -18.123 -23.018 -18.717 1.00 86.50 341 ARG A CA 1
ATOM 2504 C C . ARG A 1 341 ? -17.500 -22.678 -20.076 1.00 86.50 341 ARG A C 1
ATOM 2506 O O . ARG A 1 341 ? -18.208 -22.748 -21.089 1.00 86.50 341 ARG A O 1
ATOM 2513 N N . CYS A 1 342 ? -16.226 -22.320 -20.098 1.00 83.69 342 CYS A N 1
ATOM 2514 C CA . CYS A 1 342 ? -15.454 -21.885 -21.243 1.00 83.69 342 CYS A CA 1
ATOM 2515 C C . CYS A 1 342 ? -14.174 -22.712 -21.435 1.00 83.69 342 CYS A C 1
ATOM 2517 O O . CYS A 1 342 ? -13.200 -22.117 -21.848 1.00 83.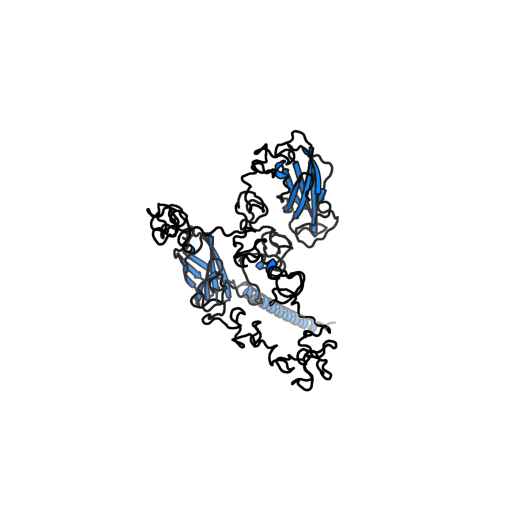69 342 CYS A O 1
ATOM 2519 N N . PHE A 1 343 ? -14.255 -24.050 -21.330 1.00 86.25 343 PHE A N 1
ATOM 2520 C CA . PHE A 1 343 ? -13.188 -25.086 -21.426 1.00 86.25 343 PHE A CA 1
ATOM 2521 C C . PHE A 1 343 ? -11.995 -24.917 -22.404 1.00 86.25 343 PHE A C 1
ATOM 2523 O O . PHE A 1 343 ? -11.115 -25.768 -22.466 1.00 86.25 343 PHE A O 1
ATOM 2530 N N . SER A 1 344 ? -12.003 -23.929 -23.294 1.00 85.88 344 SER A N 1
ATOM 2531 C CA . SER A 1 344 ? -10.941 -23.638 -24.259 1.00 85.88 344 SER A CA 1
ATOM 2532 C C . SER A 1 344 ? -10.410 -22.198 -24.181 1.00 85.88 344 SER A C 1
ATOM 2534 O O . SER A 1 344 ? -9.604 -21.807 -25.031 1.00 85.88 344 SER A O 1
ATOM 2536 N N . GLU A 1 345 ? -10.913 -21.384 -23.256 1.00 84.88 345 GLU A N 1
ATOM 2537 C CA . GLU A 1 345 ? -10.594 -19.970 -23.086 1.00 84.88 345 GLU A CA 1
ATOM 2538 C C . GLU A 1 345 ? -10.426 -19.673 -21.590 1.00 84.88 345 GLU A C 1
ATOM 2540 O O . GLU A 1 345 ? -11.440 -19.555 -20.910 1.00 84.88 345 GLU A O 1
ATOM 2545 N N . PRO A 1 346 ? -9.190 -19.448 -21.110 1.00 77.88 346 PRO A N 1
ATOM 2546 C CA . PRO A 1 346 ? -8.917 -19.375 -19.681 1.00 77.88 346 PRO A CA 1
ATOM 2547 C C . PRO A 1 346 ? -9.634 -18.190 -19.028 1.00 77.88 346 PRO A C 1
ATOM 2549 O O . PRO A 1 346 ? -9.640 -17.076 -19.575 1.00 77.88 346 PRO A O 1
ATOM 2552 N N . GLY A 1 347 ? -10.171 -18.399 -17.828 1.00 79.94 347 GLY A N 1
ATOM 2553 C CA . GLY A 1 347 ? -10.861 -17.375 -17.057 1.00 79.94 347 GLY A CA 1
ATOM 2554 C C . GLY A 1 347 ? -10.769 -17.566 -15.539 1.00 79.94 347 GLY A C 1
ATOM 2555 O O . GLY A 1 347 ? -10.300 -18.576 -15.031 1.00 79.94 347 GLY A O 1
ATOM 2556 N N . PRO A 1 348 ? -11.187 -16.560 -14.757 1.00 78.12 348 PRO A N 1
ATOM 2557 C CA . PRO A 1 348 ? -11.174 -16.656 -13.302 1.00 78.12 348 PRO A CA 1
ATOM 2558 C C . PRO A 1 348 ? -12.235 -17.634 -12.769 1.00 78.12 348 PRO A C 1
ATOM 2560 O O . PRO A 1 348 ? -13.323 -17.782 -13.344 1.00 78.12 348 PRO A O 1
ATOM 2563 N N . ILE A 1 349 ? -11.962 -18.249 -11.611 1.00 71.75 349 ILE A N 1
ATOM 2564 C CA . ILE A 1 349 ? -12.890 -19.176 -10.940 1.00 71.75 349 ILE A CA 1
ATOM 2565 C C . ILE A 1 349 ? -14.207 -18.483 -10.558 1.00 71.75 349 ILE A C 1
ATOM 2567 O O . ILE A 1 349 ? -15.277 -19.090 -10.647 1.00 71.75 349 ILE A O 1
ATOM 2571 N N . GLU A 1 350 ? -14.157 -17.185 -10.242 1.00 72.69 350 GLU A N 1
ATOM 2572 C CA . GLU A 1 350 ? -15.314 -16.336 -9.943 1.00 72.69 350 GLU A CA 1
ATOM 2573 C C . GLU A 1 350 ? -16.281 -16.232 -11.135 1.00 72.69 350 GLU A C 1
ATOM 2575 O O . GLU A 1 350 ? -17.483 -16.023 -10.947 1.00 72.69 350 GLU A O 1
ATOM 2580 N N . ASN A 1 351 ? -15.778 -16.424 -12.361 1.00 80.19 351 ASN A N 1
ATOM 2581 C CA . ASN A 1 351 ? -16.573 -16.444 -13.587 1.00 80.19 351 ASN A CA 1
ATOM 2582 C C . ASN A 1 351 ? -16.680 -17.844 -14.220 1.00 80.19 351 ASN A C 1
ATOM 2584 O O . ASN A 1 351 ? -16.993 -17.964 -15.406 1.00 80.19 351 ASN A O 1
ATOM 2588 N N . PHE A 1 352 ? -16.490 -18.907 -13.431 1.00 82.81 352 PHE A N 1
ATOM 2589 C CA . PHE A 1 352 ? -16.597 -20.301 -13.881 1.00 82.81 352 PHE A CA 1
ATOM 2590 C C . PHE A 1 352 ? -15.699 -20.613 -15.093 1.00 82.81 352 PHE A C 1
ATOM 2592 O O . PHE A 1 352 ? -16.190 -21.212 -16.052 1.00 82.81 352 PHE A O 1
ATOM 2599 N N . GLY A 1 353 ? -14.446 -20.143 -15.061 1.00 81.69 353 GLY A N 1
ATOM 2600 C CA . GLY A 1 353 ? -13.436 -20.364 -16.109 1.00 81.69 353 GLY A CA 1
ATOM 2601 C C . GLY A 1 353 ? -13.655 -19.554 -17.393 1.00 81.69 353 GLY A C 1
ATOM 2602 O O . GLY A 1 353 ? -12.957 -19.717 -18.376 1.00 81.69 353 GLY A O 1
ATOM 2603 N N . CYS A 1 354 ? -14.609 -18.612 -17.420 1.00 83.19 354 CYS A N 1
ATOM 2604 C CA . CYS A 1 354 ? -14.838 -17.768 -18.599 1.00 83.19 354 CYS A CA 1
ATOM 2605 C C . CYS A 1 354 ? -14.126 -16.406 -18.536 1.00 83.19 354 CYS A C 1
ATOM 2607 O O . CYS A 1 354 ? -14.173 -15.741 -17.498 1.00 83.19 354 CYS A O 1
ATOM 2609 N N . PRO A 1 355 ? -13.609 -15.881 -19.662 1.00 77.81 355 PRO A N 1
ATOM 2610 C CA . PRO A 1 355 ? -13.146 -14.496 -19.749 1.00 77.81 355 PRO A CA 1
ATOM 2611 C C . PRO A 1 355 ? -14.313 -13.488 -19.680 1.00 77.81 355 PRO A C 1
ATOM 2613 O O . PRO A 1 355 ? -15.459 -13.795 -20.038 1.00 77.81 355 PRO A O 1
ATOM 2616 N N . TYR A 1 356 ? -14.036 -12.255 -19.242 1.00 75.06 356 TYR A N 1
ATOM 2617 C CA . TYR A 1 356 ? -15.034 -11.180 -19.200 1.00 75.06 356 TYR A CA 1
ATOM 2618 C C . TYR A 1 356 ? -15.322 -10.622 -20.615 1.00 75.06 356 TYR A C 1
ATOM 2620 O O . TYR A 1 356 ? -14.399 -10.266 -21.350 1.00 75.06 356 TYR A O 1
ATOM 2628 N N . PRO A 1 357 ? -16.595 -10.504 -21.054 1.00 69.88 357 PRO A N 1
ATOM 2629 C CA . PRO A 1 357 ? -16.911 -9.940 -22.364 1.00 69.88 357 PRO A CA 1
ATOM 2630 C C . PRO A 1 357 ? -16.631 -8.432 -22.398 1.00 69.88 357 PRO A C 1
ATOM 2632 O O . PRO A 1 357 ? -17.335 -7.666 -21.745 1.00 69.88 357 PRO A O 1
ATOM 2635 N N . GLY A 1 358 ? -15.688 -7.999 -23.239 1.00 72.81 358 GLY A N 1
ATOM 2636 C CA . GLY A 1 358 ? -15.376 -6.576 -23.424 1.00 72.81 358 GLY A CA 1
ATOM 2637 C C . GLY A 1 358 ? -14.102 -6.095 -22.734 1.00 72.81 358 GLY A C 1
ATOM 2638 O O . GLY A 1 358 ? -13.931 -4.891 -22.638 1.00 72.81 358 GLY A O 1
ATOM 2639 N N . ASP A 1 359 ? -13.239 -7.007 -22.303 1.00 77.06 359 ASP A N 1
ATOM 2640 C CA . ASP A 1 359 ? -11.881 -6.761 -21.809 1.00 77.06 359 ASP A CA 1
ATOM 2641 C C . ASP A 1 359 ? -10.888 -7.190 -22.914 1.00 77.06 359 ASP A C 1
ATOM 2643 O O . ASP A 1 359 ? -10.717 -8.382 -23.192 1.00 77.06 359 ASP A O 1
ATOM 2647 N N . ARG A 1 360 ? -10.363 -6.233 -23.695 1.00 79.31 360 ARG A N 1
ATOM 2648 C CA . ARG A 1 360 ? -9.596 -6.536 -24.920 1.00 79.31 360 ARG A CA 1
ATOM 2649 C C . ARG A 1 360 ? -8.198 -7.076 -24.642 1.00 79.31 360 ARG A C 1
ATOM 2651 O O . ARG A 1 360 ? -7.674 -7.813 -25.487 1.00 79.31 360 ARG A O 1
ATOM 2658 N N . ASP A 1 361 ? -7.565 -6.643 -23.566 1.00 69.00 361 ASP A N 1
ATOM 2659 C CA . ASP A 1 361 ? -6.207 -7.037 -23.198 1.00 69.00 361 ASP A CA 1
ATOM 2660 C C . ASP A 1 361 ? -6.148 -8.058 -22.058 1.00 69.00 361 ASP A C 1
ATOM 2662 O O . ASP A 1 361 ? -5.075 -8.629 -21.844 1.00 69.00 361 ASP A O 1
ATOM 2666 N N . GLY A 1 362 ? -7.298 -8.410 -21.481 1.00 73.19 362 GLY A N 1
ATOM 2667 C CA . GLY A 1 362 ? -7.481 -9.554 -20.596 1.00 73.19 362 GLY A CA 1
ATOM 2668 C C . GLY A 1 362 ? -6.950 -9.302 -19.192 1.00 73.19 362 GLY A C 1
ATOM 2669 O O . GLY A 1 362 ? -6.425 -10.233 -18.579 1.00 73.19 362 GLY A O 1
ATOM 2670 N N . ASP A 1 363 ? -6.996 -8.056 -18.720 1.00 72.56 363 ASP A N 1
ATOM 2671 C CA . ASP A 1 363 ? -6.458 -7.660 -17.417 1.00 72.56 363 ASP A CA 1
ATOM 2672 C C . ASP A 1 363 ? -7.489 -7.680 -16.273 1.00 72.56 363 ASP A C 1
ATOM 2674 O O . ASP A 1 363 ? -7.141 -7.450 -15.111 1.00 72.56 363 ASP A O 1
ATOM 2678 N N . GLY A 1 364 ? -8.736 -8.044 -16.587 1.00 72.62 364 GLY A N 1
ATOM 2679 C CA . GLY A 1 364 ? -9.850 -8.138 -15.651 1.00 72.62 364 GLY A CA 1
ATOM 2680 C C . GLY A 1 364 ? -10.708 -6.874 -15.571 1.00 72.62 364 GLY A C 1
ATOM 2681 O O . GLY A 1 364 ? -11.681 -6.875 -14.812 1.00 72.62 364 GLY A O 1
ATOM 2682 N N . ILE A 1 365 ? -10.397 -5.821 -16.337 1.00 75.50 365 ILE A N 1
ATOM 2683 C CA . ILE A 1 365 ? -11.149 -4.561 -16.383 1.00 75.50 365 ILE A CA 1
ATOM 2684 C C . ILE A 1 365 ? -11.829 -4.410 -17.748 1.00 75.50 365 ILE A C 1
ATOM 2686 O O . ILE A 1 365 ? -11.265 -4.671 -18.803 1.00 75.50 365 ILE A O 1
ATOM 2690 N N . LEU A 1 366 ? -13.090 -3.979 -17.757 1.00 77.75 366 LEU A N 1
ATOM 2691 C CA . LEU A 1 366 ? -13.822 -3.774 -19.008 1.00 77.75 366 LEU A CA 1
ATOM 2692 C C . LEU A 1 366 ? -13.261 -2.569 -19.787 1.00 77.75 366 LEU A C 1
ATOM 2694 O O . LEU A 1 366 ? -13.006 -1.526 -19.195 1.00 77.75 366 LEU A O 1
ATOM 2698 N N . ASP A 1 367 ? -13.211 -2.648 -21.125 1.00 77.44 367 ASP A N 1
ATOM 2699 C CA . ASP A 1 367 ? -12.732 -1.595 -22.050 1.00 77.44 367 ASP A CA 1
ATOM 2700 C C . ASP A 1 367 ? -13.354 -0.198 -21.778 1.00 77.44 367 ASP A C 1
ATOM 2702 O O . ASP A 1 367 ? -12.801 0.823 -22.188 1.00 77.44 367 ASP A O 1
ATOM 2706 N N . GLU A 1 368 ? -14.557 -0.135 -21.188 1.00 79.00 368 GLU A N 1
ATOM 2707 C CA . GLU A 1 368 ? -15.251 1.123 -20.855 1.00 79.00 368 GLU A CA 1
ATOM 2708 C C . GLU A 1 368 ? -14.750 1.770 -19.549 1.00 79.00 368 GLU A C 1
ATOM 2710 O O . GLU A 1 368 ? -14.922 2.978 -19.363 1.00 79.00 368 GLU A O 1
ATOM 2715 N N . GLU A 1 369 ? -14.134 0.977 -18.673 1.00 71.94 369 GLU A N 1
ATOM 2716 C CA . GLU A 1 369 ? -13.603 1.345 -17.353 1.00 71.94 369 GLU A CA 1
ATOM 2717 C C . GLU A 1 369 ? -12.060 1.343 -17.325 1.00 71.94 369 GLU A C 1
ATOM 2719 O O . GLU A 1 369 ? -11.452 1.874 -16.396 1.00 71.94 369 GLU A O 1
ATOM 2724 N N . ASP A 1 370 ? -11.432 0.825 -18.381 1.00 70.19 370 ASP A N 1
ATOM 2725 C CA . ASP A 1 370 ? -9.989 0.787 -18.588 1.00 70.19 370 ASP A CA 1
ATOM 2726 C C . ASP A 1 370 ? -9.465 2.050 -19.316 1.00 70.19 370 ASP A C 1
ATOM 2728 O O . ASP A 1 370 ? -9.946 2.481 -20.371 1.00 70.19 370 ASP A O 1
ATOM 2732 N N . ASN A 1 371 ? -8.431 2.672 -18.747 1.00 79.31 371 ASN A N 1
ATOM 2733 C CA . ASN A 1 371 ? -7.745 3.830 -19.317 1.00 79.31 371 ASN A CA 1
ATOM 2734 C C . ASN A 1 371 ? -6.780 3.467 -20.462 1.00 79.31 371 ASN A C 1
ATOM 2736 O O . ASN A 1 371 ? -6.382 4.355 -21.231 1.00 79.31 371 ASN A O 1
ATOM 2740 N N . CYS A 1 372 ? -6.412 2.194 -20.603 1.00 72.88 372 CYS A N 1
ATOM 2741 C CA . CYS A 1 372 ? -5.547 1.653 -21.640 1.00 72.88 372 CYS A CA 1
ATOM 2742 C C . CYS A 1 372 ? -6.093 0.365 -22.319 1.00 72.88 372 CYS A C 1
ATOM 2744 O O . CYS A 1 372 ? -5.317 -0.578 -22.388 1.00 72.88 372 CYS A O 1
ATOM 2746 N N . PRO A 1 373 ? -7.258 0.386 -23.028 1.00 78.06 373 PRO A N 1
ATOM 2747 C CA . PRO A 1 373 ? -8.008 -0.788 -23.573 1.00 78.06 373 PRO A CA 1
ATOM 2748 C C . PRO A 1 373 ? -7.341 -1.657 -24.661 1.00 78.06 373 PRO A C 1
ATOM 2750 O O . PRO A 1 373 ? -7.957 -2.066 -25.656 1.00 78.06 373 PRO A O 1
ATOM 2753 N N . ALA A 1 374 ? -6.029 -1.779 -24.633 1.00 74.94 374 ALA A N 1
ATOM 2754 C CA . ALA A 1 374 ? -5.194 -2.470 -25.602 1.00 74.94 374 ALA A CA 1
ATOM 2755 C C . ALA A 1 374 ? -3.830 -2.870 -25.014 1.00 74.94 374 ALA A C 1
ATOM 2757 O O . ALA A 1 374 ? -2.992 -3.388 -25.762 1.00 74.94 374 ALA A O 1
ATOM 2758 N N . LEU A 1 375 ? -3.557 -2.549 -23.751 1.00 70.94 375 LEU A N 1
ATOM 2759 C CA . LEU A 1 375 ? -2.328 -2.842 -23.040 1.00 70.94 375 LEU A CA 1
ATOM 2760 C C . LEU A 1 375 ? -2.691 -3.255 -21.606 1.00 70.94 375 LEU A C 1
ATOM 2762 O O . LEU A 1 375 ? -3.016 -2.365 -20.832 1.00 70.94 375 LEU A O 1
ATOM 2766 N N . PRO A 1 376 ? -2.505 -4.531 -21.231 1.00 65.50 376 PRO A N 1
ATOM 2767 C CA . PRO A 1 376 ? -3.004 -5.031 -19.957 1.00 65.50 376 PRO A CA 1
ATOM 2768 C C . PRO A 1 376 ? -2.316 -4.336 -18.781 1.00 65.50 376 PRO A C 1
ATOM 2770 O O . PRO A 1 376 ? -1.082 -4.173 -18.778 1.00 65.50 376 PRO A O 1
ATOM 2773 N N . GLY A 1 377 ? -3.094 -3.966 -17.769 1.00 69.06 377 GLY A N 1
ATOM 2774 C CA . GLY A 1 377 ? -2.626 -3.318 -16.555 1.00 69.06 377 GLY A CA 1
ATOM 2775 C C . GLY A 1 377 ? -3.444 -3.681 -15.310 1.00 69.06 377 GLY A C 1
ATOM 2776 O O . GLY A 1 377 ? -4.522 -4.242 -15.373 1.00 69.06 377 GLY A O 1
ATOM 2777 N N . PRO A 1 378 ? -2.917 -3.414 -14.113 1.00 69.19 378 PRO A N 1
ATOM 2778 C CA . PRO A 1 378 ? -3.613 -3.765 -12.878 1.00 69.19 378 PRO A CA 1
ATOM 2779 C C . PRO A 1 378 ? -4.820 -2.850 -12.582 1.00 69.19 378 PRO A C 1
ATOM 2781 O O . PRO A 1 378 ? -4.839 -1.669 -12.951 1.00 69.19 378 PRO A O 1
ATOM 2784 N N . ALA A 1 379 ? -5.794 -3.381 -11.830 1.00 66.12 379 ALA A N 1
ATOM 2785 C CA . ALA A 1 379 ? -6.987 -2.658 -11.367 1.00 66.12 379 ALA A CA 1
ATOM 2786 C C . ALA A 1 379 ? -6.670 -1.418 -10.518 1.00 66.12 379 ALA A C 1
ATOM 2788 O O . ALA A 1 379 ? -7.334 -0.391 -10.658 1.00 66.12 379 ALA A O 1
ATOM 2789 N N . ASP A 1 380 ? -5.596 -1.459 -9.721 1.00 66.06 380 ASP A N 1
ATOM 2790 C CA . ASP A 1 380 ? -5.106 -0.311 -8.940 1.00 66.06 380 ASP A CA 1
ATOM 2791 C C . ASP A 1 380 ? -4.699 0.893 -9.817 1.00 66.06 380 ASP A C 1
ATOM 2793 O O . ASP A 1 380 ? -4.570 2.015 -9.322 1.00 66.06 380 ASP A O 1
ATOM 2797 N N . ASN A 1 381 ? -4.524 0.672 -11.124 1.00 71.56 381 ASN A N 1
ATOM 2798 C CA . ASN A 1 381 ? -4.161 1.676 -12.109 1.00 71.56 381 ASN A CA 1
ATOM 2799 C C . ASN A 1 381 ? -5.147 1.759 -13.286 1.00 71.56 381 ASN A C 1
ATOM 2801 O O . ASN A 1 381 ? -4.781 2.237 -14.366 1.00 71.56 381 ASN A O 1
ATOM 2805 N N . ASN A 1 382 ? -6.399 1.336 -13.079 1.00 74.69 382 ASN A N 1
ATOM 2806 C CA . ASN A 1 382 ? -7.463 1.407 -14.085 1.00 74.69 382 ASN A CA 1
ATOM 2807 C C . ASN A 1 382 ? -7.001 0.858 -15.453 1.00 74.69 382 ASN A C 1
ATOM 2809 O O . ASN A 1 382 ? -7.137 1.555 -16.460 1.00 74.69 382 ASN A O 1
ATOM 2813 N N . GLY A 1 383 ? -6.328 -0.297 -15.443 1.00 72.19 383 GLY A N 1
ATOM 2814 C CA . GLY A 1 383 ? -5.958 -1.088 -16.628 1.00 72.19 383 GLY A CA 1
ATOM 2815 C C . GLY A 1 383 ? -4.762 -0.572 -17.428 1.00 72.19 383 GLY A C 1
ATOM 2816 O O . GLY A 1 383 ? -4.310 -1.171 -18.394 1.00 72.19 383 GLY A O 1
ATOM 2817 N N . CYS A 1 384 ? -4.106 0.507 -16.985 1.00 76.25 384 CYS A N 1
ATOM 2818 C CA . CYS A 1 384 ? -2.886 0.968 -17.646 1.00 76.25 384 CYS A CA 1
ATOM 2819 C C . CYS A 1 384 ? -1.615 0.228 -17.185 1.00 76.25 384 CYS A C 1
ATOM 2821 O O . CYS A 1 384 ? -1.386 0.055 -15.983 1.00 76.25 384 CYS A O 1
ATOM 2823 N N . PRO A 1 385 ? -0.688 -0.112 -18.100 1.00 61.69 385 PRO A N 1
ATOM 2824 C CA . PRO A 1 385 ? 0.560 -0.769 -17.740 1.00 61.69 385 PRO A CA 1
ATOM 2825 C C . PRO A 1 385 ? 1.528 0.195 -17.037 1.00 61.69 385 PRO A C 1
ATOM 2827 O O . PRO A 1 385 ? 1.634 1.388 -17.359 1.00 61.69 385 PRO A O 1
ATOM 2830 N N . ARG A 1 386 ? 2.317 -0.349 -16.108 1.00 55.03 386 ARG A N 1
ATOM 2831 C CA . ARG A 1 386 ? 3.458 0.346 -15.488 1.00 55.03 386 ARG A CA 1
ATOM 2832 C C . ARG A 1 386 ? 4.633 0.456 -16.476 1.00 55.03 386 ARG A C 1
ATOM 2834 O O . ARG A 1 386 ? 4.725 -0.297 -17.444 1.00 55.03 386 ARG A O 1
ATOM 2841 N N . LEU A 1 387 ? 5.548 1.406 -16.260 1.00 43.88 387 LEU A N 1
ATOM 2842 C CA . LEU A 1 387 ? 6.769 1.538 -17.070 1.00 43.88 387 LEU A CA 1
ATOM 2843 C C . LEU A 1 387 ? 7.637 0.265 -16.983 1.00 43.88 387 LEU A C 1
ATOM 2845 O O . LEU A 1 387 ? 8.299 0.047 -15.973 1.00 43.88 387 LEU A O 1
ATOM 2849 N N . VAL A 1 388 ? 7.714 -0.523 -18.063 1.00 40.62 388 VAL A N 1
ATOM 2850 C CA . VAL A 1 388 ? 8.614 -1.690 -18.167 1.00 40.62 388 VAL A CA 1
ATOM 2851 C C . VAL A 1 388 ? 9.725 -1.411 -19.185 1.00 40.62 388 VAL A C 1
ATOM 2853 O O . VAL A 1 388 ? 9.479 -1.272 -20.385 1.00 40.62 388 VAL A O 1
ATOM 2856 N N . LEU A 1 389 ? 10.977 -1.321 -18.724 1.00 36.22 389 LEU A N 1
ATOM 2857 C CA . LEU A 1 389 ? 12.143 -1.120 -19.590 1.00 36.22 389 LEU A CA 1
ATOM 2858 C C . LEU A 1 389 ? 12.719 -2.463 -20.054 1.00 36.22 389 LEU A C 1
ATOM 2860 O O . LEU A 1 389 ? 13.357 -3.182 -19.293 1.00 36.22 389 LEU A O 1
ATOM 2864 N N . PHE A 1 390 ? 12.538 -2.783 -21.336 1.00 35.88 390 PHE A N 1
ATOM 2865 C CA . PHE A 1 390 ? 13.068 -4.008 -21.938 1.00 35.88 390 PHE A CA 1
ATOM 2866 C C . PHE A 1 390 ? 14.596 -3.919 -22.109 1.00 35.88 390 PHE A C 1
ATOM 2868 O O . PHE A 1 390 ? 15.092 -3.262 -23.029 1.00 35.88 390 PHE A O 1
ATOM 2875 N N . VAL A 1 391 ? 15.362 -4.599 -21.253 1.00 35.53 391 VAL A N 1
ATOM 2876 C CA . VAL A 1 391 ? 16.806 -4.805 -21.457 1.00 35.53 391 VAL A CA 1
ATOM 2877 C C . VAL A 1 391 ? 17.009 -6.160 -22.147 1.00 35.53 391 VAL A C 1
ATOM 2879 O O . VAL A 1 391 ? 16.631 -7.189 -21.587 1.00 35.53 391 VAL A O 1
ATOM 2882 N N . PRO A 1 392 ? 17.600 -6.227 -23.357 1.00 31.05 392 PRO A N 1
ATOM 2883 C CA . PRO A 1 392 ? 17.806 -7.502 -24.038 1.00 31.05 392 PRO A CA 1
ATOM 2884 C C . PRO A 1 392 ? 18.792 -8.379 -23.251 1.00 31.05 392 PRO A C 1
ATOM 2886 O O . PRO A 1 392 ? 19.991 -8.099 -23.240 1.00 31.05 392 PRO A O 1
ATOM 2889 N N . GLY A 1 393 ? 18.295 -9.449 -22.625 1.00 36.22 393 GLY A N 1
ATOM 2890 C CA . GLY A 1 393 ? 19.115 -10.434 -21.907 1.00 36.22 393 GLY A CA 1
ATOM 2891 C C . GLY A 1 393 ? 18.642 -10.816 -20.502 1.00 36.22 393 GLY A C 1
ATOM 2892 O O . GLY A 1 393 ? 19.240 -11.723 -19.932 1.00 36.22 393 GLY A O 1
ATOM 2893 N N . LEU A 1 394 ? 17.591 -10.184 -19.970 1.00 34.12 394 LEU A N 1
ATOM 2894 C CA . LEU A 1 394 ? 16.928 -10.587 -18.724 1.00 34.12 394 LEU A CA 1
ATOM 2895 C C . LEU A 1 394 ? 15.591 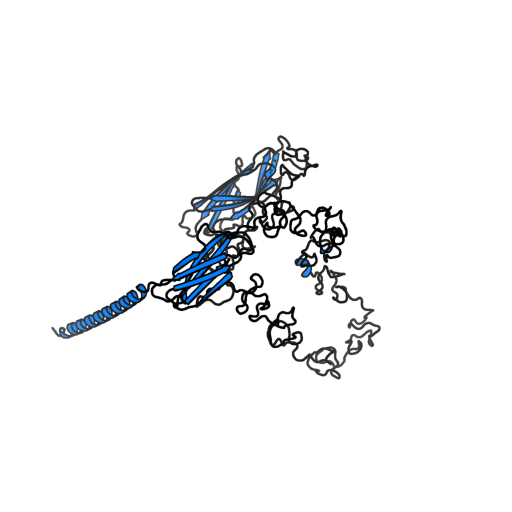-11.285 -19.022 1.00 34.12 394 LEU A C 1
ATOM 2897 O O . LEU A 1 394 ? 14.853 -10.867 -19.914 1.00 34.12 394 LEU A O 1
ATOM 2901 N N . SER A 1 395 ? 15.334 -12.391 -18.319 1.00 28.84 395 SER A N 1
ATOM 2902 C CA . SER A 1 395 ? 14.074 -13.143 -18.361 1.00 28.84 395 SER A CA 1
ATOM 2903 C C . SER A 1 395 ? 13.036 -12.424 -17.505 1.00 28.84 395 SER A C 1
ATOM 2905 O O . SER A 1 395 ? 13.364 -11.973 -16.417 1.00 28.84 395 SER A O 1
ATOM 2907 N N . ILE A 1 396 ? 11.815 -12.310 -18.021 1.00 42.94 396 ILE A N 1
ATOM 2908 C CA . ILE A 1 396 ? 10.705 -11.567 -17.421 1.00 42.94 396 ILE A CA 1
ATOM 2909 C C . ILE A 1 396 ? 9.939 -12.490 -16.479 1.00 42.94 396 ILE A C 1
ATOM 2911 O O . ILE A 1 396 ? 9.252 -13.396 -16.943 1.00 42.94 396 ILE A O 1
ATOM 2915 N N . GLN A 1 397 ? 10.091 -12.230 -15.189 1.00 29.12 397 GLN A N 1
ATOM 2916 C CA . GLN A 1 397 ? 9.140 -12.364 -14.086 1.00 29.12 397 GLN A CA 1
ATOM 2917 C C . GLN A 1 397 ? 9.769 -11.493 -12.988 1.00 29.12 397 GLN A C 1
ATOM 2919 O O . GLN A 1 397 ? 10.977 -11.571 -12.799 1.00 29.12 397 GLN A O 1
ATOM 2924 N N . ASP A 1 398 ? 8.991 -10.593 -12.396 1.00 32.16 398 ASP A N 1
ATOM 2925 C CA . ASP A 1 398 ? 9.405 -9.657 -11.336 1.00 32.16 398 ASP A CA 1
ATOM 2926 C C . ASP A 1 398 ? 10.147 -8.396 -11.813 1.00 32.16 398 ASP A C 1
ATOM 2928 O O . ASP A 1 398 ? 11.350 -8.214 -11.656 1.00 32.16 398 ASP A O 1
ATOM 2932 N N . VAL A 1 399 ? 9.389 -7.463 -12.403 1.00 33.38 399 VAL A N 1
ATOM 2933 C CA . VAL A 1 399 ? 9.824 -6.063 -12.524 1.00 33.38 399 VAL A CA 1
ATOM 2934 C C . VAL A 1 399 ? 8.720 -5.132 -12.026 1.00 33.38 399 VAL A C 1
ATOM 2936 O O . VAL A 1 399 ? 7.895 -4.633 -12.792 1.00 33.38 399 VAL A O 1
ATOM 2939 N N . ILE A 1 400 ? 8.739 -4.886 -10.719 1.00 31.61 400 ILE A N 1
ATOM 2940 C CA . ILE A 1 400 ? 8.150 -3.721 -10.058 1.00 31.61 400 ILE A CA 1
ATOM 2941 C C . ILE A 1 400 ? 9.327 -2.763 -9.815 1.00 31.61 400 ILE A C 1
ATOM 2943 O O . ILE A 1 400 ? 10.298 -3.160 -9.185 1.00 31.61 400 ILE A O 1
ATOM 2947 N N . PHE A 1 401 ? 9.288 -1.521 -10.312 1.00 38.75 401 PHE A N 1
ATOM 2948 C CA . PHE A 1 401 ? 10.302 -0.515 -9.954 1.00 38.75 401 PHE A CA 1
ATOM 2949 C C . PHE A 1 401 ? 9.669 0.725 -9.315 1.00 38.75 401 PHE A C 1
ATOM 2951 O O . PHE A 1 401 ? 9.151 1.589 -10.031 1.00 38.75 401 PHE A O 1
ATOM 2958 N N . PRO A 1 402 ? 9.809 0.892 -7.992 1.00 29.66 402 PRO A N 1
ATOM 2959 C CA . PRO A 1 402 ? 10.246 2.153 -7.421 1.00 29.66 402 PRO A CA 1
ATOM 2960 C C . PRO A 1 402 ? 11.761 2.322 -7.678 1.00 29.66 402 PRO A C 1
ATOM 2962 O O . PRO A 1 402 ? 12.516 1.359 -7.693 1.00 29.66 402 PRO A O 1
ATOM 2965 N N . GLY A 1 403 ? 12.240 3.549 -7.892 1.00 33.47 403 GLY A N 1
ATOM 2966 C CA . GLY A 1 403 ? 13.672 3.846 -7.730 1.00 33.47 403 GLY A CA 1
ATOM 2967 C C . GLY A 1 403 ? 14.584 3.633 -8.946 1.00 33.47 403 GLY A C 1
ATOM 2968 O O . GLY A 1 403 ? 15.535 2.860 -8.905 1.00 33.47 403 GLY A O 1
ATOM 2969 N N . LEU A 1 404 ? 14.458 4.471 -9.983 1.00 34.00 404 LEU A N 1
ATOM 2970 C CA . LEU A 1 404 ? 15.513 4.627 -11.007 1.00 34.00 404 LEU A CA 1
ATOM 2971 C C . LEU A 1 404 ? 16.705 5.486 -10.532 1.00 34.00 404 LEU A C 1
ATOM 2973 O O . LEU A 1 404 ? 17.320 6.233 -11.295 1.00 34.00 404 LEU A O 1
ATOM 2977 N N . THR A 1 405 ? 17.048 5.342 -9.256 1.00 39.16 405 THR A N 1
ATOM 2978 C CA . THR A 1 405 ? 18.337 5.719 -8.672 1.00 39.16 405 THR A CA 1
ATOM 2979 C C . THR A 1 405 ? 18.822 4.677 -7.668 1.00 39.16 405 THR A C 1
ATOM 2981 O O . THR A 1 405 ? 19.724 4.996 -6.898 1.00 39.16 405 THR A O 1
ATOM 2984 N N . ASP A 1 406 ? 18.269 3.457 -7.674 1.00 45.72 406 ASP A N 1
ATOM 2985 C CA . ASP A 1 406 ? 18.714 2.415 -6.761 1.00 45.72 406 ASP A CA 1
ATOM 2986 C C . ASP A 1 406 ? 20.035 1.776 -7.194 1.00 45.72 406 ASP A C 1
ATOM 2988 O O . ASP A 1 406 ? 20.069 1.053 -8.196 1.00 45.72 406 ASP A O 1
ATOM 2992 N N . PRO A 1 407 ? 21.152 2.012 -6.482 1.00 44.19 407 PRO A N 1
ATOM 2993 C CA . PRO A 1 407 ? 22.352 1.211 -6.673 1.00 44.19 407 PRO A CA 1
ATOM 2994 C C . PRO A 1 407 ? 22.122 -0.295 -6.437 1.00 44.19 407 PRO A C 1
ATOM 2996 O O . PRO A 1 407 ? 22.912 -1.072 -6.980 1.00 44.19 407 PRO A O 1
ATOM 2999 N N . CYS A 1 408 ? 21.062 -0.711 -5.728 1.00 47.59 408 CYS A N 1
ATOM 3000 C CA . CYS A 1 408 ? 20.717 -2.118 -5.511 1.00 47.59 408 CYS A CA 1
ATOM 3001 C C . CYS A 1 408 ? 19.976 -2.799 -6.646 1.00 47.59 408 CYS A C 1
ATOM 3003 O O . CYS A 1 408 ? 20.362 -3.907 -7.011 1.00 47.59 408 CYS A O 1
ATOM 3005 N N . ALA A 1 409 ? 19.113 -2.089 -7.367 1.00 47.94 409 ALA A N 1
ATOM 3006 C CA . ALA A 1 409 ? 18.524 -2.600 -8.607 1.00 47.94 409 ALA A CA 1
ATOM 3007 C C . ALA A 1 409 ? 19.558 -2.906 -9.720 1.00 47.94 409 ALA A C 1
ATOM 3009 O O . ALA A 1 409 ? 19.282 -3.647 -10.662 1.00 47.94 409 ALA A O 1
ATOM 3010 N N . LEU A 1 410 ? 20.767 -2.327 -9.660 1.00 41.88 410 LEU A N 1
ATOM 3011 C CA . LEU A 1 410 ? 21.842 -2.570 -10.639 1.00 41.88 410 LEU A CA 1
ATOM 3012 C C . LEU A 1 410 ? 22.737 -3.770 -10.281 1.00 41.88 410 LEU A C 1
ATOM 3014 O O . LEU A 1 410 ? 23.471 -4.266 -11.145 1.00 41.88 410 LEU A O 1
ATOM 3018 N N . HIS A 1 411 ? 22.709 -4.207 -9.020 1.00 52.66 411 HIS A N 1
ATOM 3019 C CA . HIS A 1 411 ? 23.606 -5.206 -8.438 1.00 52.66 411 HIS A CA 1
ATOM 3020 C C . HIS A 1 411 ? 22.875 -6.112 -7.439 1.00 52.66 411 HIS A C 1
ATOM 3022 O O . HIS A 1 411 ? 23.424 -6.426 -6.390 1.00 52.66 411 HIS A O 1
ATOM 3028 N N . ASP A 1 412 ? 21.682 -6.550 -7.825 1.00 51.09 412 ASP A N 1
ATOM 3029 C CA . ASP A 1 412 ? 20.699 -7.304 -7.042 1.00 51.09 412 ASP A CA 1
ATOM 3030 C C . ASP A 1 412 ? 21.296 -8.411 -6.142 1.00 51.09 412 ASP A C 1
ATOM 3032 O O . ASP A 1 412 ? 21.198 -8.352 -4.924 1.00 51.09 412 ASP A O 1
ATOM 3036 N N . GLU A 1 413 ? 22.101 -9.330 -6.689 1.00 55.50 413 GLU A N 1
ATOM 3037 C CA . GLU A 1 413 ? 22.730 -10.413 -5.901 1.00 55.50 413 GLU A CA 1
ATOM 3038 C C . GLU A 1 413 ? 23.866 -9.967 -4.942 1.00 55.50 413 GLU A C 1
ATOM 3040 O O . GLU A 1 413 ? 24.554 -10.799 -4.345 1.00 55.50 413 GLU A O 1
ATOM 3045 N N . SER A 1 414 ? 24.177 -8.671 -4.862 1.00 57.16 414 SER A N 1
ATOM 3046 C CA . SER A 1 414 ? 25.358 -8.166 -4.142 1.00 57.16 414 SER A CA 1
ATOM 3047 C C . SER A 1 414 ? 25.198 -6.790 -3.503 1.00 57.16 414 SER A C 1
ATOM 3049 O O . SER A 1 414 ? 26.172 -6.276 -2.943 1.00 57.16 414 SER A O 1
ATOM 3051 N N . CYS A 1 415 ? 24.023 -6.178 -3.625 1.00 60.25 415 CYS A N 1
ATOM 3052 C CA . CYS A 1 415 ? 23.755 -4.865 -3.082 1.00 60.25 415 CYS A CA 1
ATOM 3053 C C . CYS A 1 415 ? 22.838 -4.978 -1.876 1.00 60.25 415 CYS A C 1
ATOM 3055 O O . CYS A 1 415 ? 21.740 -5.506 -1.969 1.00 60.25 415 CYS A O 1
ATOM 3057 N N . ASP A 1 416 ? 23.381 -4.483 -0.779 1.00 69.56 416 ASP A N 1
ATOM 3058 C CA . ASP A 1 416 ? 22.837 -4.397 0.567 1.00 69.56 416 ASP A CA 1
ATOM 3059 C C . ASP A 1 416 ? 23.143 -2.950 0.968 1.00 69.56 416 ASP A C 1
ATOM 3061 O O . ASP A 1 416 ? 24.244 -2.631 1.435 1.00 69.56 416 ASP A O 1
ATOM 3065 N N . PHE A 1 417 ? 22.306 -2.022 0.497 1.00 62.62 417 PHE A N 1
ATOM 3066 C CA . PHE A 1 417 ? 22.642 -0.595 0.518 1.00 62.62 417 PHE A CA 1
ATOM 3067 C C . PHE A 1 417 ? 22.448 0.016 1.900 1.00 62.62 417 PHE A C 1
ATOM 3069 O O . PHE A 1 417 ? 23.178 0.943 2.272 1.00 62.62 417 PHE A O 1
ATOM 3076 N N . ASP A 1 418 ? 21.496 -0.497 2.658 1.00 59.50 418 ASP A N 1
ATOM 3077 C CA . ASP A 1 418 ? 21.232 -0.113 4.034 1.00 59.50 418 ASP A CA 1
ATOM 3078 C C . ASP A 1 418 ? 22.025 -0.926 5.065 1.00 59.50 418 ASP A C 1
ATOM 3080 O O . ASP A 1 418 ? 22.225 -0.450 6.191 1.00 59.50 418 ASP A O 1
ATOM 3084 N N . GLY A 1 419 ? 22.607 -2.049 4.652 1.00 56.53 419 GLY A N 1
ATOM 3085 C CA . GLY A 1 419 ? 23.585 -2.779 5.430 1.00 56.53 419 GLY A CA 1
ATOM 3086 C C . GLY A 1 419 ? 22.957 -3.724 6.455 1.00 56.53 419 GLY A C 1
ATOM 3087 O O . GLY A 1 419 ? 23.485 -3.853 7.566 1.00 56.53 419 GLY A O 1
ATOM 3088 N N . ASP A 1 420 ? 21.848 -4.371 6.131 1.00 68.25 420 ASP A N 1
ATOM 3089 C CA . ASP A 1 420 ? 21.215 -5.366 6.995 1.00 68.25 420 ASP A CA 1
ATOM 3090 C C . ASP A 1 420 ? 21.492 -6.823 6.586 1.00 68.25 420 ASP A C 1
ATOM 3092 O O . ASP A 1 420 ? 21.068 -7.769 7.260 1.00 68.25 420 ASP A O 1
ATOM 3096 N N . GLY A 1 421 ? 22.270 -7.011 5.518 1.00 68.75 421 GLY A N 1
ATOM 3097 C CA . GLY A 1 421 ? 22.744 -8.307 5.046 1.00 68.75 421 GLY A CA 1
ATOM 3098 C C . GLY A 1 421 ? 21.791 -9.117 4.207 1.00 68.75 421 GLY A C 1
ATOM 3099 O O . GLY A 1 421 ? 22.126 -10.264 3.873 1.00 68.75 421 GLY A O 1
ATOM 3100 N N . LEU A 1 422 ? 20.633 -8.565 3.887 1.00 70.19 422 LEU A N 1
ATOM 3101 C CA . LEU A 1 422 ? 19.805 -9.055 2.811 1.00 70.19 422 LEU A CA 1
ATOM 3102 C C . LEU A 1 422 ? 20.180 -8.292 1.534 1.00 70.19 422 LEU A C 1
ATOM 3104 O O . LEU A 1 422 ? 20.727 -7.197 1.555 1.00 70.19 422 LEU A O 1
ATOM 3108 N N . THR A 1 423 ? 20.062 -8.965 0.396 1.00 75.31 423 THR A N 1
ATOM 3109 C CA . THR A 1 423 ? 20.451 -8.406 -0.903 1.00 75.31 423 THR A CA 1
ATOM 3110 C C . THR A 1 423 ? 19.401 -8.790 -1.915 1.00 75.31 423 THR A C 1
ATOM 3112 O O . THR A 1 423 ? 18.976 -9.953 -1.931 1.00 75.31 423 THR A O 1
ATOM 3115 N N . GLY A 1 424 ? 19.071 -7.855 -2.793 1.00 70.50 424 GLY A N 1
ATOM 3116 C CA . GLY A 1 424 ? 18.133 -8.080 -3.884 1.00 70.50 424 GLY A CA 1
ATOM 3117 C C . GLY A 1 424 ? 16.776 -8.566 -3.392 1.00 70.50 424 GLY A C 1
ATOM 3118 O O . GLY A 1 424 ? 16.286 -8.069 -2.388 1.00 70.50 424 GLY A O 1
ATOM 3119 N N . ASP A 1 425 ? 16.206 -9.591 -4.025 1.00 68.56 425 ASP A N 1
ATOM 3120 C CA . ASP A 1 425 ? 14.869 -10.118 -3.691 1.00 68.56 425 ASP A CA 1
ATOM 3121 C C . ASP A 1 425 ? 14.700 -10.626 -2.242 1.00 68.56 425 ASP A C 1
ATOM 3123 O O . ASP A 1 425 ? 13.587 -10.924 -1.809 1.00 68.56 425 ASP A O 1
ATOM 3127 N N . ALA A 1 426 ? 15.781 -10.791 -1.476 1.00 73.00 426 ALA A N 1
ATOM 3128 C CA . ALA A 1 426 ? 15.693 -11.151 -0.060 1.00 73.00 426 ALA A CA 1
ATOM 3129 C C . ALA A 1 426 ? 15.430 -9.940 0.863 1.00 73.00 426 ALA A C 1
ATOM 3131 O O . ALA A 1 426 ? 15.165 -10.162 2.046 1.00 73.00 426 ALA A O 1
ATOM 3132 N N . ASP A 1 427 ? 15.508 -8.719 0.325 1.00 70.00 427 ASP A N 1
ATOM 3133 C CA . ASP A 1 427 ? 15.387 -7.428 1.005 1.00 70.00 427 ASP A CA 1
ATOM 3134 C C . ASP A 1 427 ? 14.267 -6.567 0.374 1.00 70.00 427 ASP A C 1
ATOM 3136 O O . ASP A 1 427 ? 14.427 -5.944 -0.675 1.00 70.00 427 ASP A O 1
ATOM 3140 N N . ASP A 1 428 ? 13.103 -6.561 1.016 1.00 78.06 428 ASP A N 1
ATOM 3141 C CA . ASP A 1 428 ? 11.896 -5.811 0.672 1.00 78.06 428 ASP A CA 1
ATOM 3142 C C . ASP A 1 428 ? 12.034 -4.3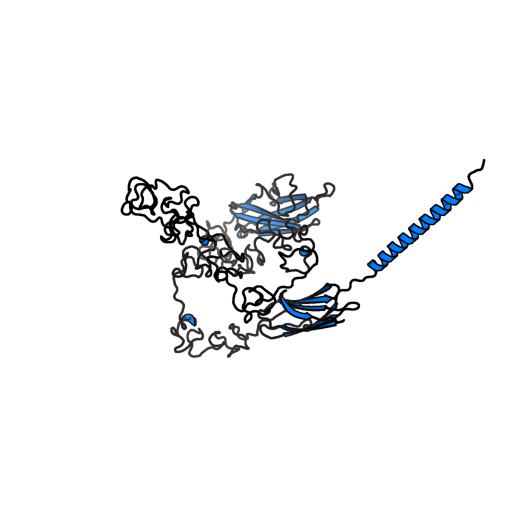05 0.978 1.00 78.06 428 ASP A C 1
ATOM 3144 O O . ASP A 1 428 ? 11.258 -3.502 0.447 1.00 78.06 428 ASP A O 1
ATOM 3148 N N . CYS A 1 429 ? 13.027 -3.888 1.778 1.00 70.62 429 CYS A N 1
ATOM 3149 C CA . CYS A 1 429 ? 13.302 -2.483 2.081 1.00 70.62 429 CYS A CA 1
ATOM 3150 C C . CYS A 1 429 ? 14.785 -2.116 1.877 1.00 70.62 429 CYS A C 1
ATOM 3152 O O . CYS A 1 429 ? 15.395 -1.625 2.821 1.00 70.62 429 CYS A O 1
ATOM 3154 N N . PRO A 1 430 ? 15.318 -2.130 0.634 1.00 67.88 430 PRO A N 1
ATOM 3155 C CA . PRO A 1 430 ? 16.761 -2.041 0.308 1.00 67.88 430 PRO A CA 1
ATOM 3156 C C . PRO A 1 430 ? 17.525 -0.793 0.785 1.00 67.88 430 PRO A C 1
ATOM 3158 O O . PRO A 1 430 ? 18.715 -0.607 0.517 1.00 67.88 430 PRO A O 1
ATOM 3161 N N . TYR A 1 431 ? 16.816 0.150 1.395 1.00 65.25 431 TYR A N 1
ATOM 3162 C CA . TYR A 1 431 ? 17.294 1.457 1.822 1.00 65.25 431 TYR A CA 1
ATOM 3163 C C . TYR A 1 431 ? 17.073 1.734 3.303 1.00 65.25 431 TYR A C 1
ATOM 3165 O O . TYR A 1 431 ? 17.442 2.816 3.781 1.00 65.25 431 TYR A O 1
ATOM 3173 N N . GLN A 1 432 ? 16.450 0.807 4.022 1.00 67.69 432 GLN A N 1
ATOM 3174 C CA . GLN A 1 432 ? 16.062 0.990 5.399 1.00 67.69 432 GLN A CA 1
ATOM 3175 C C . GLN A 1 432 ? 16.257 -0.302 6.188 1.00 67.69 432 GLN A C 1
ATOM 3177 O O . GLN A 1 432 ? 15.325 -1.076 6.354 1.00 67.69 432 GLN A O 1
ATOM 3182 N N . ALA A 1 433 ? 17.450 -0.411 6.777 1.00 59.69 433 ALA A N 1
ATOM 3183 C CA . ALA A 1 433 ? 17.935 -1.625 7.415 1.00 59.69 433 ALA A CA 1
ATOM 3184 C C . ALA A 1 433 ? 16.904 -2.251 8.356 1.00 59.69 433 ALA A C 1
ATOM 3186 O O . ALA A 1 433 ? 16.484 -1.634 9.348 1.00 59.69 433 ALA A O 1
ATOM 3187 N N . GLY A 1 434 ? 16.559 -3.494 8.063 1.00 68.75 434 GLY A N 1
ATOM 3188 C CA . GLY A 1 434 ? 15.579 -4.278 8.772 1.00 68.75 434 GLY A CA 1
ATOM 3189 C C . GLY A 1 434 ? 16.131 -5.592 9.286 1.00 68.75 434 GLY A C 1
ATOM 3190 O O . GLY A 1 434 ? 17.305 -5.739 9.620 1.00 68.75 434 GLY A O 1
ATOM 3191 N N . MET A 1 435 ? 15.241 -6.559 9.468 1.00 58.19 435 MET A N 1
ATOM 3192 C CA . MET A 1 435 ? 15.601 -7.886 9.961 1.00 58.19 435 MET A CA 1
ATOM 3193 C C . MET A 1 435 ? 15.140 -8.962 8.991 1.00 58.19 435 MET A C 1
ATOM 3195 O O . MET A 1 435 ? 14.118 -8.829 8.330 1.00 58.19 435 MET A O 1
ATOM 3199 N N . VAL A 1 436 ? 15.871 -10.079 8.965 1.00 63.47 436 VAL A N 1
ATOM 3200 C CA . VAL A 1 436 ? 15.597 -11.225 8.079 1.00 63.47 436 VAL A CA 1
ATOM 3201 C C . VAL A 1 436 ? 14.172 -11.767 8.228 1.00 63.47 436 VAL A C 1
ATOM 3203 O O . VAL A 1 436 ? 13.580 -12.218 7.255 1.00 63.47 436 VAL A O 1
ATOM 3206 N N . GLU A 1 437 ? 13.609 -11.703 9.436 1.00 62.12 437 GLU A N 1
ATOM 3207 C CA . GLU A 1 437 ? 12.230 -12.126 9.722 1.00 62.12 437 GLU A CA 1
ATOM 3208 C C . GLU A 1 437 ? 11.174 -11.247 9.023 1.00 62.12 437 GLU A C 1
ATOM 3210 O O . GLU A 1 437 ? 10.072 -11.718 8.770 1.00 62.12 437 GLU A O 1
ATOM 3215 N N . TYR A 1 438 ? 11.544 -10.023 8.629 1.00 65.12 438 TYR A N 1
ATOM 3216 C CA . TYR A 1 438 ? 10.707 -9.039 7.932 1.00 65.12 438 TYR A CA 1
ATOM 3217 C C . TYR A 1 438 ? 11.300 -8.676 6.569 1.00 65.12 438 TYR A C 1
ATOM 3219 O O . TYR A 1 438 ? 11.120 -7.559 6.094 1.00 65.12 438 TYR A O 1
ATOM 3227 N N . ARG A 1 439 ? 12.059 -9.607 5.972 1.00 79.12 439 ARG A N 1
ATOM 3228 C CA . ARG A 1 439 ? 12.693 -9.446 4.657 1.00 79.12 439 ARG A CA 1
ATOM 3229 C C . ARG A 1 439 ? 13.407 -8.100 4.512 1.00 79.12 439 ARG A C 1
ATOM 3231 O O . ARG A 1 439 ? 13.204 -7.409 3.541 1.00 79.12 439 ARG A O 1
ATOM 3238 N N . GLY A 1 440 ? 14.194 -7.692 5.499 1.00 72.00 440 GLY A N 1
ATOM 3239 C CA . GLY A 1 440 ? 15.029 -6.489 5.392 1.00 72.00 440 GLY A CA 1
ATOM 3240 C C . GLY A 1 440 ? 14.292 -5.170 5.635 1.00 72.00 440 GLY A C 1
ATOM 3241 O O . GLY A 1 440 ? 14.879 -4.098 5.648 1.00 72.00 440 GLY A O 1
ATOM 3242 N N . CYS A 1 441 ? 13.008 -5.237 5.995 1.00 73.56 441 CYS A N 1
ATOM 3243 C CA . CYS A 1 441 ? 12.253 -4.087 6.472 1.00 73.56 441 CYS A CA 1
ATOM 3244 C C . CYS A 1 441 ? 12.367 -3.867 7.990 1.00 73.56 441 CYS A C 1
ATOM 3246 O O . CYS A 1 441 ? 12.517 -4.824 8.768 1.00 73.56 441 CYS A O 1
ATOM 3248 N N . PRO A 1 442 ? 12.280 -2.607 8.456 1.00 61.94 442 PRO A N 1
ATOM 3249 C CA . PRO A 1 442 ? 12.131 -2.299 9.871 1.00 61.94 442 PRO A CA 1
ATOM 3250 C C . PRO A 1 442 ? 10.890 -2.984 10.433 1.00 61.94 442 PRO A C 1
ATOM 3252 O O . PRO A 1 442 ? 9.896 -3.142 9.732 1.00 61.94 442 PRO A O 1
ATOM 3255 N N . ALA A 1 443 ? 10.916 -3.294 11.730 1.00 58.84 443 ALA A N 1
ATOM 3256 C CA . ALA A 1 443 ? 9.748 -3.824 12.438 1.00 58.84 443 ALA A CA 1
ATOM 3257 C C . ALA A 1 443 ? 8.483 -2.961 12.241 1.00 58.84 443 ALA A C 1
ATOM 3259 O O . ALA A 1 443 ? 7.381 -3.497 12.247 1.00 58.84 443 ALA A O 1
ATOM 3260 N N . PHE A 1 444 ? 8.667 -1.643 12.066 1.00 62.38 444 PHE A N 1
ATOM 3261 C CA . PHE A 1 444 ? 7.619 -0.627 11.950 1.00 62.38 444 PHE A CA 1
ATOM 3262 C C . PHE A 1 444 ? 8.052 0.426 10.901 1.00 62.38 444 PHE A C 1
ATOM 3264 O O . PHE A 1 444 ? 8.883 1.289 11.201 1.00 62.38 444 PHE A O 1
ATOM 3271 N N . PRO A 1 445 ? 7.612 0.319 9.630 1.00 53.38 445 PRO A N 1
ATOM 3272 C CA . PRO A 1 445 ? 7.983 1.261 8.571 1.00 53.38 445 PRO A CA 1
ATOM 3273 C C . PRO A 1 445 ? 7.288 2.616 8.766 1.00 53.38 445 PRO A C 1
ATOM 3275 O O . PRO A 1 445 ? 6.089 2.635 8.993 1.00 53.38 445 PRO A O 1
ATOM 3278 N N . ASN A 1 446 ? 8.006 3.736 8.598 1.00 63.38 446 ASN A N 1
ATOM 3279 C CA . ASN A 1 446 ? 7.509 5.098 8.876 1.00 63.38 446 ASN A CA 1
ATOM 3280 C C . ASN A 1 446 ? 6.951 5.232 10.301 1.00 63.38 446 ASN A C 1
ATOM 3282 O O . ASN A 1 446 ? 5.754 5.299 10.445 1.00 63.38 446 ASN A O 1
ATOM 3286 N N . ASP A 1 447 ? 7.788 5.228 11.335 1.00 68.19 447 ASP A N 1
ATOM 3287 C CA . ASP A 1 447 ? 7.391 5.491 12.730 1.00 68.19 447 ASP A CA 1
ATOM 3288 C C . ASP A 1 447 ? 8.028 6.831 13.146 1.00 68.19 447 ASP A C 1
ATOM 3290 O O . ASP A 1 447 ? 9.245 6.923 13.373 1.00 68.19 447 ASP A O 1
ATOM 3294 N N . GLN A 1 448 ? 7.247 7.909 13.071 1.00 72.50 448 GLN A N 1
ATOM 3295 C CA . GLN A 1 448 ? 7.725 9.288 13.165 1.00 72.50 448 GLN A CA 1
ATOM 3296 C C . GLN A 1 448 ? 7.982 9.741 14.605 1.00 72.50 448 GLN A C 1
ATOM 3298 O O . GLN A 1 448 ? 8.869 10.582 14.823 1.00 72.50 448 GLN A O 1
ATOM 3303 N N . ASP A 1 449 ? 7.268 9.190 15.580 1.00 66.56 449 ASP A N 1
ATOM 3304 C CA . ASP A 1 449 ? 7.445 9.505 16.996 1.00 66.56 449 ASP A CA 1
ATOM 3305 C C . ASP A 1 449 ? 8.295 8.464 17.757 1.00 66.56 449 ASP A C 1
ATOM 3307 O O . ASP A 1 449 ? 8.860 8.774 18.818 1.00 66.56 449 ASP A O 1
ATOM 3311 N N . GLY A 1 450 ? 8.535 7.307 17.137 1.00 61.53 450 GLY A N 1
ATOM 3312 C CA . GLY A 1 450 ? 9.429 6.251 17.587 1.00 61.53 450 GLY A CA 1
ATOM 3313 C C . GLY A 1 450 ? 8.835 5.373 18.683 1.00 61.53 450 GLY A C 1
ATOM 3314 O O . GLY A 1 450 ? 9.611 4.889 19.522 1.00 61.53 450 GLY A O 1
ATOM 3315 N N . ASP A 1 451 ? 7.511 5.237 18.747 1.00 68.00 451 ASP A N 1
ATOM 3316 C CA . ASP A 1 451 ? 6.806 4.473 19.778 1.00 68.00 451 ASP A CA 1
ATOM 3317 C C . ASP A 1 451 ? 6.667 2.967 19.471 1.00 68.00 451 ASP A C 1
ATOM 3319 O O . ASP A 1 451 ? 6.337 2.173 20.361 1.00 68.00 451 ASP A O 1
ATOM 3323 N N . GLY A 1 452 ? 7.071 2.547 18.268 1.00 63.06 452 GLY A N 1
ATOM 3324 C CA . GLY A 1 452 ? 7.017 1.162 17.819 1.00 63.06 452 GLY A CA 1
ATOM 3325 C C . GLY A 1 452 ? 5.726 0.797 17.091 1.00 63.06 452 GLY A C 1
ATOM 3326 O O . GLY A 1 452 ? 5.406 -0.389 17.018 1.00 63.06 452 GLY A O 1
ATOM 3327 N N . ILE A 1 453 ? 5.001 1.779 16.561 1.00 64.00 453 ILE A N 1
ATOM 3328 C CA . ILE A 1 453 ? 3.861 1.614 15.660 1.00 64.00 453 ILE A CA 1
ATOM 3329 C C . ILE A 1 453 ? 4.158 2.443 14.411 1.00 64.00 453 ILE A C 1
ATOM 3331 O O . ILE A 1 453 ? 4.728 3.523 14.476 1.00 64.00 453 ILE A O 1
ATOM 3335 N N . SER A 1 454 ? 3.840 1.928 13.226 1.00 69.31 454 SER A N 1
ATOM 3336 C CA . SER A 1 454 ? 4.004 2.738 12.015 1.00 69.31 454 SER A CA 1
ATOM 3337 C C . SER A 1 454 ? 2.944 3.835 11.943 1.00 69.31 454 SER A C 1
ATOM 3339 O O . SER A 1 454 ? 1.786 3.540 12.210 1.00 69.31 454 SER A O 1
ATOM 3341 N N . ASP A 1 455 ? 3.286 4.992 11.384 1.00 70.69 455 ASP A N 1
ATOM 3342 C CA . ASP A 1 455 ? 2.450 6.149 11.037 1.00 70.69 455 ASP A CA 1
ATOM 3343 C C . ASP A 1 455 ? 1.115 5.778 10.355 1.00 70.69 455 ASP A C 1
ATOM 3345 O O . ASP A 1 455 ? 0.140 6.517 10.428 1.00 70.69 455 ASP A O 1
ATOM 3349 N N . ALA A 1 456 ? 1.059 4.647 9.641 1.00 68.44 456 ALA A N 1
ATOM 3350 C CA . ALA A 1 456 ? -0.161 4.154 8.992 1.00 68.44 456 ALA A CA 1
ATOM 3351 C C . ALA A 1 456 ? -1.184 3.538 9.969 1.00 68.44 456 ALA A C 1
ATOM 3353 O O . ALA A 1 456 ? -2.364 3.445 9.639 1.00 68.44 456 ALA A O 1
ATOM 3354 N N . TYR A 1 457 ? -0.718 3.108 11.140 1.00 66.44 457 TYR A N 1
ATOM 3355 C CA . TYR A 1 457 ? -1.478 2.473 12.220 1.00 66.44 457 TYR A CA 1
ATOM 3356 C C . TYR A 1 457 ? -1.384 3.268 13.537 1.00 66.44 457 TYR A C 1
ATOM 3358 O O . TYR A 1 457 ? -1.875 2.808 14.565 1.00 66.44 457 TYR A O 1
ATOM 3366 N N . ASP A 1 458 ? -0.756 4.445 13.493 1.00 70.00 458 ASP A N 1
ATOM 3367 C CA . ASP A 1 458 ? -0.589 5.373 14.604 1.00 70.00 458 ASP A CA 1
ATOM 3368 C C . ASP A 1 458 ? -1.500 6.598 14.391 1.00 70.00 458 ASP A C 1
ATOM 3370 O O . ASP A 1 458 ? -1.287 7.436 13.510 1.00 70.00 458 ASP A O 1
ATOM 3374 N N . GLU A 1 459 ? -2.556 6.686 15.199 1.00 85.81 459 GLU A N 1
ATOM 3375 C CA . GLU A 1 459 ? -3.512 7.796 15.228 1.00 85.81 459 GLU A CA 1
ATOM 3376 C C . GLU A 1 459 ? -2.867 9.116 15.676 1.00 85.81 459 GLU A C 1
ATOM 3378 O O . GLU A 1 459 ? -3.348 10.197 15.317 1.00 85.81 459 GLU A O 1
ATOM 3383 N N . CYS A 1 460 ? -1.770 9.050 16.432 1.00 80.12 460 CYS A N 1
ATOM 3384 C CA . CYS A 1 460 ? -1.037 10.194 16.947 1.00 80.12 460 CYS A CA 1
ATOM 3385 C C . CYS A 1 460 ? 0.421 10.173 16.495 1.00 80.12 460 CYS A C 1
ATOM 3387 O O . CYS A 1 460 ? 1.304 10.447 17.296 1.00 80.12 460 CYS A O 1
ATOM 3389 N N . VAL A 1 461 ? 0.612 10.052 15.180 1.00 83.25 461 VAL A N 1
ATOM 3390 C CA . VAL A 1 461 ? 1.835 10.120 14.346 1.00 83.25 461 VAL A CA 1
ATOM 3391 C C . VAL A 1 461 ? 3.010 11.027 14.772 1.00 83.25 461 VAL A C 1
ATOM 3393 O O . VAL A 1 461 ? 4.061 11.037 14.137 1.00 83.25 461 VAL A O 1
ATOM 3396 N N . THR A 1 462 ? 2.857 11.902 15.762 1.00 76.50 462 THR A N 1
ATOM 3397 C CA . THR A 1 462 ? 3.914 12.795 16.264 1.00 76.50 462 THR A CA 1
ATOM 3398 C C . THR A 1 462 ? 4.098 12.752 17.783 1.00 76.50 462 THR A C 1
ATOM 3400 O O . THR A 1 462 ? 4.959 13.470 18.308 1.00 76.50 462 THR A O 1
ATOM 3403 N N . GLU A 1 463 ? 3.303 11.966 18.506 1.00 74.38 463 GLU A N 1
ATOM 3404 C CA . GLU A 1 463 ? 3.220 11.970 19.961 1.00 74.38 463 GLU A CA 1
ATOM 3405 C C . GLU A 1 463 ? 3.298 10.559 20.551 1.00 74.38 463 GLU A C 1
ATOM 3407 O O . GLU A 1 463 ? 2.272 9.927 20.735 1.00 74.38 463 GLU A O 1
ATOM 3412 N N . LEU A 1 464 ? 4.492 10.167 21.020 1.00 69.44 464 LEU A N 1
ATOM 3413 C CA . LEU A 1 464 ? 4.749 8.852 21.634 1.00 69.44 464 LEU A CA 1
ATOM 3414 C C . LEU A 1 464 ? 3.572 8.291 22.449 1.00 69.44 464 LEU A C 1
ATOM 3416 O O . LEU A 1 464 ? 3.315 8.817 23.553 1.00 69.44 464 LEU A O 1
ATOM 3420 N N . GLY A 1 465 ? 2.964 7.206 21.960 1.00 68.69 465 GLY A N 1
ATOM 3421 C CA . GLY A 1 465 ? 1.819 6.530 22.559 1.00 68.69 465 GLY A CA 1
ATOM 3422 C C . GLY A 1 465 ? 2.024 5.039 22.831 1.00 68.69 465 GLY A C 1
ATOM 3423 O O . GLY A 1 465 ? 3.140 4.565 23.060 1.00 68.69 465 GLY A O 1
ATOM 3424 N N . ASP A 1 466 ? 0.908 4.323 22.990 1.00 60.41 466 ASP A N 1
ATOM 3425 C CA . ASP A 1 466 ? 0.875 2.890 23.305 1.00 60.41 466 ASP A CA 1
ATOM 3426 C C . ASP A 1 466 ? 0.148 2.121 22.184 1.00 60.41 466 ASP A C 1
ATOM 3428 O O . ASP A 1 466 ? -0.903 2.581 21.728 1.00 60.41 466 ASP A O 1
ATOM 3432 N N . PRO A 1 467 ? 0.627 0.928 21.778 1.00 50.03 467 PRO A N 1
ATOM 3433 C CA . PRO A 1 467 ? -0.034 0.085 20.775 1.00 50.03 467 PRO A CA 1
ATOM 3434 C C . PRO A 1 467 ? -1.480 -0.290 21.090 1.00 50.03 467 PRO A C 1
ATOM 3436 O O . PRO A 1 467 ? -2.262 -0.536 20.180 1.00 50.03 467 PRO A O 1
ATOM 3439 N N . ILE A 1 468 ? -1.859 -0.324 22.367 1.00 51.19 468 ILE A N 1
ATOM 3440 C CA . ILE A 1 468 ? -3.236 -0.603 22.800 1.00 51.19 468 ILE A CA 1
ATOM 3441 C C . ILE A 1 468 ? -4.160 0.597 22.521 1.00 51.19 468 ILE A C 1
ATOM 3443 O O . ILE A 1 468 ? -5.379 0.445 22.475 1.00 51.19 468 ILE A O 1
ATOM 3447 N N . MET A 1 469 ? -3.586 1.786 22.340 1.00 63.41 469 MET A N 1
ATOM 3448 C CA . MET A 1 469 ? -4.285 3.046 22.092 1.00 63.41 469 MET A CA 1
ATOM 3449 C C . MET A 1 469 ? -3.959 3.604 20.702 1.00 63.41 469 MET A C 1
ATOM 3451 O O . MET A 1 469 ? -3.928 4.821 20.539 1.00 63.41 469 MET A O 1
ATOM 3455 N N . ASN A 1 470 ? -3.679 2.728 19.729 1.00 71.75 470 ASN A N 1
ATOM 3456 C CA . ASN A 1 470 ? -3.345 3.087 18.346 1.00 71.75 470 ASN A CA 1
ATOM 3457 C C . ASN A 1 470 ? -2.264 4.181 18.249 1.00 71.75 470 ASN A C 1
ATOM 3459 O O . ASN A 1 470 ? -2.414 5.116 17.478 1.00 71.75 470 ASN A O 1
ATOM 3463 N N . GLY A 1 471 ? -1.221 4.119 19.082 1.00 72.50 471 GLY A N 1
ATOM 3464 C CA . GLY A 1 471 ? -0.107 5.082 19.054 1.00 72.50 471 GLY A CA 1
ATOM 3465 C C . GLY A 1 471 ? -0.409 6.451 19.652 1.00 72.50 471 GLY A C 1
ATOM 3466 O O . GLY A 1 471 ? 0.440 7.330 19.705 1.00 72.50 471 GLY A O 1
ATOM 3467 N N . CYS A 1 472 ? -1.583 6.618 20.265 1.00 79.38 472 CYS A N 1
ATOM 3468 C CA . CYS A 1 472 ? -1.904 7.834 20.995 1.00 79.38 472 CYS A CA 1
ATOM 3469 C C . CYS A 1 472 ? -1.465 7.820 22.465 1.00 79.38 472 CYS A C 1
ATOM 3471 O O . CYS A 1 472 ? -1.608 6.814 23.174 1.00 79.38 472 CYS A O 1
ATOM 3473 N N . PRO A 1 473 ? -0.993 8.966 22.991 1.00 67.50 473 PRO A N 1
ATOM 3474 C CA . PRO A 1 473 ? -0.730 9.117 24.408 1.00 67.50 473 PRO A CA 1
ATOM 3475 C C . PRO A 1 473 ? -2.047 9.071 25.185 1.00 67.50 473 PRO A C 1
ATOM 3477 O O . PRO A 1 473 ? -3.045 9.705 24.836 1.00 67.50 473 PRO A O 1
ATOM 3480 N N . VAL A 1 474 ? -2.052 8.339 26.298 1.00 65.56 474 VAL A N 1
ATOM 3481 C CA . VAL A 1 474 ? -3.247 8.221 27.134 1.00 65.56 474 VAL A CA 1
ATOM 3482 C C . VAL A 1 474 ? -3.514 9.560 27.821 1.00 65.56 474 VAL A C 1
ATOM 3484 O O . VAL A 1 474 ? -2.803 9.948 28.744 1.00 65.56 474 VAL A O 1
ATOM 3487 N N . ALA A 1 475 ? -4.580 10.260 27.418 1.00 60.94 475 ALA A N 1
ATOM 3488 C CA . ALA A 1 475 ? -4.963 11.564 27.980 1.00 60.94 475 ALA A CA 1
ATOM 3489 C C . ALA A 1 475 ? -5.196 11.555 29.511 1.00 60.94 475 ALA A C 1
ATOM 3491 O O . ALA A 1 475 ? -5.256 12.612 30.140 1.00 60.94 475 ALA A O 1
ATOM 3492 N N . ALA A 1 476 ? -5.336 10.368 30.108 1.00 65.31 476 ALA A N 1
ATOM 3493 C CA . ALA A 1 476 ? -5.509 10.149 31.539 1.00 65.31 476 ALA A CA 1
ATOM 3494 C C . ALA A 1 476 ? -4.219 9.749 32.292 1.00 65.31 476 ALA A C 1
ATOM 3496 O O . ALA A 1 476 ? -4.320 9.511 33.487 1.00 65.31 476 ALA A O 1
ATOM 3497 N N . ASP A 1 477 ? -3.041 9.684 31.659 1.00 65.12 477 ASP A N 1
ATOM 3498 C CA . ASP A 1 477 ? -1.750 9.344 32.305 1.00 65.12 477 ASP A CA 1
ATOM 3499 C C . ASP A 1 477 ? -0.662 10.388 31.958 1.00 65.12 477 ASP A C 1
ATOM 3501 O O . ASP A 1 477 ? 0.195 10.158 31.097 1.00 65.12 477 ASP A O 1
ATOM 3505 N N . PRO A 1 478 ? -0.721 11.600 32.548 1.00 72.00 478 PRO A N 1
ATOM 3506 C CA . PRO A 1 478 ? 0.137 12.717 32.149 1.00 72.00 478 PRO A CA 1
ATOM 3507 C C . PRO A 1 478 ? 1.617 12.537 32.516 1.00 72.00 478 PRO A C 1
ATOM 3509 O O . PRO A 1 478 ? 2.480 13.169 31.899 1.00 72.00 478 PRO A O 1
ATOM 3512 N N . ASP A 1 479 ? 1.926 11.715 33.520 1.00 66.88 479 ASP A N 1
ATOM 3513 C CA . ASP A 1 479 ? 3.285 11.450 33.995 1.00 66.88 479 ASP A CA 1
ATOM 3514 C C . ASP A 1 479 ? 3.837 10.075 33.575 1.00 66.88 479 ASP A C 1
ATOM 3516 O O . ASP A 1 479 ? 5.016 9.794 33.828 1.00 66.88 479 ASP A O 1
ATOM 3520 N N . ARG A 1 480 ? 3.042 9.309 32.812 1.00 70.25 480 ARG A N 1
ATOM 3521 C CA . ARG A 1 480 ? 3.407 8.078 32.095 1.00 70.25 480 ARG A CA 1
ATOM 3522 C C . ARG A 1 480 ? 3.898 6.983 33.031 1.00 70.25 480 ARG A C 1
ATOM 3524 O O . ARG A 1 480 ? 4.858 6.270 32.731 1.00 70.25 480 ARG A O 1
ATOM 3531 N N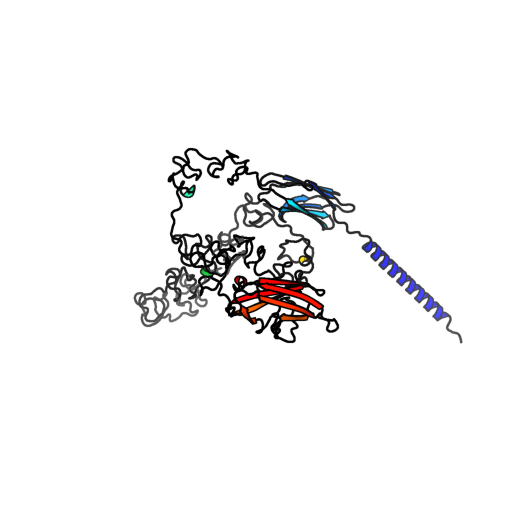 . ASP A 1 481 ? 3.270 6.867 34.193 1.00 68.06 481 ASP A N 1
ATOM 3532 C CA . ASP A 1 481 ? 3.644 5.891 35.211 1.00 68.06 481 ASP A CA 1
ATOM 3533 C C . ASP A 1 481 ? 2.795 4.609 35.178 1.00 68.06 481 ASP A C 1
ATOM 3535 O O . ASP A 1 481 ? 3.040 3.688 35.974 1.00 68.06 481 ASP A O 1
ATOM 3539 N N . THR A 1 482 ? 1.884 4.526 34.196 1.00 71.12 482 THR A N 1
ATOM 3540 C CA . THR A 1 482 ? 0.910 3.461 33.902 1.00 71.12 482 THR A CA 1
ATOM 3541 C C . THR A 1 482 ? -0.323 3.440 34.811 1.00 71.12 482 THR A C 1
ATOM 3543 O O . THR A 1 482 ? -1.124 2.500 34.741 1.00 71.12 482 THR A O 1
ATOM 3546 N N . ILE A 1 483 ? -0.506 4.448 35.669 1.00 71.50 483 ILE A N 1
ATOM 3547 C CA . ILE A 1 483 ? -1.665 4.590 36.552 1.00 71.50 483 ILE A CA 1
ATOM 3548 C C . ILE A 1 483 ? -2.573 5.711 36.039 1.00 71.50 483 ILE A C 1
ATOM 3550 O O . ILE A 1 483 ? -2.224 6.880 36.018 1.00 71.50 483 ILE A O 1
ATOM 3554 N N . LEU A 1 484 ? -3.792 5.350 35.637 1.00 74.12 484 LEU A N 1
ATOM 3555 C CA . LEU A 1 484 ? -4.706 6.286 34.981 1.00 74.12 484 LEU A CA 1
ATOM 3556 C C . LEU A 1 484 ? -5.457 7.182 35.980 1.00 74.12 484 LEU A C 1
ATOM 3558 O O . LEU A 1 484 ? -6.218 6.681 36.813 1.00 74.12 484 LEU A O 1
ATOM 3562 N N . GLY A 1 485 ? -5.356 8.498 35.798 1.00 70.94 485 GLY A N 1
ATOM 3563 C CA . GLY A 1 485 ? -6.310 9.524 36.228 1.00 70.94 485 GLY A CA 1
ATOM 3564 C C . GLY A 1 485 ? -6.805 9.379 37.665 1.00 70.94 485 GLY A C 1
ATOM 3565 O O . GLY A 1 485 ? -6.069 9.601 38.616 1.00 70.94 485 GLY A O 1
ATOM 3566 N N . ASP A 1 486 ? -8.074 9.000 37.836 1.00 74.06 486 ASP A N 1
ATOM 3567 C CA . ASP A 1 486 ? -8.725 8.857 39.150 1.00 74.06 486 ASP A CA 1
ATOM 3568 C C . ASP A 1 486 ? -8.087 7.783 40.062 1.00 74.06 486 ASP A C 1
ATOM 3570 O O . ASP A 1 486 ? -8.427 7.696 41.247 1.00 74.06 486 ASP A O 1
ATOM 3574 N N . MET A 1 487 ? -7.199 6.940 39.523 1.00 74.81 487 MET A N 1
ATOM 3575 C CA . MET A 1 487 ? -6.423 5.939 40.264 1.00 74.81 487 MET A CA 1
ATOM 3576 C C . MET A 1 487 ? -5.009 6.417 40.635 1.00 74.81 487 MET A C 1
ATOM 3578 O O . MET A 1 487 ? -4.322 5.706 41.377 1.00 74.81 487 MET A O 1
ATOM 3582 N N . ASP A 1 488 ? -4.603 7.601 40.169 1.00 80.88 488 ASP A N 1
ATOM 3583 C CA . ASP A 1 488 ? -3.320 8.238 40.455 1.00 80.88 488 ASP A CA 1
ATOM 3584 C C . ASP A 1 488 ? -3.481 9.410 41.446 1.00 80.88 488 ASP A C 1
ATOM 3586 O O . ASP A 1 488 ? -4.102 10.441 41.176 1.00 80.88 488 ASP A O 1
ATOM 3590 N N . ASP A 1 489 ? -2.907 9.248 42.641 1.00 88.88 489 ASP A N 1
ATOM 3591 C CA . ASP A 1 489 ? -2.899 10.260 43.700 1.00 88.88 489 ASP A CA 1
ATOM 3592 C C . ASP A 1 489 ? -1.945 11.437 43.366 1.00 88.88 489 ASP A C 1
ATOM 3594 O O . ASP A 1 489 ? -2.023 12.493 44.011 1.00 88.88 489 ASP A O 1
ATOM 3598 N N . CYS A 1 490 ? -1.037 11.279 42.393 1.00 84.31 490 CYS A N 1
ATOM 3599 C CA . CYS A 1 490 ? -0.052 12.269 41.963 1.00 84.31 490 CYS A CA 1
ATOM 3600 C C . CYS A 1 490 ? 0.055 12.409 40.423 1.00 84.31 490 CYS A C 1
ATOM 3602 O O . CYS A 1 490 ? 1.159 12.259 39.920 1.00 84.31 490 CYS A O 1
ATOM 3604 N N . PRO A 1 491 ? -0.981 12.913 39.718 1.00 79.00 491 PRO A N 1
ATOM 3605 C CA . PRO A 1 491 ? -1.100 12.914 38.240 1.00 79.00 491 PRO A CA 1
ATOM 3606 C C . PRO A 1 491 ? -0.010 13.623 37.414 1.00 79.00 491 PRO A C 1
ATOM 3608 O O . PRO A 1 491 ? -0.089 13.672 36.192 1.00 79.00 491 PRO A O 1
ATOM 3611 N N . ASP A 1 492 ? 0.947 14.274 38.076 1.00 80.69 492 ASP A N 1
ATOM 3612 C CA . ASP A 1 492 ? 2.045 15.025 37.459 1.00 80.69 492 ASP A CA 1
ATOM 3613 C C . ASP A 1 492 ? 3.427 14.508 37.931 1.00 80.69 492 ASP A C 1
ATOM 3615 O O . ASP A 1 492 ? 4.452 15.171 37.718 1.00 80.69 492 ASP A O 1
ATOM 3619 N N . GLN A 1 493 ? 3.483 13.416 38.700 1.00 79.25 493 GLN A N 1
ATOM 3620 C CA . GLN A 1 493 ? 4.700 12.897 39.320 1.00 79.25 493 GLN A CA 1
ATOM 3621 C C . GLN A 1 493 ? 4.694 11.372 39.403 1.00 79.25 493 GLN A C 1
ATOM 3623 O O . GLN A 1 493 ? 4.256 10.825 40.411 1.00 79.25 493 GLN A O 1
ATOM 3628 N N . ALA A 1 494 ? 5.384 10.727 38.467 1.00 69.94 494 ALA A N 1
ATOM 3629 C CA . ALA A 1 494 ? 5.360 9.279 38.371 1.00 69.94 494 ALA A CA 1
ATOM 3630 C C . ALA A 1 494 ? 5.749 8.533 39.653 1.00 69.94 494 ALA A C 1
ATOM 3632 O O . ALA A 1 494 ? 6.752 8.817 40.333 1.00 69.94 494 ALA A O 1
ATOM 3633 N N . GLY A 1 495 ? 5.001 7.472 39.919 1.00 74.25 495 GLY A N 1
ATOM 3634 C CA . GLY A 1 495 ? 5.142 6.595 41.058 1.00 74.25 495 GLY A CA 1
ATOM 3635 C C . GLY A 1 495 ? 4.874 5.126 40.723 1.00 74.25 495 GLY A C 1
ATOM 3636 O O . GLY A 1 495 ? 4.890 4.672 39.580 1.00 74.25 495 GLY A O 1
ATOM 3637 N N . PRO A 1 496 ? 4.838 4.267 41.750 1.00 70.00 496 PRO A N 1
ATOM 3638 C CA . PRO A 1 496 ? 4.409 2.891 41.586 1.00 70.00 496 PRO A CA 1
ATOM 3639 C C . PRO A 1 496 ? 2.916 2.687 41.852 1.00 70.00 496 PRO A C 1
ATOM 3641 O O . PRO A 1 496 ? 2.369 3.358 42.729 1.00 70.00 496 PRO A O 1
ATOM 3644 N N . PRO A 1 497 ? 2.304 1.636 41.260 1.00 71.06 497 PRO A N 1
ATOM 3645 C CA . PRO A 1 497 ? 0.931 1.234 41.566 1.00 71.06 497 PRO A CA 1
ATOM 3646 C C . PRO A 1 497 ? 0.715 1.021 43.065 1.00 71.06 497 PRO A C 1
ATOM 3648 O O . PRO A 1 497 ? -0.305 1.403 43.633 1.00 71.06 497 PRO A O 1
ATOM 3651 N N . GLU A 1 498 ? 1.713 0.462 43.767 1.00 74.88 498 GLU A N 1
ATOM 3652 C CA . GLU A 1 498 ? 1.571 0.235 45.208 1.00 74.88 498 GLU A CA 1
ATOM 3653 C C . GLU A 1 498 ? 1.553 1.538 46.024 1.00 74.88 498 GLU A C 1
ATOM 3655 O O . GLU A 1 498 ? 1.358 1.470 47.239 1.00 74.88 498 GLU A O 1
ATOM 3660 N N . ASN A 1 499 ? 1.861 2.686 45.412 1.00 81.69 499 ASN A N 1
ATOM 3661 C CA . ASN A 1 499 ? 1.782 4.021 46.001 1.00 81.69 499 ASN A CA 1
ATOM 3662 C C . ASN A 1 499 ? 0.774 4.934 45.290 1.00 81.69 499 ASN A C 1
ATOM 3664 O O . ASN A 1 499 ? 0.907 6.144 45.446 1.00 81.69 499 ASN A O 1
ATOM 3668 N N . HIS A 1 500 ? -0.171 4.356 44.537 1.00 83.69 500 HIS A N 1
ATOM 3669 C CA . HIS A 1 500 ? -1.184 5.082 43.762 1.00 83.69 500 HIS A CA 1
ATOM 3670 C C . HIS A 1 500 ? -0.561 6.200 42.917 1.00 83.69 500 HIS A C 1
ATOM 3672 O O . HIS A 1 500 ? -0.866 7.366 43.112 1.00 83.69 500 HIS A O 1
ATOM 3678 N N . GLY A 1 501 ? 0.442 5.849 42.119 1.00 78.12 501 GLY A N 1
ATOM 3679 C CA . GLY A 1 501 ? 1.138 6.776 41.227 1.00 78.12 501 GLY A CA 1
ATOM 3680 C C . GLY A 1 501 ? 1.976 7.880 41.887 1.00 78.12 501 GLY A C 1
ATOM 3681 O O . GLY A 1 501 ? 2.696 8.607 41.233 1.00 78.12 501 GLY A O 1
ATOM 3682 N N . CYS A 1 502 ? 2.076 7.935 43.222 1.00 83.38 502 CYS A N 1
ATOM 3683 C CA . CYS A 1 502 ? 2.955 8.911 43.880 1.00 83.38 502 CYS A CA 1
ATOM 3684 C C . CYS A 1 502 ? 4.425 8.451 44.040 1.00 83.38 502 CYS A C 1
ATOM 3686 O O . CYS A 1 502 ? 4.680 7.304 44.435 1.00 83.38 502 CYS A O 1
ATOM 3688 N N . PRO A 1 503 ? 5.434 9.343 43.961 1.00 73.75 503 PRO A N 1
ATOM 3689 C CA . PRO A 1 503 ? 6.837 8.987 44.189 1.00 73.75 503 PRO A CA 1
ATOM 3690 C C . PRO A 1 503 ? 7.126 8.633 45.659 1.00 73.75 503 PRO A C 1
ATOM 3692 O O . PRO A 1 503 ? 6.732 9.353 46.585 1.00 73.75 503 PRO A O 1
ATOM 3695 N N . ARG A 1 504 ? 7.924 7.585 45.929 1.00 70.94 504 ARG A N 1
ATOM 3696 C CA . ARG A 1 504 ? 8.373 7.271 47.304 1.00 70.94 504 ARG A CA 1
ATOM 3697 C C . ARG A 1 504 ? 9.766 7.819 47.573 1.00 70.94 504 ARG A C 1
ATOM 3699 O O . ARG A 1 504 ? 10.793 7.230 47.232 1.00 70.94 504 ARG A O 1
ATOM 3706 N N . SER A 1 505 ? 9.814 8.947 48.276 1.00 62.84 505 SER A N 1
ATOM 3707 C CA . SER A 1 505 ? 11.068 9.624 48.621 1.00 62.84 505 SER A CA 1
ATOM 3708 C C . SER A 1 505 ? 12.067 8.698 49.341 1.00 62.84 505 SER A C 1
ATOM 3710 O O . SER A 1 505 ? 11.883 8.309 50.495 1.00 62.84 505 SER A O 1
ATOM 3712 N N . GLY A 1 506 ? 13.167 8.369 48.655 1.00 66.81 506 GLY A N 1
ATOM 3713 C CA . GLY A 1 506 ? 14.321 7.669 49.225 1.00 66.81 506 GLY A CA 1
ATOM 3714 C C . GLY A 1 506 ? 14.312 6.139 49.139 1.00 66.81 506 GLY A C 1
ATOM 3715 O O . GLY A 1 506 ? 15.284 5.538 49.611 1.00 66.81 506 GLY A O 1
ATOM 3716 N N . ARG A 1 507 ? 13.296 5.509 48.530 1.00 70.94 507 ARG A N 1
ATOM 3717 C CA . ARG A 1 507 ? 13.270 4.055 48.303 1.00 70.94 507 ARG A CA 1
ATOM 3718 C C . ARG A 1 507 ? 14.222 3.666 47.167 1.00 70.94 507 ARG A C 1
ATOM 3720 O O . ARG A 1 507 ? 14.368 4.394 46.188 1.00 70.94 507 ARG A O 1
ATOM 3727 N N . ILE A 1 508 ? 14.927 2.549 47.351 1.00 74.69 508 ILE A N 1
ATOM 3728 C CA . ILE A 1 508 ? 15.806 1.953 46.341 1.00 74.69 508 ILE A CA 1
ATOM 3729 C C . ILE A 1 508 ? 15.010 0.850 45.645 1.00 74.69 508 ILE A C 1
ATOM 3731 O O . ILE A 1 508 ? 14.497 -0.040 46.326 1.00 74.69 508 ILE A O 1
ATOM 3735 N N . THR A 1 509 ? 14.924 0.916 44.323 1.00 78.06 509 THR A N 1
ATOM 3736 C CA . THR A 1 509 ? 14.294 -0.090 43.470 1.00 78.06 509 THR A CA 1
ATOM 3737 C C . THR A 1 509 ? 15.331 -0.731 42.555 1.00 78.06 509 THR A C 1
ATOM 3739 O O . THR A 1 509 ? 16.378 -0.141 42.271 1.00 78.06 509 THR A O 1
ATOM 3742 N N . ASN A 1 510 ? 15.059 -1.960 42.126 1.00 84.88 510 ASN A N 1
ATOM 3743 C CA . ASN A 1 510 ? 15.875 -2.627 41.124 1.00 84.88 510 ASN A CA 1
ATOM 3744 C C . ASN A 1 510 ? 15.380 -2.197 39.744 1.00 84.88 510 ASN A C 1
ATOM 3746 O O . ASN A 1 510 ? 14.179 -2.181 39.497 1.00 84.88 510 ASN A O 1
ATOM 3750 N N . VAL A 1 511 ? 16.306 -1.866 38.856 1.00 86.50 511 VAL A N 1
ATOM 3751 C CA . VAL A 1 511 ? 16.037 -1.537 37.458 1.00 86.50 511 VAL A CA 1
ATOM 3752 C C . VAL A 1 511 ? 16.815 -2.522 36.610 1.00 86.50 511 VAL A C 1
ATOM 3754 O O . VAL A 1 511 ? 18.000 -2.757 36.861 1.00 86.50 511 VAL A O 1
ATOM 3757 N N . GLU A 1 512 ? 16.147 -3.122 35.635 1.00 88.62 512 GLU A N 1
ATOM 3758 C CA . GLU A 1 512 ? 16.776 -3.988 34.647 1.00 88.62 512 GLU A CA 1
ATOM 3759 C C . GLU A 1 512 ? 16.906 -3.224 33.332 1.00 88.62 512 GLU A C 1
ATOM 3761 O O . GLU A 1 512 ? 15.905 -2.826 32.748 1.00 88.62 512 GLU A O 1
ATOM 3766 N N . LEU A 1 513 ? 18.142 -3.019 32.873 1.00 88.25 513 LEU A N 1
ATOM 3767 C CA . LEU A 1 513 ? 18.428 -2.633 31.495 1.00 88.25 513 LEU A CA 1
ATOM 3768 C C . LEU A 1 513 ? 18.532 -3.910 30.667 1.00 88.25 513 LEU A C 1
ATOM 3770 O O . LEU A 1 513 ? 19.422 -4.727 30.916 1.00 88.25 513 LEU A O 1
ATOM 3774 N N . HIS A 1 514 ? 17.663 -4.059 29.677 1.00 86.94 514 HIS A N 1
ATOM 3775 C CA . HIS A 1 514 ? 17.687 -5.157 28.721 1.00 86.94 514 HIS A CA 1
ATOM 3776 C C . HIS A 1 514 ? 18.051 -4.605 27.345 1.00 86.94 514 HIS A C 1
ATOM 3778 O O . HIS A 1 514 ? 17.295 -3.817 26.786 1.00 86.94 514 HIS A O 1
ATOM 3784 N N . ILE A 1 515 ? 19.206 -5.001 26.809 1.00 85.25 515 ILE A N 1
ATOM 3785 C CA . ILE A 1 515 ? 19.556 -4.731 25.412 1.00 85.25 515 ILE A CA 1
ATOM 3786 C C . ILE A 1 515 ? 18.908 -5.829 24.573 1.00 85.25 515 ILE A C 1
ATOM 3788 O O . ILE A 1 515 ? 19.252 -7.004 24.708 1.00 85.25 515 ILE A O 1
ATOM 3792 N N . VAL A 1 516 ? 17.935 -5.437 23.764 1.00 75.38 516 VAL A N 1
ATOM 3793 C CA . VAL A 1 516 ? 17.106 -6.326 22.947 1.00 75.38 516 VAL A CA 1
ATOM 3794 C C . VAL A 1 516 ? 17.809 -6.623 21.626 1.00 75.38 516 VAL A C 1
ATOM 3796 O O . VAL A 1 516 ? 17.904 -7.785 21.243 1.00 75.38 516 VAL A O 1
ATOM 3799 N N . ALA A 1 517 ? 18.396 -5.601 20.998 1.00 70.31 517 ALA A N 1
ATOM 3800 C CA . ALA A 1 517 ? 19.128 -5.738 19.743 1.00 70.31 517 ALA A CA 1
ATOM 3801 C C . ALA A 1 517 ? 20.396 -4.869 19.714 1.00 70.31 517 ALA A C 1
ATOM 3803 O O . ALA A 1 517 ? 20.492 -3.846 20.398 1.00 70.31 517 ALA A O 1
ATOM 3804 N N . LEU A 1 518 ? 21.373 -5.297 18.911 1.00 77.12 518 LEU A N 1
ATOM 3805 C CA . LEU A 1 518 ? 22.556 -4.528 18.522 1.00 77.12 518 LEU A CA 1
ATOM 3806 C C . LEU A 1 518 ? 22.701 -4.639 17.010 1.00 77.12 518 LEU A C 1
ATOM 3808 O O . LEU A 1 518 ? 22.868 -5.746 16.503 1.00 77.12 518 LEU A O 1
ATOM 3812 N N . ILE A 1 519 ? 22.690 -3.501 16.333 1.00 73.38 519 ILE A N 1
ATOM 3813 C CA . ILE A 1 519 ? 22.708 -3.390 14.878 1.00 73.38 519 ILE A CA 1
ATOM 3814 C C . ILE A 1 519 ? 23.932 -2.563 14.475 1.00 73.38 519 ILE A C 1
ATOM 3816 O O . ILE A 1 519 ? 24.268 -1.567 15.119 1.00 73.38 519 ILE A O 1
ATOM 3820 N N . THR A 1 520 ? 24.642 -2.989 13.442 1.00 72.75 520 THR A N 1
ATOM 3821 C CA . THR A 1 520 ? 25.782 -2.295 12.837 1.00 72.75 520 THR A CA 1
ATOM 3822 C C . THR A 1 520 ? 25.751 -2.486 11.332 1.00 72.75 520 THR A C 1
ATOM 3824 O O . THR A 1 520 ? 25.123 -3.414 10.857 1.00 72.75 520 THR A O 1
ATOM 3827 N N . ASP A 1 521 ? 26.564 -1.724 10.610 1.00 70.38 521 ASP A N 1
ATOM 3828 C CA . ASP A 1 521 ? 26.939 -2.052 9.229 1.00 70.38 521 ASP A CA 1
ATOM 3829 C C . ASP A 1 521 ? 27.450 -3.520 9.119 1.00 70.38 521 ASP A C 1
ATOM 3831 O O . ASP A 1 521 ? 28.171 -3.979 10.020 1.00 70.38 521 ASP A O 1
ATOM 3835 N N . PRO A 1 522 ? 27.114 -4.288 8.070 1.00 64.25 522 PRO A N 1
ATOM 3836 C CA . PRO A 1 522 ? 27.398 -5.715 8.001 1.00 64.25 522 PRO A CA 1
ATOM 3837 C C . PRO A 1 522 ? 28.824 -6.005 7.526 1.00 64.25 522 PRO A C 1
ATOM 3839 O O . PRO A 1 522 ? 29.289 -7.150 7.565 1.00 64.25 522 PRO A O 1
ATOM 3842 N N . VAL A 1 523 ? 29.584 -4.972 7.136 1.00 70.62 523 VAL A N 1
ATOM 3843 C CA . VAL A 1 523 ? 30.971 -5.104 6.666 1.00 70.62 523 VAL A CA 1
ATOM 3844 C C . VAL A 1 523 ? 31.946 -5.573 7.753 1.00 70.62 523 VAL A C 1
ATOM 3846 O O . VAL A 1 523 ? 33.117 -5.848 7.459 1.00 70.62 523 VAL A O 1
ATOM 3849 N N . TRP A 1 524 ? 31.518 -5.665 9.015 1.00 75.38 524 TRP A N 1
ATOM 3850 C CA . TRP A 1 524 ? 32.361 -6.108 10.123 1.00 75.38 524 TRP A CA 1
ATOM 3851 C C . TRP A 1 524 ? 32.385 -7.629 10.250 1.00 75.38 524 TRP A C 1
ATOM 3853 O O . TRP A 1 524 ? 31.381 -8.276 10.507 1.00 75.38 524 TRP A O 1
ATOM 3863 N N . ALA A 1 525 ? 33.587 -8.200 10.225 1.00 75.44 525 ALA A N 1
ATOM 3864 C CA . ALA A 1 525 ? 33.816 -9.606 10.555 1.00 75.44 525 ALA A CA 1
ATOM 3865 C C . ALA A 1 525 ? 33.652 -9.924 12.050 1.00 75.44 525 ALA A C 1
ATOM 3867 O O . ALA A 1 525 ? 33.743 -11.082 12.450 1.00 75.44 525 ALA A O 1
ATOM 3868 N N . GLY A 1 526 ? 33.491 -8.902 12.891 1.00 79.62 526 GLY A N 1
ATOM 3869 C CA . GLY A 1 526 ? 33.199 -9.052 14.310 1.00 79.62 526 GLY A CA 1
ATOM 3870 C C . GLY A 1 526 ? 32.958 -7.705 14.974 1.00 79.62 526 GLY A C 1
ATOM 3871 O O . GLY A 1 526 ? 33.726 -6.765 14.759 1.00 79.62 526 GLY A O 1
ATOM 3872 N N . VAL A 1 527 ? 31.933 -7.620 15.817 1.00 81.31 527 VAL A N 1
ATOM 3873 C CA . VAL A 1 527 ? 31.639 -6.434 16.627 1.00 81.31 527 VAL A CA 1
ATOM 3874 C C . VAL A 1 527 ? 31.795 -6.756 18.105 1.00 81.31 527 VAL A C 1
ATOM 3876 O O . VAL A 1 527 ? 31.389 -7.811 18.591 1.00 81.31 527 VAL A O 1
ATOM 3879 N N . TYR A 1 528 ? 32.415 -5.828 18.832 1.00 86.00 528 TYR A N 1
ATOM 3880 C CA . TYR A 1 528 ? 32.634 -5.935 20.268 1.00 86.00 528 TYR A CA 1
ATOM 3881 C C . TYR A 1 528 ? 32.124 -4.670 20.945 1.00 86.00 528 TYR A C 1
ATOM 3883 O O . TYR A 1 528 ? 32.727 -3.600 20.823 1.00 86.00 528 TYR A O 1
ATOM 3891 N N . CYS A 1 529 ? 31.031 -4.812 21.682 1.00 87.81 529 CYS A N 1
ATOM 3892 C CA . CYS A 1 529 ? 30.390 -3.751 22.434 1.00 87.81 529 CYS A CA 1
ATOM 3893 C C . CYS A 1 529 ? 30.464 -4.007 23.935 1.00 87.81 529 CYS A C 1
ATOM 3895 O O . CYS A 1 529 ? 30.503 -5.146 24.411 1.00 87.81 529 CYS A O 1
ATOM 3897 N N . TYR A 1 530 ? 30.459 -2.918 24.693 1.00 89.38 530 TYR A N 1
ATOM 3898 C CA . TYR A 1 530 ? 30.403 -2.963 26.144 1.00 89.38 530 TYR A CA 1
ATOM 3899 C C . TYR A 1 530 ? 29.361 -1.977 26.645 1.00 89.38 530 TYR A C 1
ATOM 3901 O O . TYR A 1 530 ? 29.442 -0.786 26.347 1.00 89.38 530 TYR A O 1
ATOM 3909 N N . ALA A 1 531 ? 28.406 -2.478 27.426 1.00 88.81 531 ALA A N 1
ATOM 3910 C CA . ALA A 1 531 ? 27.474 -1.659 28.181 1.00 88.81 531 ALA A CA 1
ATOM 3911 C C . ALA A 1 531 ? 27.978 -1.478 29.619 1.00 88.81 531 ALA A C 1
ATOM 3913 O O . ALA A 1 531 ? 28.400 -2.423 30.291 1.00 88.81 531 ALA A O 1
ATOM 3914 N N . GLN A 1 532 ? 27.944 -0.242 30.096 1.00 88.44 532 GLN A N 1
ATOM 3915 C CA . GLN A 1 532 ? 28.440 0.168 31.397 1.00 88.44 532 GLN A CA 1
ATOM 3916 C C . GLN A 1 532 ? 27.412 1.059 32.091 1.00 88.44 532 GLN A C 1
ATOM 3918 O O . GLN A 1 532 ? 26.994 2.084 31.553 1.00 88.44 532 GLN A O 1
ATOM 3923 N N . ILE A 1 533 ? 27.073 0.712 33.333 1.00 87.06 533 ILE A N 1
ATOM 3924 C CA . ILE A 1 533 ? 26.328 1.595 34.233 1.00 87.06 533 ILE A CA 1
ATOM 3925 C C . ILE A 1 533 ? 27.345 2.446 35.013 1.00 87.06 533 ILE A C 1
ATOM 3927 O O . ILE A 1 533 ? 28.205 1.882 35.701 1.00 87.06 533 ILE A O 1
ATOM 3931 N N . PRO A 1 534 ? 27.303 3.789 34.930 1.00 80.56 534 PRO A N 1
ATOM 3932 C CA . PRO A 1 534 ? 28.187 4.656 35.697 1.00 80.56 534 PRO A CA 1
ATOM 3933 C C . PRO A 1 534 ? 28.101 4.357 37.199 1.00 80.56 534 PRO A C 1
ATOM 3935 O O . PRO A 1 534 ? 27.023 4.310 37.783 1.00 80.56 534 PRO A O 1
ATOM 3938 N N . GLY A 1 535 ? 29.254 4.142 37.834 1.00 74.31 535 GLY A N 1
ATOM 3939 C CA . GLY A 1 535 ? 29.336 3.807 39.261 1.00 74.31 535 GLY A CA 1
ATOM 3940 C C . GLY A 1 535 ? 29.273 2.310 39.588 1.00 74.31 535 GLY A C 1
ATOM 3941 O O . GLY A 1 535 ? 29.546 1.949 40.731 1.00 74.31 535 GLY A O 1
ATOM 3942 N N . GLN A 1 536 ? 29.001 1.437 38.611 1.00 76.44 536 GLN A N 1
ATOM 3943 C CA . GLN A 1 536 ? 29.127 -0.016 38.765 1.00 76.44 536 GLN A CA 1
ATOM 3944 C C . GLN A 1 536 ? 30.479 -0.512 38.211 1.00 76.44 536 GLN A C 1
ATOM 3946 O O . GLN A 1 536 ? 30.948 -0.014 37.185 1.00 76.44 536 GLN A O 1
ATOM 3951 N N . PRO A 1 537 ? 31.137 -1.491 38.863 1.00 68.50 537 PRO A N 1
ATOM 3952 C CA . PRO A 1 537 ? 32.420 -2.031 38.404 1.00 68.50 537 PRO A CA 1
ATOM 3953 C C . PRO A 1 537 ? 32.283 -3.039 37.249 1.00 68.50 537 PRO A C 1
ATOM 3955 O O . PRO A 1 537 ? 33.281 -3.407 36.634 1.00 68.50 537 PRO A O 1
ATOM 3958 N N . THR A 1 538 ? 31.070 -3.519 36.974 1.00 69.25 538 THR A N 1
ATOM 3959 C CA . THR A 1 538 ? 30.778 -4.543 35.967 1.00 69.25 538 THR A CA 1
ATOM 3960 C C . THR A 1 538 ? 30.424 -3.915 34.622 1.00 69.25 538 THR A C 1
ATOM 3962 O O . THR A 1 538 ? 29.516 -3.090 34.544 1.00 69.25 538 THR A O 1
ATOM 3965 N N . MET A 1 539 ? 31.115 -4.341 33.562 1.00 78.56 539 MET A N 1
ATOM 3966 C CA . MET A 1 539 ? 30.735 -4.066 32.174 1.00 78.56 539 MET A CA 1
ATOM 3967 C C . MET A 1 539 ? 30.080 -5.313 31.588 1.00 78.56 539 MET A C 1
ATOM 3969 O O . MET A 1 539 ? 30.605 -6.419 31.745 1.00 78.56 539 MET A O 1
ATOM 3973 N N . LEU A 1 540 ? 28.949 -5.130 30.917 1.00 81.06 540 LEU A N 1
ATOM 3974 C CA . LEU A 1 540 ? 28.304 -6.171 30.135 1.00 81.06 540 LEU A CA 1
ATOM 3975 C C . LEU A 1 540 ? 28.945 -6.195 28.752 1.00 81.06 540 LEU A C 1
ATOM 3977 O O . LEU A 1 540 ? 28.952 -5.179 28.064 1.00 81.06 540 LEU A O 1
ATOM 3981 N N . ARG A 1 541 ? 29.499 -7.337 28.351 1.00 82.94 541 ARG A N 1
ATOM 3982 C CA . ARG A 1 541 ? 29.996 -7.528 26.988 1.00 82.94 541 ARG A CA 1
ATOM 3983 C C . ARG A 1 541 ? 28.846 -7.976 26.095 1.00 82.94 541 ARG A C 1
ATOM 3985 O O . ARG A 1 541 ? 28.135 -8.907 26.456 1.00 82.94 541 ARG A O 1
ATOM 3992 N N . LEU A 1 542 ? 28.732 -7.344 24.938 1.00 76.81 542 LEU A N 1
ATOM 3993 C CA . LEU A 1 542 ? 27.739 -7.624 23.913 1.00 76.81 542 LEU A CA 1
ATOM 3994 C C . LEU A 1 542 ? 28.485 -7.798 22.583 1.00 76.81 542 LEU A C 1
ATOM 3996 O O . LEU A 1 542 ? 29.220 -6.880 22.211 1.00 76.81 542 LEU A O 1
ATOM 4000 N N . PRO A 1 543 ? 28.355 -8.917 21.853 1.00 68.62 543 PRO A N 1
ATOM 4001 C CA . PRO A 1 543 ? 27.787 -10.237 22.195 1.00 68.62 543 PRO A CA 1
ATOM 4002 C C . PRO A 1 543 ? 28.586 -11.079 23.218 1.00 68.62 543 PRO A C 1
ATOM 4004 O O . PRO A 1 543 ? 29.774 -10.838 23.445 1.00 68.62 543 PRO A O 1
ATOM 4007 N N . GLU A 1 544 ? 27.963 -12.118 23.802 1.00 66.69 544 GLU A N 1
ATOM 4008 C CA . GLU A 1 544 ? 28.576 -12.983 24.838 1.00 66.69 544 GLU A CA 1
ATOM 4009 C C . GLU A 1 544 ? 29.700 -13.923 24.329 1.00 66.69 544 GLU A C 1
ATOM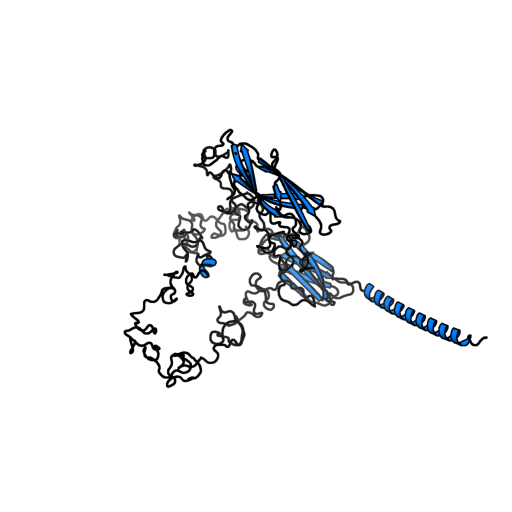 4011 O O . GLU A 1 544 ? 30.615 -14.240 25.095 1.00 66.69 544 GLU A O 1
ATOM 4016 N N . ARG A 1 545 ? 29.672 -14.390 23.068 1.00 58.75 545 ARG A N 1
ATOM 4017 C CA . ARG A 1 545 ? 30.650 -15.371 22.535 1.00 58.75 545 ARG A CA 1
ATOM 4018 C C . ARG A 1 545 ? 31.866 -14.725 21.860 1.00 58.75 545 ARG A C 1
ATOM 4020 O O . ARG A 1 545 ? 31.778 -13.678 21.236 1.00 58.75 545 ARG A O 1
ATOM 4027 N N . ASP A 1 546 ? 33.015 -15.398 21.976 1.00 50.25 546 ASP A N 1
ATOM 4028 C CA . ASP A 1 546 ? 34.330 -14.842 21.628 1.00 50.25 546 ASP A CA 1
ATOM 4029 C C . ASP A 1 546 ? 34.687 -14.807 20.132 1.00 50.25 546 ASP A C 1
ATOM 4031 O O . ASP A 1 546 ? 35.631 -14.110 19.781 1.00 50.25 546 ASP A O 1
ATOM 4035 N N . TRP A 1 547 ? 34.003 -15.538 19.250 1.00 46.94 547 TRP A N 1
ATOM 4036 C CA . TRP A 1 547 ? 34.344 -15.585 17.820 1.00 46.94 547 TRP A CA 1
ATOM 4037 C C . TRP A 1 547 ? 33.077 -15.881 17.021 1.00 46.94 547 TRP A C 1
ATOM 4039 O O . TRP A 1 547 ? 32.556 -16.994 17.102 1.00 46.94 547 TRP A O 1
ATOM 4049 N N . LEU A 1 548 ? 32.581 -14.904 16.268 1.00 45.41 548 LEU A N 1
ATOM 4050 C CA . LEU A 1 548 ? 31.463 -15.077 15.347 1.00 45.41 548 LEU A CA 1
ATOM 4051 C C . LEU A 1 548 ? 31.845 -14.400 14.035 1.00 45.41 548 LEU A C 1
ATOM 4053 O O . LEU A 1 548 ? 31.734 -13.189 13.894 1.00 45.41 548 LEU A O 1
ATOM 4057 N N . PHE A 1 549 ? 32.345 -15.208 13.099 1.00 50.12 549 PHE A N 1
ATOM 4058 C CA . PHE A 1 549 ? 32.149 -14.920 11.686 1.00 50.12 549 PHE A CA 1
ATOM 4059 C C . PHE A 1 549 ? 30.656 -15.112 11.440 1.00 50.12 549 PHE A C 1
ATOM 4061 O O . PHE A 1 549 ? 30.218 -16.240 11.202 1.00 50.12 549 PHE A O 1
ATOM 4068 N N . ASP A 1 550 ? 29.891 -14.045 11.613 1.00 46.06 550 ASP A N 1
ATOM 4069 C CA . ASP A 1 550 ? 28.511 -14.010 11.160 1.00 46.06 550 ASP A CA 1
ATOM 4070 C C . ASP A 1 550 ? 28.492 -13.557 9.701 1.00 46.06 550 ASP A C 1
ATOM 4072 O O . ASP A 1 550 ? 29.321 -12.738 9.289 1.00 46.06 550 ASP A O 1
ATOM 4076 N N . ARG A 1 551 ? 27.604 -14.132 8.893 1.00 48.16 551 ARG A N 1
ATOM 4077 C CA . ARG A 1 551 ? 27.441 -13.715 7.498 1.00 48.16 551 ARG A CA 1
ATOM 4078 C C . ARG A 1 551 ? 26.539 -12.491 7.470 1.00 48.16 551 ARG A C 1
ATOM 4080 O O . ARG A 1 551 ? 25.396 -12.582 7.064 1.00 48.16 551 ARG A O 1
ATOM 4087 N N . GLY A 1 552 ? 27.104 -11.377 7.915 1.00 50.19 552 GLY A N 1
ATOM 4088 C CA . GLY A 1 552 ? 26.783 -10.067 7.377 1.00 50.19 552 GLY A CA 1
ATOM 4089 C C . GLY A 1 552 ? 25.357 -9.566 7.545 1.00 50.19 552 GLY A C 1
ATOM 4090 O O . GLY A 1 552 ? 25.004 -8.773 6.710 1.00 50.19 552 GLY A O 1
ATOM 4091 N N . SER A 1 553 ? 24.575 -9.936 8.567 1.00 54.84 553 SER A N 1
ATOM 4092 C CA . SER A 1 553 ? 23.232 -9.351 8.768 1.00 54.84 553 SER A CA 1
ATOM 4093 C C . SER A 1 553 ? 23.208 -8.003 9.499 1.00 54.84 553 SER A C 1
ATOM 4095 O O . SER A 1 553 ? 22.150 -7.480 9.824 1.00 54.84 553 SER A O 1
ATOM 4097 N N . GLY A 1 554 ? 24.363 -7.497 9.942 1.00 61.09 554 GLY A N 1
ATOM 4098 C CA . GLY A 1 554 ? 24.446 -6.281 10.762 1.00 61.09 554 GLY A CA 1
ATOM 4099 C C . GLY A 1 554 ? 23.853 -6.393 12.182 1.00 61.09 554 GLY A C 1
ATOM 4100 O O . GLY A 1 554 ? 24.344 -5.739 13.103 1.00 61.09 554 GLY A O 1
ATOM 4101 N N . ALA A 1 555 ? 22.868 -7.265 12.410 1.00 59.41 555 ALA A N 1
ATOM 4102 C CA . ALA A 1 555 ? 22.240 -7.581 13.685 1.00 59.41 555 ALA A CA 1
ATOM 4103 C C . ALA A 1 555 ? 22.988 -8.697 14.431 1.00 59.41 555 ALA A C 1
ATOM 4105 O O . ALA A 1 555 ? 23.205 -9.790 13.911 1.00 59.41 555 ALA A O 1
ATOM 4106 N N . TRP A 1 556 ? 23.359 -8.445 15.687 1.00 63.34 556 TRP A N 1
ATOM 4107 C CA . TRP A 1 556 ? 24.203 -9.349 16.466 1.00 63.34 556 TRP A CA 1
ATOM 4108 C C . TRP A 1 556 ? 23.415 -10.093 17.542 1.00 63.34 556 TRP A C 1
ATOM 4110 O O . TRP A 1 556 ? 22.838 -9.483 18.443 1.00 63.34 556 TRP A O 1
ATOM 4120 N N . ASN A 1 557 ? 23.489 -11.427 17.534 1.00 66.50 557 ASN A N 1
ATOM 4121 C CA . ASN A 1 557 ? 22.935 -12.249 18.611 1.00 66.50 557 ASN A CA 1
ATOM 4122 C C . ASN A 1 557 ? 23.657 -11.962 19.938 1.00 66.50 557 ASN A C 1
ATOM 4124 O O . ASN A 1 557 ? 24.806 -12.357 20.137 1.00 66.50 557 ASN A O 1
ATOM 4128 N N . LEU A 1 558 ? 22.966 -11.311 20.873 1.00 71.38 558 LEU A N 1
ATOM 4129 C CA . LEU A 1 558 ? 23.542 -10.846 22.138 1.00 71.38 558 LEU A CA 1
ATOM 4130 C C . LEU A 1 558 ? 23.845 -11.975 23.136 1.00 71.38 558 LEU A C 1
ATOM 4132 O O . LEU A 1 558 ? 24.612 -11.774 24.084 1.00 71.38 558 LEU A O 1
ATOM 4136 N N . GLY A 1 559 ? 23.313 -13.176 22.905 1.00 68.38 559 GLY A N 1
ATOM 4137 C CA . GLY A 1 559 ? 23.420 -14.309 23.815 1.00 68.38 559 GLY A CA 1
ATOM 4138 C C . GLY A 1 559 ? 22.607 -14.120 25.099 1.00 68.38 559 GLY A C 1
ATOM 4139 O O . GLY A 1 559 ? 21.701 -13.298 25.180 1.00 68.38 559 GLY A O 1
ATOM 4140 N N . SER A 1 560 ? 22.941 -14.893 26.135 1.00 69.38 560 SER A N 1
ATOM 4141 C CA . SER A 1 560 ? 22.178 -14.918 27.394 1.00 69.38 560 SER A CA 1
ATOM 4142 C C . SER A 1 560 ? 22.522 -13.775 28.357 1.00 69.38 560 SER A C 1
ATOM 4144 O O . SER A 1 560 ? 21.845 -13.575 29.365 1.00 69.38 560 SER A O 1
ATOM 4146 N N . ARG A 1 561 ? 23.587 -13.016 28.065 1.00 71.31 561 ARG A N 1
ATOM 4147 C CA . ARG A 1 561 ? 24.061 -11.875 28.862 1.00 71.31 561 ARG A CA 1
ATOM 4148 C C . ARG A 1 561 ? 23.770 -10.549 28.170 1.00 71.31 561 ARG A C 1
ATOM 4150 O O . ARG A 1 561 ? 24.683 -9.784 27.880 1.00 71.31 561 ARG A O 1
ATOM 4157 N N . ASN A 1 562 ? 22.496 -10.262 27.955 1.00 81.25 562 ASN A N 1
ATOM 4158 C CA . ASN A 1 562 ? 22.026 -9.001 27.385 1.00 81.25 562 ASN A CA 1
ATOM 4159 C C . ASN A 1 562 ? 21.270 -8.119 28.404 1.00 81.25 562 ASN A C 1
ATOM 4161 O O . ASN A 1 562 ? 20.683 -7.103 28.040 1.00 81.25 562 ASN A O 1
ATOM 4165 N N . ARG A 1 563 ? 21.305 -8.486 29.694 1.00 86.81 563 ARG A N 1
ATOM 4166 C CA . ARG A 1 563 ? 20.615 -7.791 30.792 1.00 86.81 563 ARG A CA 1
ATOM 4167 C C . ARG A 1 563 ? 21.578 -7.341 31.884 1.00 86.81 563 ARG A C 1
ATOM 4169 O O . ARG A 1 563 ? 22.493 -8.077 32.259 1.00 86.81 563 ARG A O 1
ATOM 4176 N N . VAL A 1 564 ? 21.343 -6.153 32.435 1.00 85.56 564 VAL A N 1
ATOM 4177 C CA . VAL A 1 564 ? 22.018 -5.645 33.635 1.00 85.56 564 VAL A CA 1
ATOM 4178 C C . VAL A 1 564 ? 20.981 -5.152 34.628 1.00 85.56 564 VAL A C 1
ATOM 4180 O O . VAL A 1 564 ? 20.294 -4.167 34.374 1.00 85.56 564 VAL A O 1
ATOM 4183 N N . THR A 1 565 ? 20.924 -5.783 35.797 1.00 86.44 565 THR A N 1
ATOM 4184 C CA . THR A 1 565 ? 20.127 -5.287 36.921 1.00 86.44 565 THR A CA 1
ATOM 4185 C C . THR A 1 565 ? 20.991 -4.426 37.837 1.00 86.44 565 THR A C 1
ATOM 4187 O O . THR A 1 565 ? 22.082 -4.833 38.243 1.00 86.44 565 THR A O 1
ATOM 4190 N N . PHE A 1 566 ? 20.509 -3.242 38.199 1.00 84.94 566 PHE A N 1
ATOM 4191 C CA . PHE A 1 566 ? 21.174 -2.345 39.141 1.00 84.94 566 PHE A CA 1
ATOM 4192 C C . PHE A 1 566 ? 20.153 -1.620 40.019 1.00 84.94 566 PHE A C 1
ATOM 4194 O O . PHE A 1 566 ? 18.984 -1.487 39.674 1.00 84.94 566 PHE A O 1
ATOM 4201 N N . ALA A 1 567 ? 20.591 -1.186 41.199 1.00 83.75 567 ALA A N 1
ATOM 4202 C CA . ALA A 1 567 ? 19.720 -0.563 42.187 1.00 83.75 567 ALA A CA 1
ATOM 4203 C C . ALA A 1 567 ? 19.794 0.968 42.090 1.00 83.75 567 ALA A C 1
ATOM 4205 O O . ALA A 1 567 ? 20.884 1.535 42.200 1.00 83.75 567 ALA A O 1
ATOM 4206 N N . MET A 1 568 ? 18.646 1.628 41.934 1.00 79.19 568 MET A N 1
ATOM 4207 C CA . MET A 1 568 ? 18.523 3.087 41.839 1.00 79.19 568 MET A CA 1
ATOM 4208 C C . MET A 1 568 ? 17.475 3.631 42.800 1.00 79.19 568 MET A C 1
ATOM 4210 O O . MET A 1 568 ? 16.610 2.908 43.283 1.00 79.19 568 MET A O 1
ATOM 4214 N N . ARG A 1 569 ? 17.565 4.926 43.115 1.00 75.38 569 ARG A N 1
ATOM 4215 C CA . ARG A 1 569 ? 16.511 5.613 43.872 1.00 75.38 569 ARG A CA 1
ATOM 4216 C C . ARG A 1 569 ? 15.343 5.917 42.938 1.00 75.38 569 ARG A C 1
ATOM 4218 O O . ARG A 1 569 ? 15.595 6.332 41.815 1.00 75.38 569 ARG A O 1
ATOM 4225 N N . GLU A 1 570 ? 14.110 5.779 43.421 1.00 66.19 570 GLU A N 1
ATOM 4226 C CA . GLU A 1 570 ? 12.884 6.040 42.634 1.00 66.19 570 GLU A CA 1
ATOM 4227 C C . GLU A 1 570 ? 12.754 7.501 42.153 1.00 66.19 570 GLU A C 1
ATOM 4229 O O . GLU A 1 570 ? 11.985 7.782 41.258 1.00 66.19 570 GLU A O 1
ATOM 4234 N N . ASN A 1 571 ? 13.550 8.438 42.680 1.00 64.88 571 ASN A N 1
ATOM 4235 C CA . ASN A 1 571 ? 13.637 9.825 42.198 1.00 64.88 571 ASN A CA 1
ATOM 4236 C C . ASN A 1 571 ? 14.967 10.147 41.487 1.00 64.88 571 ASN A C 1
ATOM 4238 O O . ASN A 1 571 ? 15.379 11.307 41.403 1.00 64.88 571 ASN A O 1
ATOM 4242 N N . GLY A 1 572 ? 15.718 9.115 41.105 1.00 67.69 572 GLY A N 1
ATOM 4243 C CA . GLY A 1 572 ? 17.051 9.223 40.528 1.00 67.69 572 GLY A CA 1
ATOM 4244 C C . GLY A 1 572 ? 17.047 9.018 39.018 1.00 67.69 572 GLY A C 1
ATOM 4245 O O . GLY A 1 572 ? 16.267 8.242 38.487 1.00 67.69 572 GLY A O 1
ATOM 4246 N N . GLN A 1 573 ? 17.983 9.674 38.336 1.00 79.06 573 GLN A N 1
ATOM 4247 C CA . GLN A 1 573 ? 18.260 9.410 36.928 1.00 79.06 573 GLN A CA 1
ATOM 4248 C C . GLN A 1 573 ? 19.174 8.192 36.779 1.00 79.06 573 GLN A C 1
ATOM 4250 O O . GLN A 1 573 ? 20.228 8.115 37.420 1.00 79.06 573 GLN A O 1
ATOM 4255 N N . ALA A 1 574 ? 18.786 7.262 35.914 1.00 82.56 574 ALA A N 1
ATOM 4256 C CA . ALA A 1 574 ? 19.579 6.114 35.520 1.00 82.56 574 ALA A CA 1
ATOM 4257 C C . ALA A 1 574 ? 20.280 6.374 34.195 1.00 82.56 574 ALA A C 1
ATOM 4259 O O . ALA A 1 574 ? 19.647 6.479 33.152 1.00 82.56 574 ALA A O 1
ATOM 4260 N N . SER A 1 575 ? 21.607 6.460 34.237 1.00 86.56 575 SER A N 1
ATOM 4261 C CA . SER A 1 575 ? 22.409 6.554 33.024 1.00 86.56 575 SER A CA 1
ATOM 4262 C C . SER A 1 575 ? 23.029 5.215 32.675 1.00 86.56 575 SER A C 1
ATOM 4264 O O . SER A 1 575 ? 23.448 4.463 33.556 1.00 86.56 575 SER A O 1
ATOM 4266 N N . PHE A 1 576 ? 23.182 4.958 31.386 1.00 90.50 576 PHE A N 1
ATOM 4267 C CA . PHE A 1 576 ? 24.037 3.895 30.891 1.00 90.50 576 PHE A CA 1
ATOM 4268 C C . PHE A 1 576 ? 24.856 4.391 29.705 1.00 90.50 576 PHE A C 1
ATOM 4270 O O . PHE A 1 576 ? 24.531 5.386 29.050 1.00 90.50 576 PHE A O 1
ATOM 4277 N N . LYS A 1 577 ? 25.963 3.698 29.462 1.00 92.06 577 LYS A N 1
ATOM 4278 C CA . LYS A 1 577 ? 26.863 3.958 28.350 1.00 92.06 577 LYS A CA 1
ATOM 4279 C C . LYS A 1 577 ? 27.097 2.670 27.579 1.00 92.06 577 LYS A C 1
ATOM 4281 O O . LYS A 1 577 ? 27.500 1.684 28.186 1.00 92.06 577 LYS A O 1
ATOM 4286 N N . VAL A 1 578 ? 26.920 2.698 26.264 1.00 91.75 578 VAL A N 1
ATOM 4287 C CA . VAL A 1 578 ? 27.323 1.609 25.365 1.00 91.75 578 VAL A CA 1
ATOM 4288 C C . VAL A 1 578 ? 28.358 2.124 24.385 1.00 91.75 578 VAL A C 1
ATOM 4290 O O . VAL A 1 578 ? 28.239 3.232 23.872 1.00 91.75 578 VAL A O 1
ATOM 4293 N N . PHE A 1 579 ? 29.409 1.355 24.148 1.00 92.50 579 PHE A N 1
ATOM 4294 C CA . PHE A 1 579 ? 30.453 1.723 23.200 1.00 92.50 579 PHE A CA 1
ATOM 4295 C C . PHE A 1 579 ? 30.952 0.490 22.455 1.00 92.50 579 PHE A C 1
ATOM 4297 O O . PHE A 1 579 ? 31.073 -0.586 23.046 1.00 92.50 579 PHE A O 1
ATOM 4304 N N . CYS A 1 580 ? 31.226 0.661 21.162 1.00 90.88 580 CYS A N 1
ATOM 4305 C CA . CYS A 1 580 ? 31.397 -0.443 20.223 1.00 90.88 580 CYS A CA 1
ATOM 4306 C C . CYS A 1 580 ? 32.604 -0.261 19.296 1.00 90.88 580 CYS A C 1
ATOM 4308 O O . CYS A 1 580 ? 32.958 0.857 18.896 1.00 90.88 580 CYS A O 1
ATOM 4310 N N . TRP A 1 581 ? 33.204 -1.386 18.906 1.00 91.31 581 TRP A N 1
ATOM 4311 C CA . TRP A 1 581 ? 34.226 -1.466 17.862 1.00 91.31 581 TRP A CA 1
ATOM 4312 C C . TRP A 1 581 ? 33.905 -2.566 16.860 1.00 91.31 581 TRP A C 1
ATOM 4314 O O . TRP A 1 581 ? 33.498 -3.656 17.255 1.00 91.31 581 TRP A O 1
ATOM 4324 N N . GLY A 1 582 ? 34.174 -2.286 15.588 1.00 87.44 582 GLY A N 1
ATOM 4325 C CA . GLY A 1 582 ? 34.092 -3.244 14.493 1.00 87.44 582 GLY A CA 1
ATOM 4326 C C . GLY A 1 582 ? 35.479 -3.715 14.054 1.00 87.44 582 GLY A C 1
ATOM 4327 O O . GLY A 1 582 ? 36.434 -2.931 13.998 1.00 87.44 582 GLY A O 1
ATOM 4328 N N . GLN A 1 583 ? 35.599 -5.006 13.754 1.00 85.62 583 GLN A N 1
ATOM 4329 C CA . GLN A 1 583 ? 36.788 -5.657 13.213 1.00 85.62 583 GLN A CA 1
ATOM 4330 C C . GLN A 1 583 ? 36.556 -6.002 11.734 1.00 85.62 583 GLN A C 1
ATOM 4332 O O . GLN A 1 583 ? 35.650 -6.774 11.437 1.00 85.62 583 GLN A O 1
ATOM 4337 N N . PRO A 1 584 ? 37.355 -5.468 10.794 1.00 79.88 584 PRO A N 1
ATOM 4338 C CA . PRO A 1 584 ? 37.250 -5.831 9.380 1.00 79.88 584 PRO A CA 1
ATOM 4339 C C . PRO A 1 584 ? 37.619 -7.298 9.109 1.00 79.88 584 PRO A C 1
ATOM 4341 O O . PRO A 1 584 ? 38.408 -7.894 9.848 1.00 79.88 584 PRO A O 1
ATOM 4344 N N . TRP A 1 585 ? 37.145 -7.840 7.981 1.00 69.44 585 TRP A N 1
ATOM 4345 C CA . TRP A 1 585 ? 37.457 -9.189 7.466 1.00 69.44 585 TRP A CA 1
ATOM 4346 C C . TRP A 1 585 ? 38.948 -9.468 7.271 1.00 69.44 585 TRP A C 1
ATOM 4348 O O . TRP A 1 585 ? 39.407 -10.609 7.355 1.00 69.44 585 TRP A O 1
ATOM 4358 N N . SER A 1 586 ? 39.734 -8.421 7.046 1.00 75.19 586 SER A N 1
ATOM 4359 C CA . SER A 1 586 ? 41.182 -8.523 6.995 1.00 75.19 586 SER A CA 1
ATOM 4360 C C . SER A 1 586 ? 41.754 -8.548 8.412 1.00 75.19 586 SER A C 1
ATOM 4362 O O . SER A 1 586 ? 41.833 -7.520 9.080 1.00 75.19 586 SER A O 1
ATOM 4364 N N . ALA A 1 587 ? 42.240 -9.712 8.858 1.00 61.16 587 ALA A N 1
ATOM 4365 C CA . ALA A 1 587 ? 42.890 -9.875 10.166 1.00 61.16 587 ALA A CA 1
ATOM 4366 C C . ALA A 1 587 ? 44.146 -8.990 10.363 1.00 61.16 587 ALA A C 1
ATOM 4368 O O . ALA A 1 587 ? 44.685 -8.913 11.465 1.00 61.16 587 ALA A O 1
ATOM 4369 N N . SER A 1 588 ? 44.638 -8.340 9.300 1.00 64.25 588 SER A N 1
ATOM 4370 C CA . SER A 1 588 ? 45.734 -7.365 9.351 1.00 64.25 588 SER A CA 1
ATOM 4371 C C . SER A 1 588 ? 45.281 -5.913 9.547 1.00 64.25 588 SER A C 1
ATOM 4373 O O . SER A 1 588 ? 46.128 -5.045 9.753 1.00 64.25 588 SER A O 1
ATOM 4375 N N . GLU A 1 589 ? 43.979 -5.632 9.465 1.00 74.81 589 GLU A N 1
ATOM 4376 C CA . GLU A 1 589 ? 43.420 -4.304 9.712 1.00 74.81 589 GLU A CA 1
ATOM 4377 C C . GLU A 1 589 ? 43.053 -4.113 11.187 1.00 74.81 589 GLU A C 1
ATOM 4379 O O . GLU A 1 589 ? 42.563 -5.022 11.859 1.00 74.81 589 GLU A O 1
ATOM 4384 N N . PHE A 1 590 ? 43.306 -2.906 11.698 1.00 80.94 590 PHE A N 1
ATOM 4385 C CA . PHE A 1 590 ? 42.962 -2.538 13.069 1.00 80.94 590 PHE A CA 1
ATOM 4386 C C . PHE A 1 590 ? 41.450 -2.352 13.223 1.00 80.94 590 PHE A C 1
ATOM 4388 O O . PHE A 1 590 ? 40.791 -1.832 12.318 1.00 80.94 590 PHE A O 1
ATOM 4395 N N . SER A 1 591 ? 40.925 -2.707 14.398 1.00 83.94 591 SER A N 1
ATOM 4396 C CA . SER A 1 591 ? 39.540 -2.417 14.757 1.00 83.94 591 SER A CA 1
ATOM 4397 C C . SER A 1 591 ? 39.270 -0.911 14.752 1.00 83.94 591 SER A C 1
ATOM 4399 O O . SER A 1 591 ? 40.131 -0.091 15.096 1.00 83.94 591 SER A O 1
ATOM 4401 N N . ARG A 1 592 ? 38.058 -0.535 14.344 1.00 88.44 592 ARG A N 1
ATOM 4402 C CA . ARG A 1 592 ? 37.617 0.862 14.255 1.00 88.44 592 ARG A CA 1
ATOM 4403 C C . ARG A 1 592 ? 36.457 1.091 15.214 1.00 88.44 592 ARG A C 1
ATOM 4405 O O . ARG A 1 592 ? 35.661 0.193 15.461 1.00 88.44 592 ARG A O 1
ATOM 4412 N N . THR A 1 593 ? 36.385 2.282 15.802 1.00 90.44 593 THR A N 1
ATOM 4413 C CA . THR A 1 593 ? 35.287 2.635 16.715 1.00 90.44 593 THR A CA 1
ATOM 4414 C C . THR A 1 593 ? 34.010 2.920 15.930 1.00 90.44 593 THR A C 1
ATOM 4416 O O . THR A 1 593 ? 34.034 3.721 14.997 1.00 90.44 593 THR A O 1
ATOM 4419 N N . LEU A 1 594 ? 32.910 2.280 16.323 1.00 84.69 594 LEU A N 1
ATOM 4420 C CA . LEU A 1 594 ? 31.581 2.515 15.744 1.00 84.69 594 LEU A CA 1
ATOM 4421 C C . LEU A 1 594 ? 30.847 3.665 16.442 1.00 84.69 594 LEU A C 1
ATOM 4423 O O . LEU A 1 594 ? 29.831 4.136 15.957 1.00 84.69 594 LEU A O 1
ATOM 4427 N N . GLY A 1 595 ? 31.390 4.146 17.563 1.00 90.44 595 GLY A N 1
ATOM 4428 C CA . GLY A 1 595 ? 30.872 5.273 18.327 1.00 90.44 595 GLY A CA 1
ATOM 4429 C C . GLY A 1 595 ? 30.616 4.927 19.790 1.00 90.44 595 GLY A C 1
ATOM 4430 O O . GLY A 1 595 ? 31.007 3.866 20.292 1.00 90.44 595 GLY A O 1
ATOM 4431 N N . GLU A 1 596 ? 29.909 5.829 20.465 1.00 92.94 596 GLU A N 1
ATOM 4432 C CA . GLU A 1 596 ? 29.359 5.610 21.800 1.00 92.94 596 GLU A CA 1
ATOM 4433 C C . GLU A 1 596 ? 27.940 6.175 21.920 1.00 92.94 596 GLU A C 1
ATOM 4435 O O . GLU A 1 596 ? 27.604 7.189 21.312 1.00 92.94 596 GLU A O 1
ATOM 4440 N N . VAL A 1 597 ? 27.130 5.515 22.742 1.00 88.62 597 VAL A N 1
ATOM 4441 C CA . VAL A 1 597 ? 25.789 5.921 23.150 1.00 88.62 597 VAL A CA 1
ATOM 4442 C C . VAL A 1 597 ? 25.821 6.187 24.645 1.00 88.62 597 VAL A C 1
ATOM 4444 O O . VAL A 1 597 ? 26.258 5.343 25.429 1.00 88.62 597 VAL A O 1
ATOM 4447 N N . ILE A 1 598 ? 25.340 7.360 25.047 1.00 91.44 598 ILE A N 1
ATOM 4448 C CA . ILE A 1 598 ? 25.078 7.696 26.446 1.00 91.44 598 ILE A CA 1
ATOM 4449 C C . ILE A 1 598 ? 23.612 8.102 26.538 1.00 91.44 598 ILE A C 1
ATOM 4451 O O . ILE A 1 598 ? 23.154 8.970 25.788 1.00 91.44 598 ILE A O 1
ATOM 4455 N N . ARG A 1 599 ? 22.876 7.459 27.441 1.00 90.25 599 ARG A N 1
ATOM 4456 C CA . ARG A 1 599 ? 21.468 7.759 27.708 1.00 90.25 599 ARG A CA 1
ATOM 4457 C C . ARG A 1 599 ? 21.251 7.900 29.199 1.00 90.25 599 ARG A C 1
ATOM 4459 O O . ARG A 1 599 ? 21.932 7.249 29.991 1.00 90.25 599 ARG A O 1
ATOM 4466 N N . THR A 1 600 ? 20.334 8.790 29.550 1.00 87.69 600 THR A N 1
ATOM 4467 C CA . THR A 1 600 ? 19.946 9.089 30.923 1.00 87.69 600 THR A CA 1
ATOM 4468 C C . THR A 1 600 ? 18.436 9.082 30.976 1.00 87.69 600 THR A C 1
ATOM 4470 O O . THR A 1 600 ? 17.808 9.936 30.361 1.00 87.69 600 THR A O 1
ATOM 4473 N N . HIS A 1 601 ? 17.904 8.131 31.722 1.00 84.81 601 HIS A N 1
ATOM 4474 C CA . HIS A 1 601 ? 16.485 7.899 31.892 1.00 84.81 601 HIS A CA 1
ATOM 4475 C C . HIS A 1 601 ? 16.038 8.349 33.265 1.00 84.81 601 HIS A C 1
ATOM 4477 O O . HIS A 1 601 ? 16.771 8.197 34.252 1.00 84.81 601 HIS A O 1
ATOM 4483 N N . ARG A 1 602 ? 14.847 8.925 33.324 1.00 79.69 602 ARG A N 1
ATOM 4484 C CA . ARG A 1 602 ? 14.174 9.188 34.590 1.00 79.69 602 ARG A CA 1
ATOM 4485 C C . ARG A 1 602 ? 13.309 7.982 34.962 1.00 79.69 602 ARG A C 1
ATOM 4487 O O . ARG A 1 602 ? 13.435 6.934 34.341 1.00 79.69 602 ARG A O 1
ATOM 4494 N N . PHE A 1 603 ? 12.562 8.092 36.051 1.00 75.25 603 PHE A N 1
ATOM 4495 C CA . PHE A 1 603 ? 11.803 6.976 36.611 1.00 75.25 603 PHE A CA 1
ATOM 4496 C C . PHE A 1 603 ? 10.609 6.584 35.733 1.00 75.25 603 PHE A C 1
ATOM 4498 O O . PHE A 1 603 ? 10.269 5.405 35.677 1.00 75.25 603 PHE A O 1
ATOM 4505 N N . GLU A 1 604 ? 10.042 7.575 35.046 1.00 72.00 604 GLU A N 1
ATOM 4506 C CA . GLU A 1 604 ? 8.956 7.477 34.070 1.00 72.00 604 GLU A CA 1
ATOM 4507 C C . GLU A 1 604 ? 9.356 6.535 32.919 1.00 72.00 604 GLU A C 1
ATOM 4509 O O . GLU A 1 604 ? 8.617 5.635 32.555 1.00 72.00 604 GLU A O 1
ATOM 4514 N N . ASP A 1 605 ? 10.602 6.631 32.441 1.00 73.44 605 ASP A N 1
ATOM 4515 C CA . ASP A 1 605 ? 11.103 5.829 31.314 1.00 73.44 605 ASP A CA 1
ATOM 4516 C C . ASP A 1 605 ? 11.416 4.353 31.676 1.00 73.44 605 ASP A C 1
ATOM 4518 O O . ASP A 1 605 ? 12.137 3.671 30.942 1.00 73.44 605 ASP A O 1
ATOM 4522 N N . TRP A 1 606 ? 11.013 3.872 32.862 1.00 82.50 606 TRP A N 1
ATOM 4523 C CA . TRP A 1 606 ? 11.200 2.472 33.300 1.00 82.50 606 TRP A CA 1
ATOM 4524 C C . TRP A 1 606 ? 9.924 1.633 33.110 1.00 82.50 606 TRP A C 1
ATOM 4526 O O . TRP A 1 606 ? 9.673 0.683 33.865 1.00 82.50 606 TRP A O 1
ATOM 4536 N N . ASP A 1 607 ? 9.151 2.036 32.109 1.00 74.19 607 ASP A N 1
ATOM 4537 C CA . ASP A 1 607 ? 7.896 1.499 31.572 1.00 74.19 607 ASP A CA 1
ATOM 4538 C C . ASP A 1 607 ? 8.055 0.129 30.881 1.00 74.19 607 ASP A C 1
ATOM 4540 O O . ASP A 1 607 ? 7.109 -0.647 30.785 1.00 74.19 607 ASP A O 1
ATOM 4544 N N . GLY A 1 608 ? 9.271 -0.220 30.457 1.00 73.06 608 GLY A N 1
ATOM 4545 C CA . GLY A 1 608 ? 9.543 -1.420 29.669 1.00 73.06 608 GLY A CA 1
ATOM 4546 C C . GLY A 1 608 ? 9.346 -1.238 28.163 1.00 73.06 608 GLY A C 1
ATOM 4547 O O . GLY A 1 608 ? 9.532 -2.216 27.431 1.00 73.06 608 GLY A O 1
ATOM 4548 N N . GLN A 1 609 ? 9.066 -0.016 27.703 1.00 70.50 609 GLN A N 1
ATOM 4549 C CA . GLN A 1 609 ? 9.028 0.331 26.287 1.00 70.50 609 GLN A CA 1
ATOM 4550 C C . GLN A 1 609 ? 10.411 0.153 25.652 1.00 70.50 609 GLN A C 1
ATOM 4552 O O . GLN A 1 609 ? 11.461 0.389 26.271 1.00 70.50 609 GLN A O 1
ATOM 4557 N N . ILE A 1 610 ? 10.414 -0.309 24.402 1.00 67.69 610 ILE A N 1
ATOM 4558 C CA . ILE A 1 610 ? 11.635 -0.472 23.616 1.00 67.69 610 ILE A CA 1
ATOM 4559 C C . ILE A 1 610 ? 12.022 0.892 23.058 1.00 67.69 610 ILE A C 1
ATOM 4561 O O . ILE A 1 610 ? 11.200 1.633 22.546 1.00 67.69 610 ILE A O 1
ATOM 4565 N N . ARG A 1 611 ? 13.300 1.236 23.184 1.00 77.69 611 ARG A N 1
ATOM 4566 C CA . ARG A 1 611 ? 13.862 2.509 22.739 1.00 77.69 611 ARG A CA 1
ATOM 4567 C C . ARG A 1 611 ? 15.107 2.246 21.908 1.00 77.69 611 ARG A C 1
ATOM 4569 O O . ARG A 1 611 ? 15.914 1.374 22.247 1.00 77.69 611 ARG A O 1
ATOM 4576 N N . ALA A 1 612 ? 15.302 3.036 20.858 1.00 73.19 612 ALA A N 1
ATOM 4577 C CA . ALA A 1 612 ? 16.481 2.961 20.005 1.00 73.19 612 ALA A CA 1
ATOM 4578 C C . ALA A 1 612 ? 17.515 4.044 20.355 1.00 73.19 612 ALA A C 1
ATOM 4580 O O . ALA A 1 612 ? 17.199 5.182 20.719 1.00 73.19 612 ALA A O 1
ATOM 4581 N N . ALA A 1 613 ? 18.801 3.711 20.244 1.00 75.94 613 ALA A N 1
ATOM 4582 C CA . ALA A 1 613 ? 19.868 4.696 20.351 1.00 75.94 613 ALA A CA 1
ATOM 4583 C C . ALA A 1 613 ? 21.050 4.371 19.438 1.00 75.94 613 ALA A C 1
ATOM 4585 O O . ALA A 1 613 ? 21.662 3.309 19.540 1.00 75.94 613 ALA A O 1
ATOM 4586 N N . ARG A 1 614 ? 21.421 5.348 18.604 1.00 84.88 614 ARG A N 1
ATOM 4587 C CA . ARG A 1 614 ? 22.515 5.241 17.636 1.00 84.88 614 ARG A CA 1
ATOM 4588 C C . ARG A 1 614 ? 23.773 5.979 18.093 1.00 84.88 614 ARG A C 1
ATOM 4590 O O . ARG A 1 614 ? 23.705 7.104 18.596 1.00 84.88 614 ARG A O 1
ATOM 4597 N N . GLY A 1 615 ? 24.925 5.344 17.904 1.00 80.38 615 GLY A N 1
ATOM 4598 C CA . GLY A 1 615 ? 26.255 5.926 18.050 1.00 80.38 615 GLY A CA 1
ATOM 4599 C C . GLY A 1 615 ? 26.970 5.982 16.702 1.00 80.38 615 GLY A C 1
ATOM 4600 O O . GLY A 1 615 ? 26.806 5.094 15.871 1.00 80.38 615 GLY A O 1
ATOM 4601 N N . VAL A 1 616 ? 27.767 7.032 16.487 1.00 84.88 616 VAL A N 1
ATOM 4602 C CA . VAL A 1 616 ? 28.541 7.227 15.250 1.00 84.88 616 VAL A CA 1
ATOM 4603 C C . VAL A 1 616 ? 30.006 7.469 15.596 1.00 84.88 616 VAL A C 1
ATOM 4605 O O . VAL A 1 616 ? 30.333 8.243 16.500 1.00 84.88 616 VAL A O 1
ATOM 4608 N N . GLY A 1 617 ? 30.901 6.799 14.878 1.00 83.25 617 GLY A N 1
ATOM 4609 C CA . GLY A 1 617 ? 32.342 6.853 15.073 1.00 83.25 617 GLY A CA 1
ATOM 4610 C C . GLY A 1 617 ? 33.111 6.834 13.756 1.00 83.25 617 GLY A C 1
ATOM 4611 O O . GLY A 1 617 ? 32.552 6.804 12.666 1.00 83.25 617 GLY A O 1
ATOM 4612 N N . ALA A 1 618 ? 34.440 6.843 13.848 1.00 76.19 618 ALA A N 1
ATOM 4613 C CA . ALA A 1 618 ? 35.310 6.865 12.667 1.00 76.19 618 ALA A CA 1
ATOM 4614 C C . ALA A 1 618 ? 35.233 5.584 11.811 1.00 76.19 618 ALA A C 1
ATOM 4616 O O . ALA A 1 618 ? 35.721 5.571 10.683 1.00 76.19 618 ALA A O 1
ATOM 4617 N N . GLY A 1 619 ? 34.696 4.496 12.367 1.00 72.50 619 GLY A N 1
ATOM 4618 C CA . GLY A 1 619 ? 34.447 3.249 11.657 1.00 72.50 619 GLY A CA 1
ATOM 4619 C C . GLY A 1 619 ? 33.104 3.207 10.935 1.00 72.50 619 GLY A C 1
ATOM 4620 O O . GLY A 1 619 ? 33.004 2.447 9.991 1.00 72.50 619 GLY A O 1
ATOM 4621 N N . GLY A 1 620 ? 32.113 4.005 11.331 1.00 83.56 620 GLY A N 1
ATOM 4622 C CA . GLY A 1 620 ? 30.728 3.864 10.877 1.00 83.56 620 GLY A CA 1
ATOM 4623 C C . GLY A 1 620 ? 29.762 4.134 12.027 1.00 83.56 620 GLY A C 1
ATOM 4624 O O . GLY A 1 620 ? 30.020 5.023 12.842 1.00 83.56 620 GLY A O 1
ATOM 4625 N N . TRP A 1 621 ? 28.686 3.357 12.115 1.00 85.38 621 TRP A N 1
ATOM 4626 C CA . TRP A 1 621 ? 27.650 3.500 13.136 1.00 85.38 621 TRP A CA 1
ATOM 4627 C C . TRP A 1 621 ? 27.331 2.167 13.828 1.00 85.38 621 TRP A C 1
ATOM 4629 O O . TRP A 1 621 ? 27.695 1.092 13.349 1.00 85.38 621 TRP A O 1
ATOM 4639 N N . PHE A 1 622 ? 26.677 2.259 14.983 1.00 83.19 622 PHE A N 1
ATOM 4640 C CA . PHE A 1 622 ? 25.952 1.153 15.602 1.00 83.19 622 PHE A CA 1
ATOM 4641 C C . PHE A 1 622 ? 24.671 1.680 16.246 1.00 83.19 622 PHE A C 1
ATOM 4643 O O . PHE A 1 622 ? 24.622 2.832 16.681 1.00 83.19 622 PHE A O 1
ATOM 4650 N N . GLU A 1 623 ? 23.663 0.834 16.354 1.00 83.56 623 GLU A N 1
ATOM 4651 C CA . GLU A 1 623 ? 22.404 1.108 17.024 1.00 83.56 623 GLU A CA 1
ATOM 4652 C C . GLU A 1 623 ? 22.102 0.012 18.040 1.00 83.56 623 GLU A C 1
ATOM 4654 O O . GLU A 1 623 ? 22.427 -1.155 17.840 1.00 83.56 623 GLU A O 1
ATOM 4659 N N . ILE A 1 624 ? 21.522 0.398 19.169 1.00 81.62 624 ILE A N 1
ATOM 4660 C CA . ILE A 1 624 ? 21.000 -0.537 20.160 1.00 81.62 624 ILE A CA 1
ATOM 4661 C C . ILE A 1 624 ? 19.510 -0.308 20.327 1.00 81.62 624 ILE A C 1
ATOM 4663 O O . ILE A 1 624 ? 19.075 0.839 20.430 1.00 81.62 624 ILE A O 1
ATOM 4667 N N . HIS A 1 625 ? 18.757 -1.396 20.435 1.00 79.44 625 HIS A N 1
ATOM 4668 C CA . HIS A 1 625 ? 17.392 -1.365 20.950 1.00 79.44 625 HIS A CA 1
ATOM 4669 C C . HIS A 1 625 ? 17.431 -1.871 22.377 1.00 79.44 625 HIS A C 1
ATOM 4671 O O . HIS A 1 625 ? 18.041 -2.905 22.667 1.00 79.44 625 HIS A O 1
ATOM 4677 N N . TYR A 1 626 ? 16.845 -1.124 23.296 1.00 84.69 626 TYR A N 1
ATOM 4678 C CA . TYR A 1 626 ? 16.896 -1.439 24.711 1.00 84.69 626 TYR A CA 1
ATOM 4679 C C . TYR A 1 626 ? 15.597 -1.053 25.395 1.00 84.69 626 TYR A C 1
ATOM 4681 O O . TYR A 1 626 ? 14.931 -0.113 24.990 1.00 84.69 626 TYR A O 1
ATOM 4689 N N . ARG A 1 627 ? 15.275 -1.751 26.478 1.00 82.75 627 ARG A N 1
ATOM 4690 C CA . ARG A 1 627 ? 14.198 -1.362 27.387 1.00 82.75 627 ARG A CA 1
ATOM 4691 C C . ARG A 1 627 ? 14.704 -1.316 28.814 1.00 82.75 627 ARG A C 1
ATOM 4693 O O . ARG A 1 627 ? 15.645 -2.034 29.179 1.00 82.75 627 ARG A O 1
ATOM 4700 N N . MET A 1 628 ? 14.095 -0.455 29.616 1.00 86.62 628 MET A N 1
ATOM 4701 C CA . MET A 1 628 ? 14.362 -0.360 31.045 1.00 86.62 628 MET A CA 1
ATOM 4702 C C . MET A 1 628 ? 13.093 -0.727 31.791 1.00 86.62 628 MET A C 1
ATOM 4704 O O . MET A 1 628 ? 12.060 -0.125 31.554 1.00 86.62 628 MET A O 1
ATOM 4708 N N . CYS A 1 629 ? 13.165 -1.713 32.680 1.00 83.88 629 CYS A N 1
ATOM 4709 C CA . CYS A 1 629 ? 11.988 -2.175 33.409 1.00 83.88 629 CYS A CA 1
ATOM 4710 C C . CYS A 1 629 ? 12.206 -2.073 34.908 1.00 83.88 629 CYS A C 1
ATOM 4712 O O . CYS A 1 629 ? 13.289 -2.377 35.435 1.00 83.88 629 CYS A O 1
ATOM 4714 N N . ARG A 1 630 ? 11.136 -1.728 35.622 1.00 82.38 630 ARG A N 1
ATOM 4715 C CA . ARG A 1 630 ? 11.109 -1.839 37.076 1.00 82.38 630 ARG A CA 1
ATOM 4716 C C . ARG A 1 630 ? 11.185 -3.316 37.480 1.00 82.38 630 ARG A C 1
ATOM 4718 O O . ARG A 1 630 ? 10.353 -4.140 37.117 1.00 82.38 630 ARG A O 1
ATOM 4725 N N . ASN A 1 631 ? 12.185 -3.648 38.286 1.00 81.44 631 ASN A N 1
ATOM 4726 C CA . ASN A 1 631 ? 12.567 -4.987 38.736 1.00 81.44 631 ASN A CA 1
ATOM 4727 C C . ASN A 1 631 ? 13.084 -5.932 37.642 1.00 81.44 631 ASN A C 1
ATOM 4729 O O . ASN A 1 631 ? 14.219 -6.393 37.758 1.00 81.44 631 ASN A O 1
ATOM 4733 N N . SER A 1 632 ? 12.269 -6.272 36.642 1.00 80.31 632 SER A N 1
ATOM 4734 C CA . SER A 1 632 ? 12.645 -7.208 35.578 1.00 80.31 632 SER A CA 1
ATOM 4735 C C . SER A 1 632 ? 11.774 -7.019 34.345 1.00 80.31 632 SER A C 1
ATOM 4737 O O . SER A 1 632 ? 10.560 -6.874 34.455 1.00 80.31 632 SER A O 1
ATOM 4739 N N . CYS A 1 633 ? 12.405 -7.077 33.180 1.00 73.00 633 CYS A N 1
ATOM 4740 C CA . CYS A 1 633 ? 11.743 -7.137 31.894 1.00 73.00 633 CYS A CA 1
ATOM 4741 C C . CYS A 1 633 ? 11.320 -8.585 31.635 1.00 73.00 633 CYS A C 1
ATOM 4743 O O . CYS A 1 633 ? 12.125 -9.366 31.124 1.00 73.00 633 CYS A O 1
ATOM 4745 N N . ARG A 1 634 ? 10.118 -8.994 32.050 1.00 60.75 634 ARG A N 1
ATOM 4746 C CA . ARG A 1 634 ? 9.649 -10.347 31.710 1.00 60.75 634 ARG A CA 1
ATOM 4747 C C . ARG A 1 634 ? 9.467 -10.521 30.208 1.00 60.75 634 ARG A C 1
ATOM 4749 O O . ARG A 1 634 ? 9.307 -9.493 29.504 1.00 60.75 634 ARG A O 1
#